Protein AF-0000000068148630 (afdb_homodimer)

Solvent-accessible surface area (backbone atoms only — not comparable to full-atom values): 31439 Å² total; per-residue (Å²): 129,77,76,74,58,24,64,53,36,30,40,38,42,54,53,49,59,51,48,81,79,42,61,56,57,71,55,66,71,56,43,15,63,74,58,70,46,52,64,69,49,41,50,52,41,49,50,50,35,38,75,69,55,32,30,51,73,54,102,84,47,38,37,52,68,52,75,79,51,79,84,71,44,61,55,63,86,51,29,36,48,70,66,52,47,49,48,51,52,50,51,49,48,38,52,74,65,62,39,42,60,63,44,71,46,51,52,64,61,51,11,61,73,70,70,50,54,49,65,60,41,45,54,48,52,51,54,52,29,74,72,60,42,34,44,75,43,89,99,51,56,35,27,27,60,31,74,42,72,67,52,50,52,42,50,52,51,52,49,48,56,46,44,48,53,4,46,49,40,45,36,65,51,60,89,80,42,65,64,58,58,51,49,51,53,52,50,52,52,48,52,53,35,62,76,40,34,92,81,36,37,84,56,44,50,64,54,50,50,53,53,52,48,56,37,34,55,47,44,78,28,68,69,56,42,59,50,43,55,62,51,47,55,52,53,44,48,46,61,67,64,50,60,76,62,34,52,63,51,39,49,52,50,47,52,38,46,51,50,26,50,52,22,40,72,65,43,37,55,67,51,26,46,52,33,43,51,53,42,51,52,52,51,47,52,53,52,56,60,64,66,104,128,78,76,74,59,24,64,53,35,32,42,37,41,54,53,48,59,50,49,80,77,41,61,54,57,72,57,65,71,54,43,15,63,74,58,69,45,52,66,69,49,42,50,52,40,51,51,50,35,39,74,70,56,31,29,50,76,54,100,84,47,37,37,52,67,54,76,79,51,79,84,72,44,63,54,63,86,51,29,36,47,69,65,52,48,48,48,52,52,50,50,50,48,38,53,74,66,64,39,43,60,64,44,70,47,54,52,63,61,50,12,60,74,71,71,50,55,50,66,59,43,46,53,47,52,51,54,52,29,76,72,61,42,34,45,73,43,86,99,51,56,33,27,28,59,31,74,41,72,67,51,50,53,41,50,50,52,52,50,49,56,46,43,48,53,5,45,48,40,44,38,65,52,58,90,81,42,66,65,58,60,51,48,51,54,52,50,53,52,49,52,54,36,61,76,39,34,92,81,36,38,84,56,44,49,63,52,52,50,53,53,53,48,56,36,35,56,47,45,77,27,68,69,56,43,58,52,43,55,60,51,47,53,54,52,42,48,47,60,68,64,52,60,76,62,35,52,62,52,39,49,52,51,48,53,39,46,51,51,27,49,53,22,41,73,65,45,37,55,66,50,27,45,51,33,44,51,53,41,50,52,52,50,47,51,54,51,56,62,66,65,104

Organism: Rhizobium meliloti (strain 1021) (NCBI:txid266834)

Foldseek 3Di:
DPPLPLLLQQLLQVQLVCVVPDQWDDDLVVSCVVSVHDSVSSVVSLVLCVVVVQWDDDPGTTGGDDHDDPVSHDPCCSNDDPLRLLLVLVLVVCVVVVVDWFDFDDLVVSCVVSVHDSVSNVVSVVVVCVLVQWDDDVVDTITGRGDDLVSLVVLLVVLLVLLLLLLLLLLVDDPPDCLLVLLVVLLVVLVVCLVVLVVRLLVLLVSVLSLSLSSNVSNVDPVSNVSVVVVSSLLSVLLVNCPVCSSVLSSVLSVLSNQLSVQSVVSDSVSNSVSSVVSSVSSSVSSSVSSD/DPPLPLLLQQLLQVQLVCVVPDQWDDDLVVSCVVSVHDSVSSVVSLVLCVVVVQWDDDPGTTGGDDHDDPVSHDPCCSNDDPLRLLLVLVLVVCVVVVVDWFDFDDLVVSCVVSVHDSVSSVVSVVVVCVLVQWDDDVVDTITGRGDDLVSLVVLLVVLLVLLLLLLLLLLVDDPPDCLLVLLVVLLVVLVVCLVVLVVRLLVLLVSVLSLSLSSNVSNVDPVSNVSVVVVNSLLSVLLVNCPVCSSVLSSVLSVLVNQLSVQSVVSDSVSNSVSSVVSSVSSSVSSSVSSD

Sequence (584 aa):
MAKQNTVFKDAFNRCLELFAETTTLPSEPELGQALGVSRTTVRAILARCEELSLIAWDKRSKTVLRRPEPSDYFPTAETDSLAERIERSFMRRILAGGAEPGMQINELELAREIGAGTTSVREFLIRFSRFGLIEKRPNSHWVLKGFTREFALELTEVREMFELRSAARFVSLPDQDPAWEELKKIEAVHREILADIDNRYSEFSELDERLHLLVHKSSSNRFIIDFYDVIAIVFHYHYQWNKANARERNARALEEHLDYIVALQSRDPMLAEQACRRHLKSARETLLQSISMAKQNTVFKDAFNRCLELFAETTTLPSEPELGQALGVSRTTVRAILARCEELSLIAWDKRSKTVLRRPEPSDYFPTAETDSLAERIERSFMRRILAGGAEPGMQINELELAREIGAGTTSVREFLIRFSRFGLIEKRPNSHWVLKGFTREFALELTEVREMFELRSAARFVSLPDQDPAWEELKKIEAVHREILADIDNRYSEFSELDERLHLLVHKSSSNRFIIDFYDVIAIVFHYHYQWNKANARERNARALEEHLDYIVALQSRDPMLAEQACRRHLKSARETLLQSIS

Nearest PDB structures (foldseek):
  3fms-assembly1_A-2  TM=8.693E-01  e=1.903E-07  Thermotoga maritima MSB8
  6za7-assembly1_A  TM=7.008E-01  e=9.374E-07  Agrobacterium fabrum str. C58
  3ihu-assembly2_B  TM=7.465E-01  e=3.847E-06  Cupriavidus pinatubonensis JMP134
  7u5q-assembly2_B  TM=6.699E-01  e=2.440E-06  Brucella melitensis ATCC 23457
  6ep3-assembly1_A  TM=5.749E-01  e=4.616E-06  Listeria monocytogenes EGD-e

InterPro domains:
  IPR000524 Transcription regulator HTH, GntR [PF00392] (82-140)
  IPR000524 Transcription regulator HTH, GntR [PR00035] (25-39)
  IPR000524 Transcription regulator HTH, GntR [PR00035] (39-55)
  IPR008920 Transcription regulator FadR/GntR, C-terminal [G3DSA:1.20.120.530] (148-291)
  IPR008920 Transcription regulator FadR/GntR, C-terminal [SSF48008] (152-289)
  IPR011711 GntR, C-terminal [PF07729] (154-281)
  IPR011711 GntR, C-terminal [SM00895] (154-282)
  IPR036388 Winged helix-like DNA-binding domain superfamily [G3DSA:1.10.10.10] (15-71)
  IPR036388 Winged helix-like DNA-binding domain superfamily [G3DSA:1.10.10.10] (73-144)
  IPR036390 Winged helix DNA-binding domain superfamily [SSF46785] (20-69)
  IPR036390 Winged helix DNA-binding domain superfamily [SSF46785] (78-148)

pLDDT: mean 86.74, std 11.15, range [28.69, 98.88]

Structure (mmCIF, N/CA/C/O backbone):
data_AF-0000000068148630-model_v1
#
loop_
_entity.id
_entity.type
_entity.pdbx_description
1 polymer 'HTH-type transcriptional regulator'
#
loop_
_atom_site.group_PDB
_atom_site.id
_atom_site.type_symbol
_atom_site.label_atom_id
_atom_site.label_alt_id
_atom_site.label_comp_id
_atom_site.label_asym_id
_atom_site.label_entity_id
_atom_site.label_seq_id
_atom_site.pdbx_PDB_ins_code
_atom_site.Cartn_x
_atom_site.Cartn_y
_atom_site.Cartn_z
_atom_site.occupancy
_atom_site.B_iso_or_equiv
_atom_site.auth_seq_id
_atom_site.auth_comp_id
_atom_site.auth_asym_id
_atom_site.auth_atom_id
_atom_site.pdbx_PDB_model_num
ATOM 1 N N . MET A 1 1 ? -8.469 -5.523 -35.375 1 28.7 1 MET A N 1
ATOM 2 C CA . MET A 1 1 ? -7.941 -6.68 -34.656 1 28.7 1 MET A CA 1
ATOM 3 C C . MET A 1 1 ? -8.969 -7.223 -33.656 1 28.7 1 MET A C 1
ATOM 5 O O . MET A 1 1 ? -9.617 -6.457 -32.938 1 28.7 1 MET A O 1
ATOM 9 N N . ALA A 1 2 ? -9.445 -8.312 -33.844 1 36.75 2 ALA A N 1
ATOM 10 C CA . ALA A 1 2 ? -10.586 -8.922 -33.188 1 36.75 2 ALA A CA 1
ATOM 11 C C . ALA A 1 2 ? -10.43 -8.844 -31.656 1 36.75 2 ALA A C 1
ATOM 13 O O . ALA A 1 2 ? -9.344 -9.094 -31.125 1 36.75 2 ALA A O 1
ATOM 14 N N . LYS A 1 3 ? -11.141 -8.148 -31.078 1 46.72 3 LYS A N 1
ATOM 15 C CA . LYS A 1 3 ? -11.266 -8.023 -29.625 1 46.72 3 LYS A CA 1
ATOM 16 C C . LYS A 1 3 ? -11.016 -9.367 -28.938 1 46.72 3 LYS A C 1
ATOM 18 O O . LYS A 1 3 ? -11.75 -10.328 -29.156 1 46.72 3 LYS A O 1
ATOM 23 N N . GLN A 1 4 ? -9.797 -9.703 -28.703 1 52.16 4 GLN A N 1
ATOM 24 C CA . GLN A 1 4 ? -9.445 -10.977 -28.094 1 52.16 4 GLN A CA 1
ATOM 25 C C . GLN A 1 4 ? -10.344 -11.281 -26.906 1 52.16 4 GLN A C 1
ATOM 27 O O . GLN A 1 4 ? -10.469 -10.461 -25.984 1 52.16 4 GLN A O 1
ATOM 32 N N . ASN A 1 5 ? -11.32 -12.07 -26.984 1 65 5 ASN A N 1
ATOM 33 C CA . ASN A 1 5 ? -12.312 -12.398 -25.969 1 65 5 ASN A CA 1
ATOM 34 C C . ASN A 1 5 ? -11.664 -13.047 -24.734 1 65 5 ASN A C 1
ATOM 36 O O . ASN A 1 5 ? -11.844 -14.234 -24.484 1 65 5 ASN A O 1
ATOM 40 N N . THR A 1 6 ? -10.773 -12.297 -24.125 1 71.44 6 THR A N 1
ATOM 41 C CA . THR A 1 6 ? -9.984 -12.758 -23 1 71.44 6 THR A CA 1
ATOM 42 C C . THR A 1 6 ? -10.898 -13.25 -21.875 1 71.44 6 THR A C 1
ATOM 44 O O . THR A 1 6 ? -10.555 -14.188 -21.141 1 71.44 6 THR A O 1
ATOM 47 N N . VAL A 1 7 ? -11.984 -12.641 -21.891 1 74.06 7 VAL A N 1
ATOM 48 C CA . VAL A 1 7 ? -12.922 -13.062 -20.859 1 74.06 7 VAL A CA 1
ATOM 49 C C . VAL A 1 7 ? -13.359 -14.508 -21.094 1 74.06 7 VAL A C 1
ATOM 51 O O . VAL A 1 7 ? -13.312 -15.336 -20.188 1 74.06 7 VAL A O 1
ATOM 54 N N . PHE A 1 8 ? -13.68 -14.742 -22.266 1 82.81 8 PHE A N 1
ATOM 55 C CA . PHE A 1 8 ? -14.07 -16.094 -22.656 1 82.81 8 PHE A CA 1
ATOM 56 C C . PHE A 1 8 ? -12.93 -17.078 -22.422 1 82.81 8 PHE A C 1
ATOM 58 O O . PHE A 1 8 ? -13.117 -18.125 -21.812 1 82.81 8 PHE A O 1
ATOM 65 N N . LYS A 1 9 ? -11.812 -16.656 -22.797 1 84.12 9 LYS A N 1
ATOM 66 C CA . LYS A 1 9 ? -10.688 -17.594 -22.766 1 84.12 9 LYS A CA 1
ATOM 67 C C . LYS A 1 9 ? -10.242 -17.875 -21.344 1 84.12 9 LYS A C 1
ATOM 69 O O . LYS A 1 9 ? -9.93 -19.016 -21 1 84.12 9 LYS A O 1
ATOM 74 N N . ASP A 1 10 ? -10.258 -16.844 -20.641 1 78.94 10 ASP A N 1
ATOM 75 C CA . ASP A 1 10 ? -9.938 -17.031 -19.234 1 78.94 10 ASP A CA 1
ATOM 76 C C . ASP A 1 10 ? -10.984 -17.875 -18.531 1 78.94 10 ASP A C 1
ATOM 78 O O . ASP A 1 10 ? -10.648 -18.812 -17.797 1 78.94 10 ASP A O 1
ATOM 82 N N . ALA A 1 11 ? -12.18 -17.484 -18.703 1 81.75 11 ALA A N 1
ATOM 83 C CA . ALA A 1 11 ? -13.273 -18.25 -18.094 1 81.75 11 ALA A CA 1
ATOM 84 C C . ALA A 1 11 ? -13.281 -19.688 -18.578 1 81.75 11 ALA A C 1
ATOM 86 O O . ALA A 1 11 ? -13.586 -20.609 -17.812 1 81.75 11 ALA A O 1
ATOM 87 N N . PHE A 1 12 ? -12.945 -19.875 -19.797 1 89.31 12 PHE A N 1
ATOM 88 C CA . PHE A 1 12 ? -12.836 -21.219 -20.344 1 89.31 12 PHE A CA 1
ATOM 89 C C . PHE A 1 12 ? -11.789 -22.031 -19.609 1 89.31 12 PHE A C 1
ATOM 91 O O . PHE A 1 12 ? -12.055 -23.156 -19.172 1 89.31 12 PHE A O 1
ATOM 98 N N . ASN A 1 13 ? -10.617 -21.438 -19.438 1 84.38 13 ASN A N 1
ATOM 99 C CA . ASN A 1 13 ? -9.547 -22.141 -18.719 1 84.38 13 ASN A CA 1
ATOM 100 C C . ASN A 1 13 ? -9.953 -22.469 -17.281 1 84.38 13 ASN A C 1
ATOM 102 O O . ASN A 1 13 ? -9.672 -23.562 -16.797 1 84.38 13 ASN A O 1
ATOM 106 N N . ARG A 1 14 ? -10.625 -21.547 -16.719 1 81.81 14 ARG A N 1
ATOM 107 C CA . ARG A 1 14 ? -11.094 -21.766 -15.352 1 81.81 14 ARG A CA 1
ATOM 108 C C . ARG A 1 14 ? -12.148 -22.875 -15.312 1 81.81 14 ARG A C 1
ATOM 110 O O . ARG A 1 14 ? -12.195 -23.656 -14.367 1 81.81 14 ARG A O 1
ATOM 117 N N . CYS A 1 15 ? -13 -22.859 -16.219 1 87.12 15 CYS A N 1
ATOM 118 C CA . CYS A 1 15 ? -14.008 -23.906 -16.328 1 87.12 15 CYS A CA 1
ATOM 119 C C . CYS A 1 15 ? -13.367 -25.281 -16.422 1 87.12 15 CYS A C 1
ATOM 121 O O . CYS A 1 15 ? -13.828 -26.234 -15.789 1 87.12 15 CYS A O 1
ATOM 123 N N . LEU A 1 16 ? -12.273 -25.375 -17.125 1 88.38 16 LEU A N 1
ATOM 124 C CA . LEU A 1 16 ? -11.586 -26.656 -17.297 1 88.38 16 LEU A CA 1
ATOM 125 C C . LEU A 1 16 ? -11.031 -27.156 -15.969 1 88.38 16 LEU A C 1
ATOM 127 O O . LEU A 1 16 ? -10.938 -28.375 -15.758 1 88.38 16 LEU A O 1
ATOM 131 N N . GLU A 1 17 ? -10.703 -26.219 -15.148 1 81.56 17 GLU A N 1
ATOM 132 C CA . GLU A 1 17 ? -10.18 -26.609 -13.844 1 81.56 17 GLU A CA 1
ATOM 133 C C . GLU A 1 17 ? -11.25 -27.312 -13 1 81.56 17 GLU A C 1
ATOM 135 O O . GLU A 1 17 ? -10.938 -28.094 -12.109 1 81.56 17 GLU A O 1
ATOM 140 N N . LEU A 1 18 ? -12.453 -26.969 -13.305 1 79.94 18 LEU A N 1
ATOM 141 C CA . LEU A 1 18 ? -13.555 -27.562 -12.555 1 79.94 18 LEU A CA 1
ATOM 142 C C . LEU A 1 18 ? -13.719 -29.031 -12.914 1 79.94 18 LEU A C 1
ATOM 144 O O . LEU A 1 18 ? -14.32 -29.797 -12.156 1 79.94 18 LEU A O 1
ATOM 148 N N . PHE A 1 19 ? -13.172 -29.438 -14.008 1 80.69 19 PHE A N 1
ATOM 149 C CA . PHE A 1 19 ? -13.344 -30.797 -14.516 1 80.69 19 PHE A CA 1
ATOM 150 C C . PHE A 1 19 ? -12.641 -31.812 -13.617 1 80.69 19 PHE A C 1
ATOM 152 O O . PHE A 1 19 ? -13.023 -32.969 -13.578 1 80.69 19 PHE A O 1
ATOM 159 N N . ALA A 1 20 ? -11.602 -31.234 -12.977 1 73.38 20 ALA A N 1
ATOM 160 C CA . ALA A 1 20 ? -10.836 -32.125 -12.102 1 73.38 20 ALA A CA 1
ATOM 161 C C . ALA A 1 20 ? -11.672 -32.562 -10.906 1 73.38 20 ALA A C 1
ATOM 163 O O . ALA A 1 20 ? -11.414 -33.625 -10.312 1 73.38 20 ALA A O 1
ATOM 164 N N . GLU A 1 21 ? -12.734 -31.875 -10.617 1 71.88 21 GLU A N 1
ATOM 165 C CA . GLU A 1 21 ? -13.438 -32.094 -9.352 1 71.88 21 GLU A CA 1
ATOM 166 C C . GLU A 1 21 ? -14.844 -32.656 -9.594 1 71.88 21 GLU A C 1
ATOM 168 O O . GLU A 1 21 ? -15.609 -32.844 -8.641 1 71.88 21 GLU A O 1
ATOM 173 N N . THR A 1 22 ? -15.188 -32.875 -10.852 1 78.38 22 THR A N 1
ATOM 174 C CA . THR A 1 22 ? -16.578 -33.25 -11.062 1 78.38 22 THR A CA 1
ATOM 175 C C . THR A 1 22 ? -16.719 -34.094 -12.328 1 78.38 22 THR A C 1
ATOM 177 O O . THR A 1 22 ? -15.898 -34 -13.242 1 78.38 22 THR A O 1
ATOM 180 N N . THR A 1 23 ? -17.766 -34.969 -12.305 1 86.88 23 THR A N 1
ATOM 181 C CA . THR A 1 23 ? -18.125 -35.75 -13.484 1 86.88 23 THR A CA 1
ATOM 182 C C . THR A 1 23 ? -19.266 -35.062 -14.242 1 86.88 23 THR A C 1
ATOM 184 O O . THR A 1 23 ? -19.531 -35.406 -15.398 1 86.88 23 THR A O 1
ATOM 187 N N . THR A 1 24 ? -19.938 -34.219 -13.594 1 89.19 24 THR A N 1
ATOM 188 C CA . THR A 1 24 ? -21.016 -33.438 -14.195 1 89.19 24 THR A CA 1
ATOM 189 C C . THR A 1 24 ? -20.875 -31.969 -13.844 1 89.19 24 THR A C 1
ATOM 191 O O . THR A 1 24 ? -20.641 -31.609 -12.688 1 89.19 24 THR A O 1
ATOM 194 N N . LEU A 1 25 ? -20.938 -31.141 -14.852 1 90.56 25 LEU A N 1
ATOM 195 C CA . LEU A 1 25 ? -20.828 -29.703 -14.609 1 90.56 25 LEU A CA 1
ATOM 196 C C . LEU A 1 25 ? -22.156 -29.141 -14.078 1 90.56 25 LEU A C 1
ATOM 198 O O . LEU A 1 25 ? -23.219 -29.641 -14.422 1 90.56 25 LEU A O 1
ATOM 202 N N . PRO A 1 26 ? -22.062 -28.094 -13.312 1 88.25 26 PRO A N 1
ATOM 203 C CA . PRO A 1 26 ? -23.266 -27.484 -12.758 1 88.25 26 PRO A CA 1
ATOM 204 C C . PRO A 1 26 ? -24.125 -26.797 -13.82 1 88.25 26 PRO A C 1
ATOM 206 O O . PRO A 1 26 ? -23.75 -26.766 -14.992 1 88.25 26 PRO A O 1
ATOM 209 N N . SER A 1 27 ? -25.344 -26.312 -13.32 1 88.88 27 SER A N 1
ATOM 210 C CA . SER A 1 27 ? -26.266 -25.594 -14.211 1 88.88 27 SER A CA 1
ATOM 211 C C . SER A 1 27 ? -25.609 -24.344 -14.773 1 88.88 27 SER A C 1
ATOM 213 O O . SER A 1 27 ? -24.594 -23.875 -14.25 1 88.88 27 SER A O 1
ATOM 215 N N . GLU A 1 28 ? -26.172 -23.828 -15.891 1 90.12 28 GLU A N 1
ATOM 216 C CA . GLU A 1 28 ? -25.625 -22.641 -16.547 1 90.12 28 GLU A CA 1
ATOM 217 C C . GLU A 1 28 ? -25.578 -21.453 -15.602 1 90.12 28 GLU A C 1
ATOM 219 O O . GLU A 1 28 ? -24.547 -20.766 -15.508 1 90.12 28 GLU A O 1
ATOM 224 N N . PRO A 1 29 ? -26.641 -21.281 -14.781 1 86.81 29 PRO A N 1
ATOM 225 C CA . PRO A 1 29 ? -26.562 -20.156 -13.836 1 86.81 29 PRO A CA 1
ATOM 226 C C . PRO A 1 29 ? -25.5 -20.375 -12.758 1 86.81 29 PRO A C 1
ATOM 228 O O . PRO A 1 29 ? -24.812 -19.422 -12.375 1 86.81 29 PRO A O 1
ATOM 231 N N . GLU A 1 30 ? -25.297 -21.578 -12.344 1 86.62 30 GLU A N 1
ATOM 232 C CA . GLU A 1 30 ? -24.297 -21.891 -11.328 1 86.62 30 GLU A CA 1
ATOM 233 C C . GLU A 1 30 ? -22.875 -21.703 -11.875 1 86.62 30 GLU A C 1
ATOM 235 O O . GLU A 1 30 ? -22 -21.219 -11.172 1 86.62 30 GLU A O 1
ATOM 240 N N . LEU A 1 31 ? -22.688 -22.109 -13.078 1 88.56 31 LEU A N 1
ATOM 241 C CA . LEU A 1 31 ? -21.391 -21.922 -13.719 1 88.56 31 LEU A CA 1
ATOM 242 C C . LEU A 1 31 ? -21.062 -20.453 -13.891 1 88.56 31 LEU A C 1
ATOM 244 O O . LEU A 1 31 ? -19.922 -20.031 -13.695 1 88.56 31 LEU A O 1
ATOM 248 N N . GLY A 1 32 ? -22.062 -19.734 -14.312 1 86.88 32 GLY A N 1
ATOM 249 C CA . GLY A 1 32 ? -21.875 -18.297 -14.438 1 86.88 32 GLY A CA 1
ATOM 250 C C . GLY A 1 32 ? -21.406 -17.656 -13.148 1 86.88 32 GLY A C 1
ATOM 251 O O . GLY A 1 32 ? -20.484 -16.828 -13.164 1 86.88 32 GLY A O 1
ATOM 252 N N . GLN A 1 33 ? -21.984 -18.078 -12.062 1 78.56 33 GLN A N 1
ATOM 253 C CA . GLN A 1 33 ? -21.625 -17.578 -10.75 1 78.56 33 GLN A CA 1
ATOM 254 C C . GLN A 1 33 ? -20.203 -18.016 -10.375 1 78.56 33 GLN A C 1
ATOM 256 O O . GLN A 1 33 ? -19.406 -17.203 -9.891 1 78.56 33 GLN A O 1
ATOM 261 N N . ALA A 1 34 ? -19.953 -19.234 -10.664 1 78 34 ALA A N 1
ATOM 262 C CA . ALA A 1 34 ? -18.656 -19.797 -10.281 1 78 34 ALA A CA 1
ATOM 263 C C . ALA A 1 34 ? -17.531 -19.172 -11.086 1 78 34 ALA A C 1
ATOM 265 O O . ALA A 1 34 ? -16.438 -18.922 -10.562 1 78 34 ALA A O 1
ATOM 266 N N . LEU A 1 35 ? -17.844 -18.891 -12.336 1 80.56 35 LEU A N 1
ATOM 267 C CA . LEU A 1 35 ? -16.812 -18.406 -13.242 1 80.56 35 LEU A CA 1
ATOM 268 C C . LEU A 1 35 ? -16.844 -16.891 -13.344 1 80.56 35 LEU A C 1
ATOM 270 O O . LEU A 1 35 ? -15.922 -16.281 -13.891 1 80.56 35 LEU A O 1
ATOM 274 N N . GLY A 1 36 ? -17.891 -16.328 -12.867 1 74.38 36 GLY A N 1
ATOM 275 C CA . GLY A 1 36 ? -18.016 -14.875 -12.883 1 74.38 36 GLY A CA 1
ATOM 276 C C . GLY A 1 36 ? -18.234 -14.312 -14.281 1 74.38 36 GLY A C 1
ATOM 277 O O . GLY A 1 36 ? -17.656 -13.289 -14.641 1 74.38 36 GLY A O 1
ATOM 278 N N . VAL A 1 37 ? -18.938 -15.031 -15.102 1 79.12 37 VAL A N 1
ATOM 279 C CA . VAL A 1 37 ? -19.156 -14.594 -16.469 1 79.12 37 VAL A CA 1
ATOM 280 C C . VAL A 1 37 ? -20.641 -14.672 -16.797 1 79.12 37 VAL A C 1
ATOM 282 O O . VAL A 1 37 ? -21.422 -15.25 -16.047 1 79.12 37 VAL A O 1
ATOM 285 N N . SER A 1 38 ? -21.047 -14.016 -17.828 1 81.12 38 SER A N 1
ATOM 286 C CA . SER A 1 38 ? -22.453 -13.961 -18.266 1 81.12 38 SER A CA 1
ATOM 287 C C . SER A 1 38 ? -22.922 -15.312 -18.781 1 81.12 38 SER A C 1
ATOM 289 O O . SER A 1 38 ? -22.109 -16.188 -19.094 1 81.12 38 SER A O 1
ATOM 291 N N . ARG A 1 39 ? -24.281 -15.453 -18.859 1 85.5 39 ARG A N 1
ATOM 292 C CA . ARG A 1 39 ? -24.891 -16.672 -19.391 1 85.5 39 ARG A CA 1
ATOM 293 C C . ARG A 1 39 ? -24.453 -16.906 -20.828 1 85.5 39 ARG A C 1
ATOM 295 O O . ARG A 1 39 ? -24.234 -18.047 -21.234 1 85.5 39 ARG A O 1
ATOM 302 N N . THR A 1 40 ? -24.312 -15.883 -21.531 1 88.06 40 THR A N 1
ATOM 303 C CA . THR A 1 40 ? -23.891 -15.992 -22.922 1 88.06 40 THR A CA 1
ATOM 304 C C . THR A 1 40 ? -22.469 -16.531 -23.016 1 88.06 40 THR A C 1
ATOM 306 O O . THR A 1 40 ? -22.188 -17.406 -23.844 1 88.06 40 THR A O 1
ATOM 309 N N . THR A 1 41 ? -21.625 -16.078 -22.109 1 87.62 41 THR A N 1
ATOM 310 C CA . THR A 1 41 ? -20.25 -16.562 -22.078 1 87.62 41 THR A CA 1
ATOM 311 C C . THR A 1 41 ? -20.188 -18.016 -21.641 1 87.62 41 THR A C 1
ATOM 313 O O . THR A 1 41 ? -19.406 -18.812 -22.172 1 87.62 41 THR A O 1
ATOM 316 N N . VAL A 1 42 ? -21.047 -18.328 -20.672 1 90.88 42 VAL A N 1
ATOM 317 C CA . VAL A 1 42 ? -21.094 -19.719 -20.203 1 90.88 42 VAL A CA 1
ATOM 318 C C . VAL A 1 42 ? -21.484 -20.641 -21.375 1 90.88 42 VAL A C 1
ATOM 320 O O . VAL A 1 42 ? -20.859 -21.672 -21.578 1 90.88 42 VAL A O 1
ATOM 323 N N . ARG A 1 43 ? -22.438 -20.219 -22.078 1 89.62 43 ARG A N 1
ATOM 324 C CA . ARG A 1 43 ? -22.906 -21.016 -23.203 1 89.62 43 ARG A CA 1
ATOM 325 C C . ARG A 1 43 ? -21.812 -21.188 -24.266 1 89.62 43 ARG A C 1
ATOM 327 O O . ARG A 1 43 ? -21.656 -22.266 -24.828 1 89.62 43 ARG A O 1
ATOM 334 N N . ALA A 1 44 ? -21.109 -20.141 -24.469 1 91.12 44 ALA A N 1
ATOM 335 C CA . ALA A 1 44 ? -20 -20.219 -25.406 1 91.12 44 ALA A CA 1
ATOM 336 C C . ALA A 1 44 ? -18.922 -21.172 -24.906 1 91.12 44 ALA A C 1
ATOM 338 O O . ALA A 1 44 ? -18.328 -21.922 -25.703 1 91.12 44 ALA A O 1
ATOM 339 N N . ILE A 1 45 ? -18.688 -21.125 -23.609 1 92.56 45 ILE A N 1
ATOM 340 C CA . ILE A 1 45 ? -17.703 -22 -22.984 1 92.56 45 ILE A CA 1
ATOM 341 C C . ILE A 1 45 ? -18.141 -23.453 -23.156 1 92.56 45 ILE A C 1
ATOM 343 O O . ILE A 1 45 ? -17.344 -24.297 -23.562 1 92.56 45 ILE A O 1
ATOM 347 N N . LEU A 1 46 ? -19.406 -23.672 -22.906 1 91.94 46 LEU A N 1
ATOM 348 C CA . LEU A 1 46 ? -19.938 -25.031 -23 1 91.94 46 LEU A CA 1
ATOM 349 C C . LEU A 1 46 ? -19.906 -25.531 -24.438 1 91.94 46 LEU A C 1
ATOM 351 O O . LEU A 1 46 ? -19.594 -26.688 -24.703 1 91.94 46 LEU A O 1
ATOM 355 N N . ALA A 1 47 ? -20.203 -24.688 -25.297 1 91.88 47 ALA A N 1
ATOM 356 C CA . ALA A 1 47 ? -20.156 -25.031 -26.719 1 91.88 47 ALA A CA 1
ATOM 357 C C . ALA A 1 47 ? -18.734 -25.438 -27.125 1 91.88 47 ALA A C 1
ATOM 359 O O . ALA A 1 47 ? -18.547 -26.422 -27.859 1 91.88 47 ALA A O 1
ATOM 360 N N . ARG A 1 48 ? -17.797 -24.703 -26.625 1 92.56 48 ARG A N 1
ATOM 361 C CA . ARG A 1 48 ? -16.422 -25.047 -26.938 1 92.56 48 ARG A CA 1
ATOM 362 C C . ARG A 1 48 ? -16.016 -26.375 -26.297 1 92.56 48 ARG A C 1
ATOM 364 O O . ARG A 1 48 ? -15.312 -27.172 -26.906 1 92.56 48 ARG A O 1
ATOM 371 N N . CYS A 1 49 ? -16.406 -26.578 -25.109 1 93.31 49 CYS A N 1
ATOM 372 C CA . CYS A 1 49 ? -16.141 -27.844 -24.422 1 93.31 49 CYS A CA 1
ATOM 373 C C . CYS A 1 49 ? -16.703 -29.016 -25.219 1 93.31 49 CYS A C 1
ATOM 375 O O . CYS A 1 49 ? -16.047 -30.062 -25.328 1 93.31 49 CYS A O 1
ATOM 377 N N . GLU A 1 50 ? -17.891 -28.812 -25.734 1 92.69 50 GLU A N 1
ATOM 378 C CA . GLU A 1 50 ? -18.516 -29.859 -26.547 1 92.69 50 GLU A CA 1
ATOM 379 C C . GLU A 1 50 ? -17.75 -30.078 -27.844 1 92.69 50 GLU A C 1
ATOM 381 O O . GLU A 1 50 ? -17.531 -31.219 -28.266 1 92.69 50 GLU A O 1
ATOM 386 N N . GLU A 1 51 ? -17.359 -29 -28.406 1 92.25 51 GLU A N 1
ATOM 387 C CA . GLU A 1 51 ? -16.594 -29.062 -29.656 1 92.25 51 GLU A CA 1
ATOM 388 C C . GLU A 1 51 ? -15.305 -29.844 -29.469 1 92.25 51 GLU A C 1
ATOM 390 O O . GLU A 1 51 ? -14.875 -30.578 -30.359 1 92.25 51 GLU A O 1
ATOM 395 N N . LEU A 1 52 ? -14.711 -29.703 -28.266 1 91.81 52 LEU A N 1
ATOM 396 C CA . LEU A 1 52 ? -13.445 -30.344 -27.969 1 91.81 52 LEU A CA 1
ATOM 397 C C . LEU A 1 52 ? -13.664 -31.734 -27.375 1 91.81 52 LEU A C 1
ATOM 399 O O . LEU A 1 52 ? -12.719 -32.375 -26.938 1 91.81 52 LEU A O 1
ATOM 403 N N . SER A 1 53 ? -14.922 -32.125 -27.328 1 92.56 53 SER A N 1
ATOM 404 C CA . SER A 1 53 ? -15.328 -33.438 -26.812 1 92.56 53 SER A CA 1
ATOM 405 C C . SER A 1 53 ? -14.914 -33.594 -25.344 1 92.56 53 SER A C 1
ATOM 407 O O . SER A 1 53 ? -14.492 -34.688 -24.922 1 92.56 53 SER A O 1
ATOM 409 N N . LEU A 1 54 ? -14.961 -32.469 -24.641 1 94.06 54 LEU A N 1
ATOM 410 C CA . LEU A 1 54 ? -14.68 -32.5 -23.219 1 94.06 54 LEU A CA 1
ATOM 411 C C . LEU A 1 54 ? -15.93 -32.875 -22.422 1 94.06 54 LEU A C 1
ATOM 413 O O . LEU A 1 54 ? -15.844 -33.469 -21.359 1 94.06 54 LEU A O 1
ATOM 417 N N . ILE A 1 55 ? -17.047 -32.469 -23.016 1 94.06 55 ILE A N 1
ATOM 418 C CA . ILE A 1 55 ? -18.312 -32.781 -22.359 1 94.06 55 ILE A CA 1
ATOM 419 C C . ILE A 1 55 ? -19.312 -33.312 -23.391 1 94.06 55 ILE A C 1
ATOM 421 O O . ILE A 1 55 ? -19.172 -33.062 -24.594 1 94.06 55 ILE A O 1
ATOM 425 N N . ALA A 1 56 ? -20.266 -34.125 -22.922 1 92.69 56 ALA A N 1
ATOM 426 C CA . ALA A 1 56 ? -21.516 -34.406 -23.625 1 92.69 56 ALA A CA 1
ATOM 427 C C . ALA A 1 56 ? -22.656 -33.531 -23.094 1 92.69 56 ALA A C 1
ATOM 429 O O . ALA A 1 56 ? -23 -33.625 -21.906 1 92.69 56 ALA A O 1
ATOM 430 N N . TRP A 1 57 ? -23.047 -32.656 -23.875 1 86.69 57 TRP A N 1
ATOM 431 C CA . TRP A 1 57 ? -24.047 -31.656 -23.469 1 86.69 57 TRP A CA 1
ATOM 432 C C . TRP A 1 57 ? -25.406 -31.969 -24.094 1 86.69 57 TRP A C 1
ATOM 434 O O . TRP A 1 57 ? -25.578 -31.906 -25.312 1 86.69 57 TRP A O 1
ATOM 444 N N . ASP A 1 58 ? -26.203 -32.531 -23.219 1 82.12 58 ASP A N 1
ATOM 445 C CA . ASP A 1 58 ? -27.578 -32.781 -23.594 1 82.12 58 ASP A CA 1
ATOM 446 C C . ASP A 1 58 ? -28.531 -31.797 -22.922 1 82.12 58 ASP A C 1
ATOM 448 O O . ASP A 1 58 ? -29.078 -32.094 -21.844 1 82.12 58 ASP A O 1
ATOM 452 N N . LYS A 1 59 ? -28.906 -30.703 -23.375 1 71.19 59 LYS A N 1
ATOM 453 C CA . LYS A 1 59 ? -29.781 -29.594 -22.969 1 71.19 59 LYS A CA 1
ATOM 454 C C . LYS A 1 59 ? -29.75 -29.406 -21.453 1 71.19 59 LYS A C 1
ATOM 456 O O . LYS A 1 59 ? -29.562 -28.297 -20.969 1 71.19 59 LYS A O 1
ATOM 461 N N . ARG A 1 60 ? -29.891 -30.531 -20.578 1 75.06 60 ARG A N 1
ATOM 462 C CA . ARG A 1 60 ? -30.016 -30.391 -19.141 1 75.06 60 ARG A CA 1
ATOM 463 C C . ARG A 1 60 ? -28.75 -30.875 -18.422 1 75.06 60 ARG A C 1
ATOM 465 O O . ARG A 1 60 ? -28.391 -30.344 -17.375 1 75.06 60 ARG A O 1
ATOM 472 N N . SER A 1 61 ? -28.125 -31.844 -19.047 1 85.31 61 SER A N 1
ATOM 473 C CA . SER A 1 61 ? -27 -32.438 -18.344 1 85.31 61 SER A CA 1
ATOM 474 C C . SER A 1 61 ? -25.688 -32.219 -19.109 1 85.31 61 SER A C 1
ATOM 476 O O . SER A 1 61 ? -25.672 -32.219 -20.344 1 85.31 61 SER A O 1
ATOM 478 N N . LYS A 1 62 ? -24.609 -31.812 -18.406 1 91.31 62 LYS A N 1
ATOM 479 C CA . LYS A 1 62 ? -23.266 -31.641 -18.922 1 91.31 62 LYS A CA 1
ATOM 480 C C . LYS A 1 62 ? -22.297 -32.656 -18.297 1 91.31 62 LYS A C 1
ATOM 482 O O . LYS A 1 62 ? -21.734 -32.406 -17.234 1 91.31 62 LYS A O 1
ATOM 487 N N . THR A 1 63 ? -22.203 -33.844 -19 1 91.56 63 THR A N 1
ATOM 488 C CA . THR A 1 63 ? -21.359 -34.938 -18.484 1 91.56 63 THR A CA 1
ATOM 489 C C . THR A 1 63 ? -19.922 -34.781 -18.984 1 91.56 63 THR A C 1
ATOM 491 O O . THR A 1 63 ? -19.688 -34.625 -20.188 1 91.56 63 THR A O 1
ATOM 494 N N . VAL A 1 64 ? -18.953 -34.812 -18.078 1 92.5 64 VAL A N 1
ATOM 495 C CA . VAL A 1 64 ? -17.531 -34.719 -18.438 1 92.5 64 VAL A CA 1
ATOM 496 C C . VAL A 1 64 ? -17.078 -36 -19.125 1 92.5 64 VAL A C 1
ATOM 498 O O . VAL A 1 64 ? -17.266 -37.094 -18.578 1 92.5 64 VAL A O 1
ATOM 501 N N . LEU A 1 65 ? -16.516 -35.969 -20.266 1 91.88 65 LEU A N 1
ATOM 502 C CA . LEU A 1 65 ? -16.109 -37.125 -21.062 1 91.88 65 LEU A CA 1
ATOM 503 C C . LEU A 1 65 ? -14.648 -37.469 -20.812 1 91.88 65 LEU A C 1
ATOM 505 O O . LEU A 1 65 ? -14.273 -38.656 -20.844 1 91.88 65 LEU A O 1
ATOM 509 N N . ARG A 1 66 ? -13.828 -36.469 -20.688 1 90.5 66 ARG A N 1
ATOM 510 C CA . ARG A 1 66 ? -12.414 -36.656 -20.406 1 90.5 66 ARG A CA 1
ATOM 511 C C . ARG A 1 66 ? -11.828 -35.469 -19.656 1 90.5 66 ARG A C 1
ATOM 513 O O . ARG A 1 66 ? -12.391 -34.375 -19.688 1 90.5 66 ARG A O 1
ATOM 520 N N . ARG A 1 67 ? -10.672 -35.656 -19.047 1 88.75 67 ARG A N 1
ATOM 521 C CA . ARG A 1 67 ? -9.945 -34.562 -18.375 1 88.75 67 ARG A CA 1
ATOM 522 C C . ARG A 1 67 ? -9.227 -33.688 -19.375 1 88.75 67 ARG A C 1
ATOM 524 O O . ARG A 1 67 ? -8.711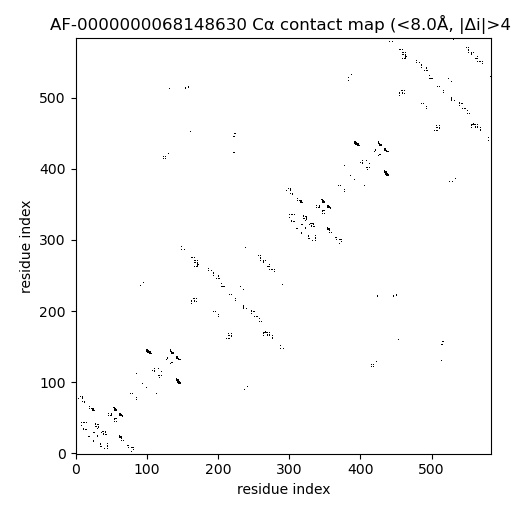 -34.156 -20.391 1 88.75 67 ARG A O 1
ATOM 531 N N . PRO A 1 68 ? -9.266 -32.406 -19 1 87.75 68 PRO A N 1
ATOM 532 C CA . PRO A 1 68 ? -8.562 -31.5 -19.922 1 87.75 68 PRO A CA 1
ATOM 533 C C . PRO A 1 68 ? -7.066 -31.766 -19.984 1 87.75 68 PRO A C 1
ATOM 535 O O . PRO A 1 68 ? -6.465 -32.188 -18.984 1 87.75 68 PRO A O 1
ATOM 538 N N . GLU A 1 69 ? -6.445 -31.719 -21.141 1 86.06 69 GLU A N 1
ATOM 539 C CA . GLU A 1 69 ? -5.004 -31.766 -21.375 1 86.06 69 GLU A CA 1
ATOM 540 C C . GLU A 1 69 ? -4.441 -30.359 -21.625 1 86.06 69 GLU A C 1
ATOM 542 O O . GLU A 1 69 ? -5.188 -29.438 -21.922 1 86.06 69 GLU A O 1
ATOM 547 N N . PRO A 1 70 ? -3.207 -30.125 -21.453 1 79.94 70 PRO A N 1
ATOM 548 C CA . PRO A 1 70 ? -2.602 -28.797 -21.594 1 79.94 70 PRO A CA 1
ATOM 549 C C . PRO A 1 70 ? -2.949 -28.141 -22.922 1 79.94 70 PRO A C 1
ATOM 551 O O . PRO A 1 70 ? -3.119 -26.922 -22.984 1 79.94 70 PRO A O 1
ATOM 554 N N . SER A 1 71 ? -3.139 -28.984 -23.891 1 82.44 71 SER A N 1
ATOM 555 C CA . SER A 1 71 ? -3.418 -28.438 -25.219 1 82.44 71 SER A CA 1
ATOM 556 C C . SER A 1 71 ? -4.84 -27.891 -25.312 1 82.44 71 SER A C 1
ATOM 558 O O . SER A 1 71 ? -5.168 -27.156 -26.234 1 82.44 71 SER A O 1
ATOM 560 N N . ASP A 1 72 ? -5.695 -28.234 -24.297 1 87.25 72 ASP A N 1
ATOM 561 C CA . ASP A 1 72 ? -7.078 -27.781 -24.297 1 87.25 72 ASP A CA 1
ATOM 562 C C . ASP A 1 72 ? -7.18 -26.344 -23.797 1 87.25 72 ASP A C 1
ATOM 564 O O . ASP A 1 72 ? -8.172 -25.656 -24.047 1 87.25 72 ASP A O 1
ATOM 568 N N . TYR A 1 73 ? -6.188 -25.938 -23.031 1 83.81 73 TYR A N 1
ATOM 569 C CA . TYR A 1 73 ? -6.207 -24.625 -22.406 1 83.81 73 TYR A CA 1
ATOM 570 C C . TYR A 1 73 ? -5.738 -23.547 -23.391 1 83.81 73 TYR A C 1
ATOM 572 O O . TYR A 1 73 ? -4.883 -23.812 -24.234 1 83.81 73 TYR A O 1
ATOM 580 N N . PHE A 1 74 ? -6.453 -22.453 -23.328 1 80.25 74 PHE A N 1
ATOM 581 C CA . PHE A 1 74 ? -5.867 -21.281 -23.984 1 80.25 74 PHE A CA 1
ATOM 582 C C . PHE A 1 74 ? -4.555 -20.891 -23.328 1 80.25 74 PHE A C 1
ATOM 584 O O . PHE A 1 74 ? -4.434 -20.953 -22.094 1 80.25 74 PHE A O 1
ATOM 591 N N . PRO A 1 75 ? -3.564 -20.562 -24.141 1 67.06 75 PRO A N 1
ATOM 592 C CA . PRO A 1 75 ? -2.314 -20.094 -23.547 1 67.06 75 PRO A CA 1
ATOM 593 C C . PRO A 1 75 ? -2.521 -18.875 -22.641 1 67.06 75 PRO A C 1
ATOM 595 O O . PRO A 1 75 ? -3.426 -18.062 -22.875 1 67.06 75 PRO A O 1
ATOM 598 N N . THR A 1 76 ? -1.762 -18.797 -21.609 1 61.44 76 THR A N 1
ATOM 599 C CA . THR A 1 76 ? -1.871 -17.734 -20.625 1 61.44 76 THR A CA 1
ATOM 600 C C . THR A 1 76 ? -1.877 -16.375 -21.328 1 61.44 76 THR A C 1
ATOM 602 O O . THR A 1 76 ? -2.598 -15.461 -20.906 1 61.44 76 THR A O 1
ATOM 605 N N . ALA A 1 77 ? -1.199 -16.297 -22.344 1 59.19 77 ALA A N 1
ATOM 606 C CA . ALA A 1 77 ? -1.115 -15.055 -23.109 1 59.19 77 ALA A CA 1
ATOM 607 C C . ALA A 1 77 ? -2.486 -14.641 -23.641 1 59.19 77 ALA A C 1
ATOM 609 O O . ALA A 1 77 ? -2.738 -13.461 -23.875 1 59.19 77 ALA A O 1
ATOM 610 N N . GLU A 1 78 ? -3.238 -15.672 -23.719 1 60.38 78 GLU A N 1
ATOM 611 C CA . GLU A 1 78 ? -4.551 -15.383 -24.297 1 60.38 78 GLU A CA 1
ATOM 612 C C . GLU A 1 78 ? -5.602 -15.203 -23.203 1 60.38 78 GLU A C 1
ATOM 614 O O . GLU A 1 78 ? -6.738 -14.82 -23.484 1 60.38 78 GLU A O 1
ATOM 619 N N . THR A 1 79 ? -5.199 -15.578 -21.969 1 58.66 79 THR A N 1
ATOM 620 C CA . THR A 1 79 ? -6.184 -15.539 -20.906 1 58.66 79 THR A CA 1
ATOM 621 C C . THR A 1 79 ? -5.902 -14.375 -19.953 1 58.66 79 THR A C 1
ATOM 623 O O . THR A 1 79 ? -6.75 -14.016 -19.125 1 58.66 79 THR A O 1
ATOM 626 N N . ASP A 1 80 ? -4.758 -13.914 -20.188 1 61.22 80 ASP A N 1
ATOM 627 C CA . ASP A 1 80 ? -4.41 -12.805 -19.312 1 61.22 80 ASP A CA 1
ATOM 628 C C . ASP A 1 80 ? -5.406 -11.656 -19.469 1 61.22 80 ASP A C 1
ATOM 630 O O . ASP A 1 80 ? -5.824 -11.328 -20.578 1 61.22 80 ASP A O 1
ATOM 634 N N . SER A 1 81 ? -5.844 -11.383 -18.328 1 67.69 81 SER A N 1
ATOM 635 C CA . SER A 1 81 ? -6.59 -10.125 -18.391 1 67.69 81 SER A CA 1
ATOM 636 C C . SER A 1 81 ? -5.77 -9.031 -19.062 1 67.69 81 SER A C 1
ATOM 638 O O . SER A 1 81 ? -4.551 -9.148 -19.188 1 67.69 81 SER A O 1
ATOM 640 N N . LEU A 1 82 ? -6.41 -8.211 -19.672 1 69.06 82 LEU A N 1
ATOM 641 C CA . LEU A 1 82 ? -5.734 -7.074 -20.281 1 69.06 82 LEU A CA 1
ATOM 642 C C . LEU A 1 82 ? -4.723 -6.461 -19.328 1 69.06 82 LEU A C 1
ATOM 644 O O . LEU A 1 82 ? -3.605 -6.121 -19.719 1 69.06 82 LEU A O 1
ATOM 648 N N . ALA A 1 83 ? -5.102 -6.477 -18.062 1 73.12 83 ALA A N 1
ATOM 649 C CA . ALA A 1 83 ? -4.219 -5.91 -17.047 1 73.12 83 ALA A CA 1
ATOM 650 C C . ALA A 1 83 ? -2.947 -6.738 -16.891 1 73.12 83 ALA A C 1
ATOM 652 O O . ALA A 1 83 ? -1.848 -6.191 -16.797 1 73.12 83 ALA A O 1
ATOM 653 N N . GLU A 1 84 ? -3.115 -7.992 -16.953 1 75.06 84 GLU A N 1
ATOM 654 C CA . GLU A 1 84 ? -1.971 -8.891 -16.828 1 75.06 84 GLU A CA 1
ATOM 655 C C . GLU A 1 84 ? -1.06 -8.805 -18.047 1 75.06 84 GLU A C 1
ATOM 657 O O . GLU A 1 84 ? 0.165 -8.859 -17.922 1 75.06 84 GLU A O 1
ATOM 662 N N . ARG A 1 85 ? -1.636 -8.648 -19.141 1 75.62 85 ARG A N 1
ATOM 663 C CA . ARG A 1 85 ? -0.85 -8.508 -20.359 1 75.62 85 ARG A CA 1
ATOM 664 C C . ARG A 1 85 ? -0.056 -7.203 -20.359 1 75.62 85 ARG A C 1
ATOM 666 O O . ARG A 1 85 ? 1.117 -7.184 -20.734 1 75.62 85 ARG A O 1
ATOM 673 N N . ILE A 1 86 ? -0.72 -6.203 -19.953 1 81.69 86 ILE A N 1
ATOM 674 C CA . ILE A 1 86 ? -0.053 -4.906 -19.875 1 81.69 86 ILE A CA 1
ATOM 675 C C . ILE A 1 86 ? 1.107 -4.98 -18.891 1 81.69 86 ILE A C 1
ATOM 677 O O . ILE A 1 86 ? 2.217 -4.531 -19.188 1 81.69 86 ILE A O 1
ATOM 681 N N . GLU A 1 87 ? 0.799 -5.625 -17.812 1 81.25 87 GLU A N 1
ATOM 682 C CA . GLU A 1 87 ? 1.824 -5.75 -16.781 1 81.25 87 GLU A CA 1
ATOM 683 C C . GLU A 1 87 ? 3.041 -6.508 -17.297 1 81.25 87 GLU A C 1
ATOM 685 O O . GLU A 1 87 ? 4.18 -6.074 -17.109 1 81.25 87 GLU A O 1
ATOM 690 N N . ARG A 1 88 ? 2.777 -7.559 -17.875 1 75.56 88 ARG A N 1
ATOM 691 C CA . ARG A 1 88 ? 3.854 -8.391 -18.406 1 75.56 88 ARG A CA 1
ATOM 692 C C . ARG A 1 88 ? 4.676 -7.629 -19.438 1 75.56 88 ARG A C 1
ATOM 694 O O . ARG A 1 88 ? 5.91 -7.668 -19.406 1 75.56 88 ARG A O 1
ATOM 701 N N . SER A 1 89 ? 4.02 -7.039 -20.328 1 76.06 89 SER A N 1
ATOM 702 C CA . SER A 1 89 ? 4.711 -6.281 -21.375 1 76.06 89 SER A CA 1
ATOM 703 C C . SER A 1 89 ? 5.492 -5.113 -20.781 1 76.06 89 SER A C 1
ATOM 705 O O . SER A 1 89 ? 6.625 -4.852 -21.188 1 76.06 89 SER A O 1
ATOM 707 N N . PHE A 1 90 ? 4.848 -4.469 -19.859 1 84.44 90 PHE A N 1
ATOM 708 C CA . PHE A 1 90 ? 5.477 -3.34 -19.188 1 84.44 90 PHE A CA 1
ATOM 709 C C . PHE A 1 90 ? 6.742 -3.777 -18.469 1 84.44 90 PHE A C 1
ATOM 711 O O . PHE A 1 90 ? 7.801 -3.164 -18.625 1 84.44 90 PHE A O 1
ATOM 718 N N . MET A 1 91 ? 6.645 -4.824 -17.781 1 80.12 91 MET A N 1
ATOM 719 C CA . MET A 1 91 ? 7.781 -5.305 -17 1 80.12 91 MET A CA 1
ATOM 720 C C . MET A 1 91 ? 8.898 -5.793 -17.922 1 80.12 91 MET A C 1
ATOM 722 O O . MET A 1 91 ? 10.078 -5.562 -17.641 1 80.12 91 MET A O 1
ATOM 726 N N . ARG A 1 92 ? 8.516 -6.441 -18.938 1 74.75 92 ARG A N 1
ATOM 727 C CA . ARG A 1 92 ? 9.508 -6.891 -19.906 1 74.75 92 ARG A CA 1
ATOM 728 C C . ARG A 1 92 ? 10.266 -5.711 -20.5 1 74.75 92 ARG A C 1
ATOM 730 O O . ARG A 1 92 ? 11.484 -5.77 -20.672 1 74.75 92 ARG A O 1
ATOM 737 N N . ARG A 1 93 ? 9.562 -4.715 -20.766 1 76.44 93 ARG A N 1
ATOM 738 C CA . ARG A 1 93 ? 10.172 -3.521 -21.344 1 76.44 93 ARG A CA 1
ATOM 739 C C . ARG A 1 93 ? 11.125 -2.863 -20.359 1 76.44 93 ARG A C 1
ATOM 741 O O . ARG A 1 93 ? 12.234 -2.473 -20.719 1 76.44 93 ARG A O 1
ATOM 748 N N . ILE A 1 94 ? 10.695 -2.711 -19.188 1 78.31 94 ILE A N 1
ATOM 749 C CA . ILE A 1 94 ? 11.508 -2.07 -18.156 1 78.31 94 ILE A CA 1
ATOM 750 C C . ILE A 1 94 ? 12.781 -2.873 -17.922 1 78.31 94 ILE A C 1
ATOM 752 O O . ILE A 1 94 ? 13.875 -2.305 -17.828 1 78.31 94 ILE A O 1
ATOM 756 N N . LEU A 1 95 ? 12.602 -4.082 -17.953 1 72.38 95 LEU A N 1
ATOM 757 C CA . LEU A 1 95 ? 13.742 -4.949 -17.672 1 72.38 95 LEU A CA 1
ATOM 758 C C . LEU A 1 95 ? 14.695 -4.996 -18.859 1 72.38 95 LEU A C 1
ATOM 760 O O . LEU A 1 95 ? 15.914 -5.004 -18.688 1 72.38 95 LEU A O 1
ATOM 764 N N . ALA A 1 96 ? 14.109 -5.094 -20 1 70.75 96 ALA A N 1
ATOM 765 C CA . ALA A 1 96 ? 14.93 -5.121 -21.203 1 70.75 96 ALA A CA 1
ATOM 766 C C . ALA A 1 96 ? 15.75 -3.838 -21.328 1 70.75 96 ALA A C 1
ATOM 768 O O . ALA A 1 96 ? 16.859 -3.854 -21.859 1 70.75 96 ALA A O 1
ATOM 769 N N . GLY A 1 97 ? 15.172 -2.768 -20.844 1 71.38 97 GLY A N 1
ATOM 770 C CA . GLY A 1 97 ? 15.867 -1.491 -20.891 1 71.38 97 GLY A CA 1
ATOM 771 C C . GLY A 1 97 ? 16.781 -1.266 -19.703 1 71.38 97 GLY A C 1
ATOM 772 O O . GLY A 1 97 ? 17.328 -0.172 -19.531 1 71.38 97 GLY A O 1
ATOM 773 N N . GLY A 1 98 ? 16.938 -2.324 -18.922 1 67.44 98 GLY A N 1
ATOM 774 C CA . GLY A 1 98 ? 17.859 -2.26 -17.797 1 67.44 98 GLY A CA 1
ATOM 775 C C . GLY A 1 98 ? 17.234 -1.634 -16.562 1 67.44 98 GLY A C 1
ATOM 776 O O . GLY A 1 98 ? 17.938 -1.378 -15.57 1 67.44 98 GLY A O 1
ATOM 777 N N . ALA A 1 99 ? 15.93 -1.308 -16.672 1 71.62 99 ALA A N 1
ATOM 778 C CA . ALA A 1 99 ? 15.188 -0.756 -15.539 1 71.62 99 ALA A CA 1
ATOM 779 C C . ALA A 1 99 ? 15.938 0.416 -14.914 1 71.62 99 ALA A C 1
ATOM 781 O O . ALA A 1 99 ? 16.016 0.525 -13.688 1 71.62 99 ALA A O 1
ATOM 782 N N . GLU A 1 100 ? 16.578 1.28 -15.672 1 77.56 100 GLU A N 1
ATOM 783 C CA . GLU A 1 100 ? 17.391 2.391 -15.188 1 77.56 100 GLU A CA 1
ATOM 784 C C . GLU A 1 100 ? 16.516 3.568 -14.766 1 77.56 100 GLU A C 1
ATOM 786 O O . GLU A 1 100 ? 15.531 3.883 -15.43 1 77.56 100 GLU A O 1
ATOM 791 N N . PRO A 1 101 ? 16.938 4.113 -13.625 1 83.25 101 PRO A N 1
ATOM 792 C CA . PRO A 1 101 ? 16.219 5.328 -13.234 1 83.25 101 PRO A CA 1
ATOM 793 C C . PRO A 1 101 ? 16.219 6.395 -14.32 1 83.25 101 PRO A C 1
ATOM 795 O O . PRO A 1 101 ? 17.234 6.586 -15.008 1 83.25 101 PRO A O 1
ATOM 798 N N . GLY A 1 102 ? 15.016 6.973 -14.539 1 83.94 102 GLY A N 1
ATOM 799 C CA . GLY A 1 102 ? 14.914 8.055 -15.5 1 83.94 102 GLY A CA 1
ATOM 800 C C . GLY A 1 102 ? 14.328 7.625 -16.828 1 83.94 102 GLY A C 1
ATOM 801 O O . GLY A 1 102 ? 13.93 8.461 -17.641 1 83.94 102 GLY A O 1
ATOM 802 N N . MET A 1 103 ? 14.32 6.375 -17.078 1 84.19 103 MET A N 1
ATOM 803 C CA . MET A 1 103 ? 13.719 5.863 -18.312 1 84.19 103 MET A CA 1
ATOM 804 C C . MET A 1 103 ? 12.289 6.375 -18.469 1 84.19 103 MET A C 1
ATOM 806 O O . MET A 1 103 ? 11.5 6.344 -17.516 1 84.19 103 MET A O 1
ATOM 810 N N . GLN A 1 104 ? 12.023 6.855 -19.625 1 86.5 104 GLN A N 1
ATOM 811 C CA . GLN A 1 104 ? 10.695 7.383 -19.891 1 86.5 104 GLN A CA 1
ATOM 812 C C . GLN A 1 104 ? 9.781 6.305 -20.469 1 86.5 104 GLN A C 1
ATOM 814 O O . GLN A 1 104 ? 10.219 5.477 -21.266 1 86.5 104 GLN A O 1
ATOM 819 N N . ILE A 1 105 ? 8.578 6.328 -20.031 1 87.38 105 ILE A N 1
ATOM 820 C CA . ILE A 1 105 ? 7.559 5.41 -20.531 1 87.38 105 ILE A CA 1
ATOM 821 C C . ILE A 1 105 ? 6.469 6.199 -21.25 1 87.38 105 ILE A C 1
ATOM 823 O O . ILE A 1 105 ? 5.773 7.012 -20.641 1 87.38 105 ILE A O 1
ATOM 827 N N . ASN A 1 106 ? 6.391 5.977 -22.5 1 85.88 106 ASN A N 1
ATOM 828 C CA . ASN A 1 106 ? 5.371 6.609 -23.328 1 85.88 106 ASN A CA 1
ATOM 829 C C . ASN A 1 106 ? 4.113 5.75 -23.438 1 85.88 106 ASN A C 1
ATOM 831 O O . ASN A 1 106 ? 4.156 4.633 -23.953 1 85.88 106 ASN A O 1
ATOM 835 N N . GLU A 1 107 ? 2.992 6.34 -23 1 88.44 107 GLU A N 1
ATOM 836 C CA . GLU A 1 107 ? 1.735 5.602 -22.953 1 88.44 107 GLU A CA 1
ATOM 837 C C . GLU A 1 107 ? 1.318 5.117 -24.328 1 88.44 107 GLU A C 1
ATOM 839 O O . GLU A 1 107 ? 0.9 3.971 -24.5 1 88.44 107 GLU A O 1
ATOM 844 N N . LEU A 1 108 ? 1.485 5.988 -25.312 1 85.69 108 LEU A N 1
ATOM 845 C CA . LEU A 1 108 ? 1.072 5.66 -26.672 1 85.69 108 LEU A CA 1
ATOM 846 C C . LEU A 1 108 ? 1.935 4.543 -27.25 1 85.69 108 LEU A C 1
ATOM 848 O O . LEU A 1 108 ? 1.417 3.613 -27.875 1 85.69 108 LEU A O 1
ATOM 852 N N . GLU A 1 109 ? 3.174 4.637 -27.062 1 85.69 109 GLU A N 1
ATOM 853 C CA . GLU A 1 109 ? 4.105 3.625 -27.562 1 85.69 109 GLU A CA 1
ATOM 854 C C . GLU A 1 109 ? 3.852 2.275 -26.891 1 85.69 109 GLU A C 1
ATOM 856 O O . GLU A 1 109 ? 3.834 1.24 -27.562 1 85.69 109 GLU A O 1
ATOM 861 N N . LEU A 1 110 ? 3.656 2.307 -25.625 1 86.31 110 LEU A N 1
ATOM 862 C CA . LEU A 1 110 ? 3.389 1.075 -24.891 1 86.31 110 LEU A CA 1
ATOM 863 C C . LEU A 1 110 ? 2.076 0.445 -25.344 1 86.31 110 LEU A C 1
ATOM 865 O O . LEU A 1 110 ? 1.986 -0.776 -25.484 1 86.31 110 LEU A O 1
ATOM 869 N N . ALA A 1 111 ? 1.102 1.267 -25.516 1 85.06 111 ALA A N 1
ATOM 870 C CA . ALA A 1 111 ? -0.196 0.792 -25.984 1 85.06 111 ALA A CA 1
ATOM 871 C C . ALA A 1 111 ? -0.064 0.088 -27.328 1 85.06 111 ALA A C 1
ATOM 873 O O . ALA A 1 111 ? -0.629 -0.99 -27.531 1 85.06 111 ALA A O 1
ATOM 874 N N . ARG A 1 112 ? 0.689 0.63 -28.188 1 82.25 112 ARG A N 1
ATOM 875 C CA . ARG A 1 112 ? 0.912 0.07 -29.516 1 82.25 112 ARG A CA 1
ATOM 876 C C . ARG A 1 112 ? 1.642 -1.267 -29.438 1 82.25 112 ARG A C 1
ATOM 878 O O . ARG A 1 112 ? 1.279 -2.221 -30.125 1 82.25 112 ARG A O 1
ATOM 885 N N . GLU A 1 113 ? 2.525 -1.279 -28.641 1 79.44 113 GLU A N 1
ATOM 886 C CA . GLU A 1 113 ? 3.332 -2.484 -28.469 1 79.44 113 GLU A CA 1
ATOM 887 C C . GLU A 1 113 ? 2.492 -3.641 -27.938 1 79.44 113 GLU A C 1
ATOM 889 O O . GLU A 1 113 ? 2.668 -4.789 -28.359 1 79.44 113 GLU A O 1
ATOM 894 N N . ILE A 1 114 ? 1.61 -3.305 -27.062 1 76 114 ILE A N 1
ATOM 895 C CA . ILE A 1 114 ? 0.824 -4.328 -26.391 1 76 114 ILE A CA 1
ATOM 896 C C . ILE A 1 114 ? -0.442 -4.625 -27.188 1 76 114 ILE A C 1
ATOM 898 O O . ILE A 1 114 ? -1.026 -5.703 -27.062 1 76 114 ILE A O 1
ATOM 902 N N . GLY A 1 115 ? -0.747 -3.732 -28.062 1 77.81 115 GLY A N 1
ATOM 903 C CA . GLY A 1 115 ? -2.014 -3.861 -28.766 1 77.81 115 GLY A CA 1
ATOM 904 C C . GLY A 1 115 ? -3.217 -3.584 -27.875 1 77.81 115 GLY A C 1
ATOM 905 O O . GLY A 1 115 ? -4.184 -4.352 -27.891 1 77.81 115 GLY A O 1
ATOM 906 N N . ALA A 1 116 ? -3.094 -2.646 -26.984 1 78.31 116 ALA A N 1
ATOM 907 C CA . ALA A 1 116 ? -4.164 -2.219 -26.078 1 78.31 116 ALA A CA 1
ATOM 908 C C . ALA A 1 116 ? -4.477 -0.737 -26.266 1 78.31 116 ALA A C 1
ATOM 910 O O . ALA A 1 116 ? -3.748 -0.026 -26.969 1 78.31 116 ALA A O 1
ATOM 911 N N . GLY A 1 117 ? -5.594 -0.363 -25.766 1 80 117 GLY A N 1
ATOM 912 C CA . GLY A 1 117 ? -5.938 1.049 -25.797 1 80 117 GLY A CA 1
ATOM 913 C C . GLY A 1 117 ? -5.098 1.887 -24.844 1 80 117 GLY A C 1
ATOM 914 O O . GLY A 1 117 ? -4.656 1.398 -23.812 1 80 117 GLY A O 1
ATOM 915 N N . THR A 1 118 ? -4.898 3.121 -25.219 1 82.25 118 THR A N 1
ATOM 916 C CA . THR A 1 118 ? -4.109 4.039 -24.406 1 82.25 118 THR A CA 1
ATOM 917 C C . THR A 1 118 ? -4.754 4.242 -23.031 1 82.25 118 THR A C 1
ATOM 919 O O . THR A 1 118 ? -4.059 4.41 -22.031 1 82.25 118 THR A O 1
ATOM 922 N N . THR A 1 119 ? -6.008 4.137 -23.047 1 80.62 119 THR A N 1
ATOM 923 C CA . THR A 1 119 ? -6.727 4.32 -21.797 1 80.62 119 THR A CA 1
ATOM 924 C C . THR A 1 119 ? -6.402 3.197 -20.812 1 80.62 119 THR A C 1
ATOM 926 O O . THR A 1 119 ? -6.129 3.451 -19.641 1 80.62 119 THR A O 1
ATOM 929 N N . SER A 1 120 ? -6.379 2.012 -21.297 1 82.88 120 SER A N 1
ATOM 930 C CA . SER A 1 120 ? -6.07 0.859 -20.453 1 82.88 120 SER A CA 1
ATOM 931 C C . SER A 1 120 ? -4.637 0.918 -19.938 1 82.88 120 SER A C 1
ATOM 933 O O . SER A 1 120 ? -4.379 0.609 -18.766 1 82.88 120 SER A O 1
ATOM 935 N N . VAL A 1 121 ? -3.816 1.363 -20.797 1 86.62 121 VAL A N 1
ATOM 936 C CA . VAL A 1 121 ? -2.41 1.476 -20.422 1 86.62 121 VAL A CA 1
ATOM 937 C C . VAL A 1 121 ? -2.24 2.568 -19.375 1 86.62 121 VAL A C 1
ATOM 939 O O . VAL A 1 121 ? -1.536 2.375 -18.375 1 86.62 121 VAL A O 1
ATOM 942 N N . ARG A 1 122 ? -2.893 3.584 -19.594 1 84.81 122 ARG A N 1
ATOM 943 C CA . ARG A 1 122 ? -2.842 4.688 -18.641 1 84.81 122 ARG A CA 1
ATOM 944 C C . ARG A 1 122 ? -3.363 4.258 -17.266 1 84.81 122 ARG A C 1
ATOM 946 O O . ARG A 1 122 ? -2.754 4.562 -16.25 1 84.81 122 ARG A O 1
ATOM 953 N N . GLU A 1 123 ? -4.457 3.635 -17.297 1 83.88 123 GLU A N 1
ATOM 954 C CA . GLU A 1 123 ? -5.027 3.156 -16.047 1 83.88 123 GLU A CA 1
ATOM 955 C C . GLU A 1 123 ? -4.074 2.205 -15.328 1 83.88 123 GLU A C 1
ATOM 957 O O . GLU A 1 123 ? -3.914 2.279 -14.109 1 83.88 123 GLU A O 1
ATOM 962 N N . PHE A 1 124 ? -3.496 1.398 -16.078 1 85.19 124 PHE A N 1
ATOM 963 C CA . PHE A 1 124 ? -2.516 0.475 -15.516 1 85.19 124 PHE A CA 1
ATOM 964 C C . PHE A 1 124 ? -1.354 1.235 -14.883 1 85.19 124 PHE A C 1
ATOM 966 O O . PHE A 1 124 ? -0.954 0.941 -13.758 1 85.19 124 PHE A O 1
ATOM 973 N N . LEU A 1 125 ? -0.829 2.168 -15.594 1 88.88 125 LEU A N 1
ATOM 974 C CA . LEU A 1 125 ? 0.336 2.912 -15.125 1 88.88 125 LEU A CA 1
ATOM 975 C C . LEU A 1 125 ? 0.004 3.717 -13.875 1 88.88 125 LEU A C 1
ATOM 977 O O . LEU A 1 125 ? 0.831 3.832 -12.969 1 88.88 125 LEU A O 1
ATOM 981 N N . ILE A 1 126 ? -1.17 4.188 -13.82 1 86.62 126 ILE A N 1
ATOM 982 C CA . ILE A 1 126 ? -1.611 4.918 -12.641 1 86.62 126 ILE A CA 1
ATOM 983 C C . ILE A 1 126 ? -1.687 3.967 -11.445 1 86.62 126 ILE A C 1
ATOM 985 O O . ILE A 1 126 ? -1.155 4.266 -10.375 1 86.62 126 ILE A O 1
ATOM 989 N N . ARG A 1 127 ? -2.242 2.85 -11.633 1 84.12 127 ARG A N 1
ATOM 990 C CA . ARG A 1 127 ? -2.33 1.861 -10.562 1 84.12 127 ARG A CA 1
ATOM 991 C C . ARG A 1 127 ? -0.943 1.39 -10.141 1 84.12 127 ARG A C 1
ATOM 993 O O . ARG A 1 127 ? -0.673 1.236 -8.945 1 84.12 127 ARG A O 1
ATOM 1000 N N . PHE A 1 128 ? -0.134 1.24 -11.125 1 84.62 128 PHE A N 1
ATOM 1001 C CA . PHE A 1 128 ? 1.211 0.728 -10.898 1 84.62 128 PHE A CA 1
ATOM 1002 C C . PHE A 1 128 ? 2.064 1.761 -10.164 1 84.62 128 PHE A C 1
ATOM 1004 O O . PHE A 1 128 ? 2.994 1.404 -9.438 1 84.62 128 PHE A O 1
ATOM 1011 N N . SER A 1 129 ? 1.778 2.994 -10.312 1 86.81 129 SER A N 1
ATOM 1012 C CA . SER A 1 129 ? 2.596 4.066 -9.758 1 86.81 129 SER A CA 1
ATOM 1013 C C . SER A 1 129 ? 2.566 4.051 -8.234 1 86.81 129 SER A C 1
ATOM 1015 O O . SER A 1 129 ? 3.455 4.609 -7.586 1 86.81 129 SER A O 1
ATOM 1017 N N . ARG A 1 130 ? 1.599 3.375 -7.73 1 78.56 130 ARG A N 1
ATOM 1018 C CA . ARG A 1 130 ? 1.452 3.309 -6.281 1 78.56 130 ARG A CA 1
ATOM 1019 C C . ARG A 1 130 ? 2.635 2.584 -5.645 1 78.56 130 ARG A C 1
ATOM 1021 O O . ARG A 1 130 ? 2.902 2.75 -4.453 1 78.56 130 ARG A O 1
ATOM 1028 N N . PHE A 1 131 ? 3.307 1.866 -6.457 1 79.12 131 PHE A N 1
ATOM 1029 C CA . PHE A 1 131 ? 4.406 1.07 -5.926 1 79.12 131 PHE A CA 1
ATOM 1030 C C . PHE A 1 131 ? 5.688 1.893 -5.859 1 79.12 131 PHE A C 1
ATOM 1032 O O . PHE A 1 131 ? 6.699 1.437 -5.32 1 79.12 131 PHE A O 1
ATOM 1039 N N . GLY A 1 132 ? 5.684 3.049 -6.449 1 80.88 132 GLY A N 1
ATOM 1040 C CA . GLY A 1 132 ? 6.824 3.943 -6.344 1 80.88 132 GLY A CA 1
ATOM 1041 C C . GLY A 1 132 ? 7.922 3.633 -7.344 1 80.88 132 GLY A C 1
ATOM 1042 O O . GLY A 1 132 ? 9.031 4.156 -7.238 1 80.88 132 GLY A O 1
ATOM 1043 N N . LEU A 1 133 ? 7.617 2.746 -8.242 1 83.19 133 LEU A N 1
ATOM 1044 C CA . LEU A 1 133 ? 8.594 2.377 -9.266 1 83.19 133 LEU A CA 1
ATOM 1045 C C . LEU A 1 133 ? 8.555 3.354 -10.438 1 83.19 133 LEU A C 1
ATOM 1047 O O . LEU A 1 133 ? 9.547 3.516 -11.148 1 83.19 133 LEU A O 1
ATOM 1051 N N . ILE A 1 134 ? 7.367 3.941 -10.656 1 86.81 134 ILE A N 1
ATOM 1052 C CA . ILE A 1 134 ? 7.207 4.93 -11.719 1 86.81 134 ILE A CA 1
ATOM 1053 C C . ILE A 1 134 ? 6.5 6.168 -11.164 1 86.81 134 ILE A C 1
ATOM 1055 O O . ILE A 1 134 ? 5.852 6.102 -10.117 1 86.81 134 ILE A O 1
ATOM 1059 N N . GLU A 1 135 ? 6.707 7.234 -11.758 1 85.75 135 GLU A N 1
ATOM 1060 C CA . GLU A 1 135 ? 6.035 8.477 -11.406 1 85.75 135 GLU A CA 1
ATOM 1061 C C . GLU A 1 135 ? 5.684 9.297 -12.648 1 85.75 135 GLU A C 1
ATOM 1063 O O . GLU A 1 135 ? 6.352 9.18 -13.68 1 85.75 135 GLU A O 1
ATOM 1068 N N . LYS A 1 136 ? 4.551 9.906 -12.508 1 81.06 136 LYS A N 1
ATOM 1069 C CA . LYS A 1 136 ? 4.137 10.789 -13.594 1 81.06 136 LYS A CA 1
ATOM 1070 C C . LYS A 1 136 ? 4.566 12.227 -13.336 1 81.06 136 LYS A C 1
ATOM 1072 O O . LYS A 1 136 ? 4.25 12.797 -12.281 1 81.06 136 LYS A O 1
ATOM 1077 N N . ARG A 1 137 ? 5.352 12.766 -14.188 1 69.19 137 ARG A N 1
ATOM 1078 C CA . ARG A 1 137 ? 5.699 14.18 -14.125 1 69.19 137 ARG A CA 1
ATOM 1079 C C . ARG A 1 137 ? 4.613 15.039 -14.773 1 69.19 137 ARG A C 1
ATOM 1081 O O . ARG A 1 137 ? 3.982 14.625 -15.75 1 69.19 137 ARG A O 1
ATOM 1088 N N . PRO A 1 138 ? 4.324 16.219 -14.109 1 62.56 138 PRO A N 1
ATOM 1089 C CA . PRO A 1 138 ? 3.305 17.094 -14.703 1 62.56 138 PRO A CA 1
ATOM 1090 C C . PRO A 1 138 ? 3.549 17.344 -16.188 1 62.56 138 PRO A C 1
ATOM 1092 O O . PRO A 1 138 ? 4.652 17.75 -16.578 1 62.56 138 PRO A O 1
ATOM 1095 N N . ASN A 1 139 ? 2.473 17.062 -16.891 1 54.66 139 ASN A N 1
ATOM 1096 C CA . ASN A 1 139 ? 2.451 17.312 -18.328 1 54.66 139 ASN A CA 1
ATOM 1097 C C . ASN A 1 139 ? 3.562 16.547 -19.047 1 54.66 139 ASN A C 1
ATOM 1099 O O . ASN A 1 139 ? 4.066 17 -20.078 1 54.66 139 ASN A O 1
ATOM 1103 N N . SER A 1 140 ? 4.062 15.625 -18.297 1 69 140 SER A N 1
ATOM 1104 C CA . SER A 1 140 ? 5.164 14.891 -18.922 1 69 140 SER A CA 1
ATOM 1105 C C . SER A 1 140 ? 4.898 13.391 -18.922 1 69 140 SER A C 1
ATOM 1107 O O . SER A 1 140 ? 3.781 12.953 -18.641 1 69 140 SER A O 1
ATOM 1109 N N . HIS A 1 141 ? 5.934 12.633 -19.359 1 80.19 141 HIS A N 1
ATOM 1110 C CA . HIS A 1 141 ? 5.949 11.18 -19.469 1 80.19 141 HIS A CA 1
ATOM 1111 C C . HIS A 1 141 ? 6.133 10.523 -18.094 1 80.19 141 HIS A C 1
ATOM 1113 O O . HIS A 1 141 ? 6.508 11.195 -17.141 1 80.19 141 HIS A O 1
ATOM 1119 N N . TRP A 1 142 ? 5.613 9.266 -18.047 1 88.69 142 TRP A N 1
ATOM 1120 C CA . TRP A 1 142 ? 5.973 8.438 -16.906 1 88.69 142 TRP A CA 1
ATOM 1121 C C . TRP A 1 142 ? 7.477 8.188 -16.859 1 88.69 142 TRP A C 1
ATOM 1123 O O . TRP A 1 142 ? 8.109 7.992 -17.906 1 88.69 142 TRP A O 1
ATOM 1133 N N . VAL A 1 143 ? 8.016 8.281 -15.711 1 88.44 143 VAL A N 1
ATOM 1134 C CA . VAL A 1 143 ? 9.445 8.039 -15.539 1 88.44 143 VAL A CA 1
ATOM 1135 C C . VAL A 1 143 ? 9.664 6.898 -14.555 1 88.44 143 VAL A C 1
ATOM 1137 O O . VAL A 1 143 ? 8.977 6.816 -13.531 1 88.44 143 VAL A O 1
ATOM 1140 N N . LEU A 1 144 ? 10.555 6.078 -14.984 1 87.81 144 LEU A N 1
ATOM 1141 C CA . LEU A 1 144 ? 10.953 5.016 -14.07 1 87.81 144 LEU A CA 1
ATOM 1142 C C . LEU A 1 144 ? 11.883 5.551 -12.984 1 87.81 144 LEU A C 1
ATOM 1144 O O . LEU A 1 144 ? 12.883 6.211 -13.281 1 87.81 144 LEU A O 1
ATOM 1148 N N . LYS A 1 145 ? 11.484 5.348 -11.75 1 85.12 145 LYS A N 1
ATOM 1149 C CA . LYS A 1 145 ? 12.336 5.75 -10.633 1 85.12 145 LYS A CA 1
ATOM 1150 C C . LYS A 1 145 ? 13.492 4.766 -10.438 1 85.12 145 LYS A C 1
ATOM 1152 O O . LYS A 1 145 ? 14.555 5.137 -9.945 1 85.12 145 LYS A O 1
ATOM 1157 N N . GLY A 1 146 ? 13.289 3.465 -10.969 1 77.06 146 GLY A N 1
ATOM 1158 C CA . GLY A 1 146 ? 14.336 2.457 -10.961 1 77.06 146 GLY A CA 1
ATOM 1159 C C . GLY A 1 146 ? 14.203 1.465 -9.82 1 77.06 146 GLY A C 1
ATOM 1160 O O . GLY A 1 146 ? 13.5 1.728 -8.844 1 77.06 146 GLY A O 1
ATOM 1161 N N . PHE A 1 147 ? 14.734 0.321 -10.047 1 80.44 147 PHE A N 1
ATOM 1162 C CA . PHE A 1 147 ? 14.867 -0.706 -9.016 1 80.44 147 PHE A CA 1
ATOM 1163 C C . PHE A 1 147 ? 16.219 -0.596 -8.312 1 80.44 147 PHE A C 1
ATOM 1165 O O . PHE A 1 147 ? 17.141 -1.347 -8.617 1 80.44 147 PHE A O 1
ATOM 1172 N N . THR A 1 148 ? 16.297 0.332 -7.355 1 83.94 148 THR A N 1
ATOM 1173 C CA . THR A 1 148 ? 17.531 0.627 -6.648 1 83.94 148 THR A CA 1
ATOM 1174 C C . THR A 1 148 ? 17.719 -0.308 -5.457 1 83.94 148 THR A C 1
ATOM 1176 O O . THR A 1 148 ? 16.797 -1.03 -5.082 1 83.94 148 THR A O 1
ATOM 1179 N N . ARG A 1 149 ? 18.922 -0.286 -4.98 1 89.44 149 ARG A N 1
ATOM 1180 C CA . ARG A 1 149 ? 19.203 -1.038 -3.76 1 89.44 149 ARG A CA 1
ATOM 1181 C C . ARG A 1 149 ? 18.281 -0.59 -2.619 1 89.44 149 ARG A C 1
ATOM 1183 O O . ARG A 1 149 ? 17.797 -1.417 -1.847 1 89.44 149 ARG A O 1
ATOM 1190 N N . GLU A 1 150 ? 18.062 0.708 -2.537 1 91 150 GLU A N 1
ATOM 1191 C CA . GLU A 1 150 ? 17.188 1.248 -1.505 1 91 150 GLU A CA 1
ATOM 1192 C C . GLU A 1 150 ? 15.758 0.735 -1.674 1 91 150 GLU A C 1
ATOM 1194 O O . GLU A 1 150 ? 15.102 0.372 -0.695 1 91 150 GLU A O 1
ATOM 1199 N N . PHE A 1 151 ? 15.305 0.682 -2.863 1 89.56 151 PHE A N 1
ATOM 1200 C CA . PHE A 1 151 ? 13.977 0.16 -3.154 1 89.56 151 PHE A CA 1
ATOM 1201 C C . PHE A 1 151 ? 13.859 -1.294 -2.717 1 89.56 151 PHE A C 1
ATOM 1203 O O . PHE A 1 151 ? 12.891 -1.673 -2.061 1 89.56 151 PHE A O 1
ATOM 1210 N N . ALA A 1 152 ? 14.852 -2.043 -3.074 1 91.06 152 ALA A N 1
ATOM 1211 C CA . ALA A 1 152 ? 14.852 -3.467 -2.748 1 91.06 152 ALA A CA 1
ATOM 1212 C C . ALA A 1 152 ? 14.828 -3.684 -1.238 1 91.06 152 ALA A C 1
ATOM 1214 O O . ALA A 1 152 ? 14.086 -4.531 -0.735 1 91.06 152 ALA A O 1
ATOM 1215 N N . LEU A 1 153 ? 15.625 -2.924 -0.574 1 94.94 153 LEU A N 1
ATOM 1216 C CA . LEU A 1 153 ? 15.711 -3.062 0.876 1 94.94 153 LEU A CA 1
ATOM 1217 C C . LEU A 1 153 ? 14.391 -2.676 1.534 1 94.94 153 LEU A C 1
ATOM 1219 O O . LEU A 1 153 ? 13.922 -3.365 2.443 1 94.94 153 LEU A O 1
ATOM 1223 N N . GLU A 1 154 ? 13.805 -1.617 1.07 1 95.31 154 GLU A N 1
ATOM 1224 C CA . GLU A 1 154 ? 12.516 -1.176 1.597 1 95.31 154 GLU A CA 1
ATOM 1225 C C . GLU A 1 154 ? 11.43 -2.207 1.326 1 95.31 154 GLU A C 1
ATOM 1227 O O . GLU A 1 154 ? 10.633 -2.525 2.213 1 95.31 154 GLU A O 1
ATOM 1232 N N . LEU A 1 155 ? 11.43 -2.723 0.152 1 94.38 155 LEU A N 1
ATOM 1233 C CA . LEU A 1 155 ? 10.438 -3.711 -0.241 1 94.38 155 LEU A CA 1
ATOM 1234 C C . LEU A 1 155 ? 10.586 -4.992 0.574 1 94.38 155 LEU A C 1
ATOM 1236 O O . LEU A 1 155 ? 9.594 -5.547 1.06 1 94.38 155 LEU A O 1
ATOM 1240 N N . THR A 1 156 ? 11.789 -5.484 0.723 1 96.31 156 THR A N 1
ATOM 1241 C CA . THR A 1 156 ? 12.023 -6.746 1.418 1 96.31 156 THR A CA 1
ATOM 1242 C C . THR A 1 156 ? 11.672 -6.621 2.898 1 96.31 156 THR A C 1
ATOM 1244 O O . THR A 1 156 ? 11.219 -7.582 3.521 1 96.31 156 THR A O 1
ATOM 1247 N N . GLU A 1 157 ? 11.852 -5.445 3.416 1 97 157 GLU A N 1
ATOM 1248 C CA . GLU A 1 157 ? 11.469 -5.219 4.805 1 97 157 GLU A CA 1
ATOM 1249 C C . GLU A 1 157 ? 9.961 -5.379 4.996 1 97 157 GLU A C 1
ATOM 1251 O O . GLU A 1 157 ? 9.516 -6.07 5.91 1 97 157 GLU A O 1
ATOM 1256 N N . VAL A 1 158 ? 9.18 -4.754 4.164 1 96.75 158 VAL A N 1
ATOM 1257 C CA . VAL A 1 158 ? 7.73 -4.836 4.266 1 96.75 158 VAL A CA 1
ATOM 1258 C C . VAL A 1 158 ? 7.27 -6.258 3.951 1 96.75 158 VAL A C 1
ATOM 1260 O O . VAL A 1 158 ? 6.371 -6.785 4.613 1 96.75 158 VAL A O 1
ATOM 1263 N N . ARG A 1 159 ? 7.855 -6.898 2.939 1 96.94 159 ARG A N 1
ATOM 1264 C CA . ARG A 1 159 ? 7.547 -8.297 2.654 1 96.94 159 ARG A CA 1
ATOM 1265 C C . ARG A 1 159 ? 7.699 -9.156 3.902 1 96.94 159 ARG A C 1
ATOM 1267 O O . ARG A 1 159 ? 6.84 -9.992 4.195 1 96.94 159 ARG A O 1
ATOM 1274 N N . GLU A 1 160 ? 8.828 -8.953 4.562 1 97.69 160 GLU A N 1
ATOM 1275 C CA . GLU A 1 160 ? 9.086 -9.75 5.754 1 97.69 160 GLU A CA 1
ATOM 1276 C C . GLU A 1 160 ? 8.008 -9.531 6.812 1 97.69 160 GLU A C 1
ATOM 1278 O O . GLU A 1 160 ? 7.496 -10.484 7.395 1 97.69 160 GLU A O 1
ATOM 1283 N N . MET A 1 161 ? 7.641 -8.297 7.059 1 97.12 161 MET A N 1
ATOM 1284 C CA . MET A 1 161 ? 6.602 -7.996 8.039 1 97.12 161 MET A CA 1
ATOM 1285 C C . MET A 1 161 ? 5.301 -8.711 7.688 1 97.12 161 MET A C 1
ATOM 1287 O O . MET A 1 161 ? 4.703 -9.375 8.539 1 97.12 161 MET A O 1
ATOM 1291 N N . PHE A 1 162 ? 4.922 -8.602 6.477 1 97.94 162 PHE A N 1
ATOM 1292 C CA . PHE A 1 162 ? 3.633 -9.133 6.039 1 97.94 162 PHE A CA 1
ATOM 1293 C C . PHE A 1 162 ? 3.66 -10.648 5.977 1 97.94 162 PHE A C 1
ATOM 1295 O O . PHE A 1 162 ? 2.678 -11.312 6.32 1 97.94 162 PHE A O 1
ATOM 1302 N N . GLU A 1 163 ? 4.742 -11.203 5.5 1 97.94 163 GLU A N 1
ATOM 1303 C CA . GLU A 1 163 ? 4.809 -12.656 5.375 1 97.94 163 GLU A CA 1
ATOM 1304 C C . GLU A 1 163 ? 4.852 -13.32 6.746 1 97.94 163 GLU A C 1
ATOM 1306 O O . GLU A 1 163 ? 4.238 -14.375 6.949 1 97.94 163 GLU A O 1
ATOM 1311 N N . LEU A 1 164 ? 5.602 -12.734 7.68 1 98 164 LEU A N 1
ATOM 1312 C CA . LEU A 1 164 ? 5.637 -13.281 9.031 1 98 164 LEU A CA 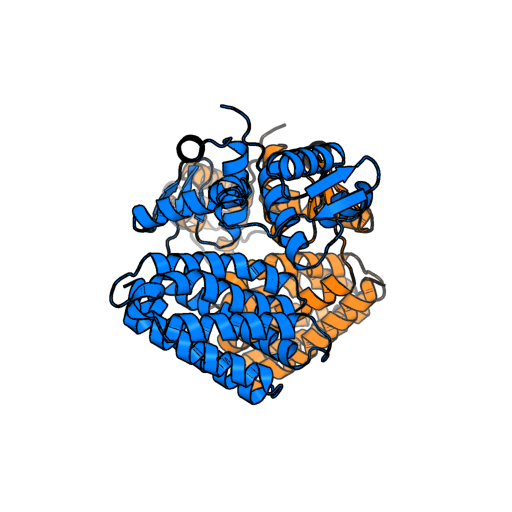1
ATOM 1313 C C . LEU A 1 164 ? 4.25 -13.266 9.664 1 98 164 LEU A C 1
ATOM 1315 O O . LEU A 1 164 ? 3.836 -14.242 10.289 1 98 164 LEU A O 1
ATOM 1319 N N . ARG A 1 165 ? 3.584 -12.141 9.477 1 97.75 165 ARG A N 1
ATOM 1320 C CA . ARG A 1 165 ? 2.217 -12.062 9.977 1 97.75 165 ARG A CA 1
ATOM 1321 C C . ARG A 1 165 ? 1.323 -13.094 9.297 1 97.75 165 ARG A C 1
ATOM 1323 O O . ARG A 1 165 ? 0.472 -13.711 9.945 1 97.75 165 ARG A O 1
ATOM 1330 N N . SER A 1 166 ? 1.417 -13.273 8.07 1 98.19 166 SER A N 1
ATOM 1331 C CA . SER A 1 166 ? 0.617 -14.227 7.305 1 98.19 166 SER A CA 1
ATOM 1332 C C . SER A 1 166 ? 0.916 -15.664 7.719 1 98.19 166 SER A C 1
ATOM 1334 O O . SER A 1 166 ? 0.001 -16.484 7.852 1 98.19 166 SER A O 1
ATOM 1336 N N . ALA A 1 167 ? 2.182 -15.953 7.918 1 98.38 167 ALA A N 1
ATOM 1337 C CA . ALA A 1 167 ? 2.588 -17.281 8.352 1 98.38 167 ALA A CA 1
ATOM 1338 C C . ALA A 1 167 ? 1.995 -17.625 9.711 1 98.38 167 ALA A C 1
ATOM 1340 O O . ALA A 1 167 ? 1.545 -18.75 9.938 1 98.38 167 ALA A O 1
ATOM 1341 N N . ALA A 1 168 ? 2.039 -16.641 10.602 1 97.69 168 ALA A N 1
ATOM 1342 C CA . ALA A 1 168 ? 1.451 -16.844 11.922 1 97.69 168 ALA A CA 1
ATOM 1343 C C . ALA A 1 168 ? -0.032 -17.188 11.82 1 97.69 168 ALA A C 1
ATOM 1345 O O . ALA A 1 168 ? -0.521 -18.078 12.531 1 97.69 168 ALA A O 1
ATOM 1346 N N . ARG A 1 169 ? -0.697 -16.516 10.969 1 97.62 169 ARG A N 1
ATOM 1347 C CA . ARG A 1 169 ? -2.107 -16.828 10.758 1 97.62 169 ARG A CA 1
ATOM 1348 C C . ARG A 1 169 ? -2.277 -18.188 10.109 1 97.62 169 ARG A C 1
ATOM 1350 O O . ARG A 1 169 ? -3.213 -18.922 10.438 1 97.62 169 ARG A O 1
ATOM 1357 N N . PHE A 1 170 ? -1.475 -18.484 9.188 1 98.44 170 PHE A N 1
ATOM 1358 C CA . PHE A 1 170 ? -1.576 -19.734 8.445 1 98.44 170 PHE A CA 1
ATOM 1359 C C . PHE A 1 170 ? -1.553 -20.938 9.398 1 98.44 170 PHE A C 1
ATOM 1361 O O . PHE A 1 170 ? -2.395 -21.828 9.297 1 98.44 170 PHE A O 1
ATOM 1368 N N . VAL A 1 171 ? -0.639 -20.969 10.32 1 98.25 171 VAL A N 1
ATOM 1369 C CA . VAL A 1 171 ? -0.454 -22.125 11.203 1 98.25 171 VAL A CA 1
ATOM 1370 C C . VAL A 1 171 ? -1.655 -22.25 12.141 1 98.25 171 VAL A C 1
ATOM 1372 O O . VAL A 1 171 ? -1.844 -23.281 12.773 1 98.25 171 VAL A O 1
ATOM 1375 N N . SER A 1 172 ? -2.42 -21.188 12.227 1 97.56 172 SER A N 1
ATOM 1376 C CA . SER A 1 172 ? -3.574 -21.188 13.117 1 97.56 172 SER A CA 1
ATOM 1377 C C . SER A 1 172 ? -4.855 -21.516 12.359 1 97.56 172 SER A C 1
ATOM 1379 O O . SER A 1 172 ? -5.941 -21.547 12.945 1 97.56 172 SER A O 1
ATOM 1381 N N . LEU A 1 173 ? -4.789 -21.75 11.109 1 97.62 173 LEU A N 1
ATOM 1382 C CA . LEU A 1 173 ? -5.969 -22.078 10.312 1 97.62 173 LEU A CA 1
ATOM 1383 C C . LEU A 1 173 ? -6.617 -23.375 10.797 1 97.62 173 LEU A C 1
ATOM 1385 O O . LEU A 1 173 ? -5.93 -24.266 11.273 1 97.62 173 LEU A O 1
ATOM 1389 N N . PRO A 1 174 ? -7.898 -23.438 10.617 1 97.06 174 PRO A N 1
ATOM 1390 C CA . PRO A 1 174 ? -8.562 -24.688 10.977 1 97.06 174 PRO A CA 1
ATOM 1391 C C . PRO A 1 174 ? -8.102 -25.875 10.125 1 97.06 174 PRO A C 1
ATOM 1393 O O . PRO A 1 174 ? -7.664 -25.688 8.984 1 97.06 174 PRO A O 1
ATOM 1396 N N . ASP A 1 175 ? -8.281 -27.031 10.641 1 95.81 175 ASP A N 1
ATOM 1397 C CA . ASP A 1 175 ? -7.809 -28.25 9.992 1 95.81 175 ASP A CA 1
ATOM 1398 C C . ASP A 1 175 ? -8.461 -28.438 8.625 1 95.81 175 ASP A C 1
ATOM 1400 O O . ASP A 1 175 ? -7.84 -28.984 7.707 1 95.81 175 ASP A O 1
ATOM 1404 N N . GLN A 1 176 ? -9.625 -27.922 8.547 1 96.12 176 GLN A N 1
ATOM 1405 C CA . GLN A 1 176 ? -10.391 -28.203 7.332 1 96.12 176 GLN A CA 1
ATOM 1406 C C . GLN A 1 176 ? -10.188 -27.125 6.285 1 96.12 176 GLN A C 1
ATOM 1408 O O . GLN A 1 176 ? -10.766 -27.172 5.203 1 96.12 176 GLN A O 1
ATOM 1413 N N . ASP A 1 177 ? -9.359 -26.203 6.633 1 96.44 177 ASP A N 1
ATOM 1414 C CA . ASP A 1 177 ? -9.125 -25.125 5.664 1 96.44 177 ASP A CA 1
ATOM 1415 C C . ASP A 1 177 ? -8.484 -25.672 4.391 1 96.44 177 ASP A C 1
ATOM 1417 O O . ASP A 1 177 ? -7.512 -26.438 4.453 1 96.44 177 ASP A O 1
ATOM 1421 N N . PRO A 1 178 ? -8.922 -25.266 3.221 1 95.31 178 PRO A N 1
ATOM 1422 C CA . PRO A 1 178 ? -8.398 -25.766 1.949 1 95.31 178 PRO A CA 1
ATOM 1423 C C . PRO A 1 178 ? -6.93 -25.406 1.729 1 95.31 178 PRO A C 1
ATOM 1425 O O . PRO A 1 178 ? -6.254 -26.016 0.902 1 95.31 178 PRO A O 1
ATOM 1428 N N . ALA A 1 179 ? -6.441 -24.438 2.449 1 96.56 179 ALA A N 1
ATOM 1429 C CA . ALA A 1 179 ? -5.051 -24.016 2.311 1 96.56 179 ALA A CA 1
ATOM 1430 C C . ALA A 1 179 ? -4.09 -25.156 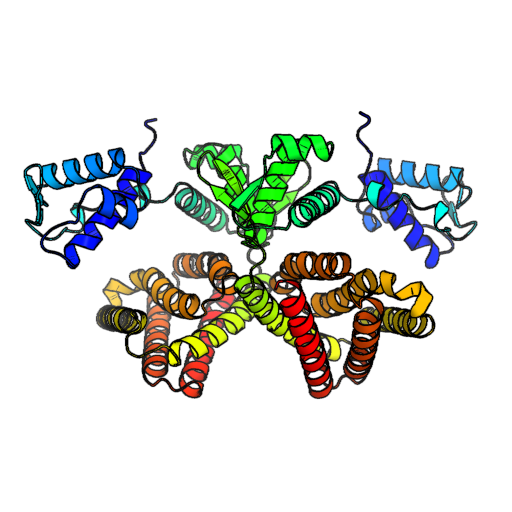2.619 1 96.56 179 ALA A C 1
ATOM 1432 O O . ALA A 1 179 ? -3.008 -25.25 2.033 1 96.56 179 ALA A O 1
ATOM 1433 N N . TRP A 1 180 ? -4.504 -26.047 3.467 1 98.12 180 TRP A N 1
ATOM 1434 C CA . TRP A 1 180 ? -3.637 -27.156 3.846 1 98.12 180 TRP A CA 1
ATOM 1435 C C . TRP A 1 180 ? -3.457 -28.125 2.684 1 98.12 180 TRP A C 1
ATOM 1437 O O . TRP A 1 180 ? -2.346 -28.594 2.424 1 98.12 180 TRP A O 1
ATOM 1447 N N . GLU A 1 181 ? -4.543 -28.375 2.008 1 97.25 181 GLU A N 1
ATOM 1448 C CA . GLU A 1 181 ? -4.457 -29.25 0.841 1 97.25 181 GLU A CA 1
ATOM 1449 C C . GLU A 1 181 ? -3.629 -28.594 -0.269 1 97.25 181 GLU A C 1
ATOM 1451 O O . GLU A 1 181 ? -2.852 -29.281 -0.942 1 97.25 181 GLU A O 1
ATOM 1456 N N . GLU A 1 182 ? -3.834 -27.359 -0.427 1 96.62 182 GLU A N 1
ATOM 1457 C CA . GLU A 1 182 ? -3.047 -26.656 -1.428 1 96.62 182 GLU A CA 1
ATOM 1458 C C . GLU A 1 182 ? -1.562 -26.672 -1.076 1 96.62 182 GLU A C 1
ATOM 1460 O O . GLU A 1 182 ? -0.712 -26.812 -1.957 1 96.62 182 GLU A O 1
ATOM 1465 N N . LEU A 1 183 ? -1.252 -26.547 0.174 1 98.5 183 LEU A N 1
ATOM 1466 C CA . LEU A 1 183 ? 0.135 -26.578 0.625 1 98.5 183 LEU A CA 1
ATOM 1467 C C . LEU A 1 183 ? 0.769 -27.938 0.313 1 98.5 183 LEU A C 1
ATOM 1469 O O . LEU A 1 183 ? 1.928 -28 -0.105 1 98.5 183 LEU A O 1
ATOM 1473 N N . LYS A 1 184 ? 0.004 -28.953 0.428 1 98.19 184 LYS A N 1
ATOM 1474 C CA . LYS A 1 184 ? 0.486 -30.297 0.126 1 98.19 184 LYS A CA 1
ATOM 1475 C C . LYS A 1 184 ? 0.816 -30.438 -1.357 1 98.19 184 LYS A C 1
ATOM 1477 O O . LYS A 1 184 ? 1.83 -31.047 -1.717 1 98.19 184 LYS A O 1
ATOM 1482 N N . LYS A 1 185 ? -0.058 -29.922 -2.119 1 97.38 185 LYS A N 1
ATOM 1483 C CA . LYS A 1 185 ? 0.172 -29.969 -3.561 1 97.38 185 LYS A CA 1
ATOM 1484 C C . LYS A 1 185 ? 1.428 -29.188 -3.941 1 97.38 185 LYS A C 1
ATOM 1486 O O . LYS A 1 185 ? 2.223 -29.641 -4.766 1 97.38 185 LYS A O 1
ATOM 1491 N N . ILE A 1 186 ? 1.605 -28.062 -3.352 1 98.06 186 ILE A N 1
ATOM 1492 C CA . ILE A 1 186 ? 2.764 -27.219 -3.607 1 98.06 186 ILE A CA 1
ATOM 1493 C C . ILE A 1 186 ? 4.035 -27.938 -3.168 1 98.06 186 ILE A C 1
ATOM 1495 O O . ILE A 1 186 ? 5.043 -27.922 -3.881 1 98.06 186 ILE A O 1
ATOM 1499 N N . GLU A 1 187 ? 3.994 -28.562 -2.031 1 98.62 187 GLU A N 1
ATOM 1500 C CA . GLU A 1 187 ? 5.125 -29.328 -1.531 1 98.62 187 GLU A CA 1
ATOM 1501 C C . GLU A 1 187 ? 5.527 -30.422 -2.52 1 98.62 187 GLU A C 1
ATOM 1503 O O . GLU A 1 187 ? 6.711 -30.609 -2.811 1 98.62 187 GLU A O 1
ATOM 1508 N N . ALA A 1 188 ? 4.523 -31.125 -3.01 1 98.56 188 ALA A N 1
ATOM 1509 C CA . ALA A 1 188 ? 4.773 -32.25 -3.928 1 98.56 188 ALA A CA 1
ATOM 1510 C C . ALA A 1 188 ? 5.488 -31.75 -5.188 1 98.56 188 ALA A C 1
ATOM 1512 O O . ALA A 1 188 ? 6.457 -32.375 -5.637 1 98.56 188 ALA A O 1
ATOM 1513 N N . VAL A 1 189 ? 5.062 -30.672 -5.695 1 97.88 189 VAL A N 1
ATOM 1514 C CA . VAL A 1 189 ? 5.672 -30.141 -6.91 1 97.88 189 VAL A CA 1
ATOM 1515 C C . VAL A 1 189 ? 7.09 -29.656 -6.609 1 97.88 189 VAL A C 1
ATOM 1517 O O . VAL A 1 189 ? 7.996 -29.828 -7.426 1 97.88 189 VAL A O 1
ATOM 1520 N N . HIS A 1 190 ? 7.32 -29.047 -5.395 1 98.5 190 HIS A N 1
ATOM 1521 C CA . HIS A 1 190 ? 8.664 -28.641 -4.988 1 98.5 190 HIS A CA 1
ATOM 1522 C C . HIS A 1 190 ? 9.617 -29.828 -4.984 1 98.5 190 HIS A C 1
ATOM 1524 O O . HIS A 1 190 ? 10.734 -29.734 -5.492 1 98.5 190 HIS A O 1
ATOM 1530 N N . ARG A 1 191 ? 9.156 -30.891 -4.469 1 98.56 191 ARG A N 1
ATOM 1531 C CA . ARG A 1 191 ? 9.984 -32.094 -4.383 1 98.56 191 ARG A CA 1
ATOM 1532 C C . ARG A 1 191 ? 10.25 -32.688 -5.77 1 98.56 191 ARG A C 1
ATOM 1534 O O . ARG A 1 191 ? 11.359 -33.156 -6.047 1 98.56 191 ARG A O 1
ATOM 1541 N N . GLU A 1 192 ? 9.242 -32.625 -6.613 1 98.19 192 GLU A N 1
ATOM 1542 C CA . GLU A 1 192 ? 9.391 -33.125 -7.98 1 98.19 192 GLU A CA 1
ATOM 1543 C C . GLU A 1 192 ? 10.43 -32.312 -8.742 1 98.19 192 GLU A C 1
ATOM 1545 O O . GLU A 1 192 ? 11.289 -32.875 -9.43 1 98.19 192 GLU A O 1
ATOM 1550 N N . ILE A 1 193 ? 10.352 -31.031 -8.625 1 97.62 193 ILE A N 1
ATOM 1551 C CA . ILE A 1 193 ? 11.273 -30.141 -9.344 1 97.62 193 ILE A CA 1
ATOM 1552 C C . ILE A 1 193 ? 12.68 -30.328 -8.781 1 97.62 193 ILE A C 1
ATOM 1554 O O . ILE A 1 193 ? 13.648 -30.406 -9.547 1 97.62 193 ILE A O 1
ATOM 1558 N N . LEU A 1 194 ? 12.805 -30.391 -7.469 1 97.69 194 LEU A N 1
ATOM 1559 C CA . LEU A 1 194 ? 14.117 -30.578 -6.848 1 97.69 194 LEU A CA 1
ATOM 1560 C C . LEU A 1 194 ? 14.758 -31.875 -7.305 1 97.69 194 LEU A C 1
ATOM 1562 O O . LEU A 1 194 ? 15.969 -31.922 -7.535 1 97.69 194 LEU A O 1
ATOM 1566 N N . ALA A 1 195 ? 13.961 -32.906 -7.543 1 97.94 195 ALA A N 1
ATOM 1567 C CA . ALA A 1 195 ? 14.453 -34.219 -7.977 1 97.94 195 ALA A CA 1
ATOM 1568 C C . ALA A 1 195 ? 14.961 -34.156 -9.414 1 97.94 195 ALA A C 1
ATOM 1570 O O . ALA A 1 195 ? 15.805 -34.969 -9.812 1 97.94 195 ALA A O 1
ATOM 1571 N N . ASP A 1 196 ? 14.453 -33.219 -10.18 1 97.94 196 ASP A N 1
ATOM 1572 C CA . ASP A 1 196 ? 14.867 -33.031 -11.57 1 97.94 196 ASP A CA 1
ATOM 1573 C C . ASP A 1 196 ? 15.336 -31.609 -11.828 1 97.94 196 ASP A C 1
ATOM 1575 O O . ASP A 1 196 ? 14.953 -31 -12.828 1 97.94 196 ASP A O 1
ATOM 1579 N N . ILE A 1 197 ? 16.109 -31.094 -10.898 1 96.56 197 ILE A N 1
ATOM 1580 C CA . ILE A 1 197 ? 16.469 -29.672 -10.859 1 96.56 197 ILE A CA 1
ATOM 1581 C C . ILE A 1 197 ? 17.266 -29.312 -12.109 1 96.56 197 ILE A C 1
ATOM 1583 O O . ILE A 1 197 ? 17.156 -28.203 -12.625 1 96.56 197 ILE A O 1
ATOM 1587 N N . ASP A 1 198 ? 17.984 -30.234 -12.68 1 95.69 198 ASP A N 1
ATOM 1588 C CA . ASP A 1 198 ? 18.812 -29.969 -13.852 1 95.69 198 ASP A CA 1
ATOM 1589 C C . ASP A 1 198 ? 17.969 -29.609 -15.062 1 95.69 198 ASP A C 1
ATOM 1591 O O . ASP A 1 198 ? 18.375 -28.797 -15.891 1 95.69 198 ASP A O 1
ATOM 1595 N N . ASN A 1 199 ? 16.766 -30.156 -15.055 1 95.31 199 ASN A N 1
ATOM 1596 C CA . ASN A 1 199 ? 15.938 -29.953 -16.234 1 95.31 199 ASN A CA 1
ATOM 1597 C C . ASN A 1 199 ? 14.773 -29.016 -15.945 1 95.31 199 ASN A C 1
ATOM 1599 O O . ASN A 1 199 ? 14.125 -28.516 -16.875 1 95.31 199 ASN A O 1
ATOM 1603 N N . ARG A 1 200 ? 14.57 -28.672 -14.648 1 94.88 200 ARG A N 1
ATOM 1604 C CA . ARG A 1 200 ? 13.305 -28.016 -14.344 1 94.88 200 ARG A CA 1
ATOM 1605 C C . ARG A 1 200 ? 13.523 -26.781 -13.484 1 94.88 200 ARG A C 1
ATOM 1607 O O . ARG A 1 200 ? 12.57 -26.203 -12.945 1 94.88 200 ARG A O 1
ATOM 1614 N N . TYR A 1 201 ? 14.805 -26.312 -13.32 1 92.44 201 TYR A N 1
ATOM 1615 C CA . TYR A 1 201 ? 15.094 -25.188 -12.422 1 92.44 201 TYR A CA 1
ATOM 1616 C C . TYR A 1 201 ? 14.367 -23.922 -12.875 1 92.44 201 TYR A C 1
ATOM 1618 O O . TYR A 1 201 ? 14.102 -23.031 -12.07 1 92.44 201 TYR A O 1
ATOM 1626 N N . SER A 1 202 ? 13.922 -23.812 -14.125 1 88.06 202 SER A N 1
ATOM 1627 C CA . SER A 1 202 ? 13.258 -22.625 -14.656 1 88.06 202 SER A CA 1
ATOM 1628 C C . SER A 1 202 ? 11.805 -22.547 -14.203 1 88.06 202 SER A C 1
ATOM 1630 O O . SER A 1 202 ? 11.156 -21.516 -14.336 1 88.06 202 SER A O 1
ATOM 1632 N N . GLU A 1 203 ? 11.234 -23.625 -13.641 1 89.19 203 GLU A N 1
ATOM 1633 C CA . GLU A 1 203 ? 9.844 -23.672 -13.18 1 89.19 203 GLU A CA 1
ATOM 1634 C C . GLU A 1 203 ? 9.703 -23.094 -11.781 1 89.19 203 GLU A C 1
ATOM 1636 O O . GLU A 1 203 ? 8.594 -22.938 -11.273 1 89.19 203 GLU A O 1
ATOM 1641 N N . PHE A 1 204 ? 10.828 -22.688 -11.164 1 92.69 204 PHE A N 1
ATOM 1642 C CA . PHE A 1 204 ? 10.867 -22.25 -9.773 1 92.69 204 PHE A CA 1
ATOM 1643 C C . PHE A 1 204 ? 10.023 -21 -9.578 1 92.69 204 PHE A C 1
ATOM 1645 O O . PHE A 1 204 ? 9.312 -20.875 -8.586 1 92.69 204 PHE A O 1
ATOM 1652 N N . SER A 1 205 ? 10.102 -20.062 -10.516 1 87.31 205 SER A N 1
ATOM 1653 C CA . SER A 1 205 ? 9.469 -18.75 -10.336 1 87.31 205 SER A CA 1
ATOM 1654 C C . SER A 1 205 ? 7.965 -18.891 -10.094 1 87.31 205 SER A C 1
ATOM 1656 O O . SER A 1 205 ? 7.41 -18.25 -9.203 1 87.31 205 SER A O 1
ATOM 1658 N N . GLU A 1 206 ? 7.305 -19.703 -10.844 1 85.44 206 GLU A N 1
ATOM 1659 C CA . GLU A 1 206 ? 5.871 -19.938 -10.688 1 85.44 206 GLU A CA 1
ATOM 1660 C C . GLU A 1 206 ? 5.559 -20.609 -9.359 1 85.44 206 GLU A C 1
ATOM 1662 O O . GLU A 1 206 ? 4.574 -20.266 -8.695 1 85.44 206 GLU A O 1
ATOM 1667 N N . LEU A 1 207 ? 6.383 -21.547 -9.016 1 92.44 207 LEU A N 1
ATOM 1668 C CA . LEU A 1 207 ? 6.184 -22.281 -7.766 1 92.44 207 LEU A CA 1
ATOM 1669 C C . LEU A 1 207 ? 6.414 -21.375 -6.566 1 92.44 207 LEU A C 1
ATOM 1671 O O . LEU A 1 207 ? 5.711 -21.469 -5.559 1 92.44 207 LEU A O 1
ATOM 1675 N N . ASP A 1 208 ? 7.402 -20.531 -6.711 1 94.62 208 ASP A N 1
ATOM 1676 C CA . ASP A 1 208 ? 7.68 -19.531 -5.688 1 94.62 208 ASP A CA 1
ATOM 1677 C C . ASP A 1 208 ? 6.461 -18.641 -5.441 1 94.62 208 ASP A C 1
ATOM 1679 O O . ASP A 1 208 ? 6.059 -18.438 -4.297 1 94.62 208 ASP A O 1
ATOM 1683 N N . GLU A 1 209 ? 5.891 -18.188 -6.438 1 90.62 209 GLU A N 1
ATOM 1684 C CA . GLU A 1 209 ? 4.715 -17.328 -6.348 1 90.62 209 GLU A CA 1
ATOM 1685 C C . GLU A 1 209 ? 3.541 -18.062 -5.707 1 90.62 209 GLU A C 1
ATOM 1687 O O . GLU A 1 209 ? 2.832 -17.5 -4.871 1 90.62 209 GLU A O 1
ATOM 1692 N N . ARG A 1 210 ? 3.322 -19.297 -6.059 1 92.5 210 ARG A N 1
ATOM 1693 C CA . ARG A 1 210 ? 2.199 -20.062 -5.539 1 92.5 210 ARG A CA 1
ATOM 1694 C C . ARG A 1 210 ? 2.311 -20.25 -4.027 1 92.5 210 ARG A C 1
ATOM 1696 O O . ARG A 1 210 ? 1.321 -20.109 -3.307 1 92.5 210 ARG A O 1
ATOM 1703 N N . LEU A 1 211 ? 3.502 -20.562 -3.609 1 97.5 211 LEU A N 1
ATOM 1704 C CA . LEU A 1 211 ? 3.707 -20.781 -2.182 1 97.5 211 LEU A CA 1
ATOM 1705 C C . LEU A 1 211 ? 3.471 -19.484 -1.399 1 97.5 211 LEU A C 1
ATOM 1707 O O . LEU A 1 211 ? 2.68 -19.469 -0.455 1 97.5 211 LEU A O 1
ATOM 1711 N N . HIS A 1 212 ? 4.129 -18.438 -1.809 1 96.69 212 HIS A N 1
ATOM 1712 C CA . HIS A 1 212 ? 4.074 -17.203 -1.046 1 96.69 212 HIS A CA 1
ATOM 1713 C C . HIS A 1 212 ? 2.691 -16.562 -1.129 1 96.69 212 HIS A C 1
ATOM 1715 O O . HIS A 1 212 ? 2.23 -15.945 -0.166 1 96.69 212 HIS A O 1
ATOM 1721 N N . LEU A 1 213 ? 2.059 -16.719 -2.236 1 93.25 213 LEU A N 1
ATOM 1722 C CA . LEU A 1 213 ? 0.693 -16.219 -2.363 1 93.25 213 LEU A CA 1
ATOM 1723 C C . LEU A 1 213 ? -0.246 -16.969 -1.423 1 93.25 213 LEU A C 1
ATOM 1725 O O . LEU A 1 213 ? -1.113 -16.359 -0.792 1 93.25 213 LEU A O 1
ATOM 1729 N N . LEU A 1 214 ? -0.113 -18.281 -1.358 1 96 214 LEU A N 1
ATOM 1730 C CA . LEU A 1 214 ? -0.927 -19.078 -0.45 1 96 214 LEU A CA 1
ATOM 1731 C C . LEU A 1 214 ? -0.784 -18.578 0.986 1 96 214 LEU A C 1
ATOM 1733 O O . LEU A 1 214 ? -1.782 -18.391 1.685 1 96 214 LEU A O 1
ATOM 1737 N N . VAL A 1 215 ? 0.458 -18.344 1.381 1 97.88 215 VAL A N 1
ATOM 1738 C CA . VAL A 1 215 ? 0.728 -17.891 2.74 1 97.88 215 VAL A CA 1
ATOM 1739 C C . VAL A 1 215 ? 0.157 -16.484 2.939 1 97.88 215 VAL A C 1
ATOM 1741 O O . VAL A 1 215 ? -0.528 -16.219 3.932 1 97.88 215 VAL A O 1
ATOM 1744 N N . HIS A 1 216 ? 0.388 -15.617 2.002 1 96.06 216 HIS A N 1
ATOM 1745 C CA . HIS A 1 216 ? -0.065 -14.234 2.107 1 96.06 216 HIS A CA 1
ATOM 1746 C C . HIS A 1 216 ? -1.586 -14.156 2.199 1 96.06 216 HIS A C 1
ATOM 1748 O O . HIS A 1 216 ? -2.127 -13.367 2.975 1 96.06 216 HIS A O 1
ATOM 1754 N N . LYS A 1 217 ? -2.283 -14.969 1.466 1 94.12 217 LYS A N 1
ATOM 1755 C CA . LYS A 1 217 ? -3.744 -14.961 1.438 1 94.12 217 LYS A CA 1
ATOM 1756 C C . LYS A 1 217 ? -4.32 -15.414 2.777 1 94.12 217 LYS A C 1
ATOM 1758 O O . LYS A 1 217 ? -5.438 -15.031 3.135 1 94.12 217 LYS A O 1
ATOM 1763 N N . SER A 1 218 ? -3.605 -16.141 3.486 1 94.94 218 SER A N 1
ATOM 1764 C CA . SER A 1 218 ? -4.066 -16.625 4.781 1 94.94 218 SER A CA 1
ATOM 1765 C C . SER A 1 218 ? -4.164 -15.492 5.797 1 94.94 218 SER A C 1
ATOM 1767 O O . SER A 1 218 ? -4.801 -15.641 6.844 1 94.94 218 SER A O 1
ATOM 1769 N N . SER A 1 219 ? -3.486 -14.367 5.5 1 94.62 219 SER A N 1
ATOM 1770 C CA . SER A 1 219 ? -3.527 -13.234 6.414 1 94.62 219 SER A CA 1
ATOM 1771 C C . SER A 1 219 ? -4.953 -12.734 6.605 1 94.62 219 SER A C 1
ATOM 1773 O O . SER A 1 219 ? -5.277 -12.156 7.648 1 94.62 219 SER A O 1
ATOM 1775 N N . SER A 1 220 ? -5.773 -12.867 5.613 1 93.31 220 SER A N 1
ATOM 1776 C CA . SER A 1 220 ? -7.129 -12.328 5.582 1 93.31 220 SER A CA 1
ATOM 1777 C C . SER A 1 220 ? -7.129 -10.812 5.797 1 93.31 220 SER A C 1
ATOM 1779 O O . SER A 1 220 ? -8.023 -10.273 6.453 1 93.31 220 SER A O 1
ATOM 1781 N N . ASN A 1 221 ? -6.125 -10.195 5.488 1 95 221 ASN A N 1
ATOM 1782 C CA . ASN A 1 221 ? -5.969 -8.75 5.512 1 95 221 ASN A CA 1
ATOM 1783 C C . ASN A 1 221 ? -5.785 -8.18 4.109 1 95 221 ASN A C 1
ATOM 1785 O O . ASN A 1 221 ? -4.781 -8.453 3.449 1 95 221 ASN A O 1
ATOM 1789 N N . ARG A 1 222 ? -6.684 -7.406 3.699 1 90.94 222 ARG A N 1
ATOM 1790 C CA . ARG A 1 222 ? -6.738 -6.953 2.312 1 90.94 222 ARG A CA 1
ATOM 1791 C C . ARG A 1 222 ? -5.496 -6.148 1.95 1 90.94 222 ARG A C 1
ATOM 1793 O O . ARG A 1 222 ? -5.012 -6.223 0.818 1 90.94 222 ARG A O 1
ATOM 1800 N N . PHE A 1 223 ? -4.945 -5.375 2.879 1 92.25 223 PHE A N 1
ATOM 1801 C CA . PHE A 1 223 ? -3.775 -4.547 2.611 1 92.25 223 PHE A CA 1
ATOM 1802 C C . PHE A 1 223 ? -2.533 -5.41 2.42 1 92.25 223 PHE A C 1
ATOM 1804 O O . PHE A 1 223 ? -1.709 -5.137 1.546 1 92.25 223 PHE A O 1
ATOM 1811 N N . ILE A 1 224 ? -2.441 -6.465 3.15 1 94.88 224 ILE A N 1
ATOM 1812 C CA . ILE A 1 224 ? -1.328 -7.402 3.021 1 94.88 224 ILE A CA 1
ATOM 1813 C C . ILE A 1 224 ? -1.432 -8.148 1.691 1 94.88 224 ILE A C 1
ATOM 1815 O O . ILE A 1 224 ? -0.448 -8.25 0.955 1 94.88 224 ILE A O 1
ATOM 1819 N N . ILE A 1 225 ? -2.611 -8.578 1.393 1 91.31 225 ILE A N 1
ATOM 1820 C CA . ILE A 1 225 ? -2.844 -9.352 0.176 1 91.31 225 ILE A CA 1
ATOM 1821 C C . ILE A 1 225 ? -2.572 -8.477 -1.048 1 91.31 225 ILE A C 1
ATOM 1823 O O . ILE A 1 225 ? -1.884 -8.898 -1.979 1 91.31 225 ILE A O 1
ATOM 1827 N N . ASP A 1 226 ? -2.996 -7.266 -0.971 1 85.56 226 ASP A N 1
ATOM 1828 C CA . ASP A 1 226 ? -2.83 -6.352 -2.1 1 85.56 226 ASP A CA 1
ATOM 1829 C C . ASP A 1 226 ? -1.362 -5.98 -2.293 1 85.56 226 ASP A C 1
ATOM 1831 O O . ASP A 1 226 ? -0.913 -5.77 -3.422 1 85.56 226 ASP A O 1
ATOM 1835 N N . PHE A 1 227 ? -0.674 -5.883 -1.229 1 90.31 227 PHE A N 1
ATOM 1836 C CA . PHE A 1 227 ? 0.735 -5.516 -1.311 1 90.31 227 PHE A CA 1
ATOM 1837 C C . PHE A 1 227 ? 1.535 -6.598 -2.025 1 90.31 227 PHE A C 1
ATOM 1839 O O . PHE A 1 227 ? 2.625 -6.336 -2.539 1 90.31 227 PHE A O 1
ATOM 1846 N N . TYR A 1 228 ? 1.038 -7.781 -2.088 1 89.44 228 TYR A N 1
ATOM 1847 C CA . TYR A 1 228 ? 1.762 -8.883 -2.715 1 89.44 228 TYR A CA 1
ATOM 1848 C C . TYR A 1 228 ? 1.99 -8.609 -4.195 1 89.44 228 TYR A C 1
ATOM 1850 O O . TYR A 1 228 ? 2.926 -9.148 -4.793 1 89.44 228 TYR A O 1
ATOM 1858 N N . ASP A 1 229 ? 1.217 -7.77 -4.734 1 82.81 229 ASP A N 1
ATOM 1859 C CA . ASP A 1 229 ? 1.355 -7.473 -6.156 1 82.81 229 ASP A CA 1
ATOM 1860 C C . ASP A 1 229 ? 2.742 -6.91 -6.469 1 82.81 229 ASP A C 1
ATOM 1862 O O . ASP A 1 229 ? 3.375 -7.312 -7.445 1 82.81 229 ASP A O 1
ATOM 1866 N N . VAL A 1 230 ? 3.195 -6.027 -5.668 1 84.75 230 VAL A N 1
ATOM 1867 C CA . VAL A 1 230 ? 4.504 -5.434 -5.922 1 84.75 230 VAL A CA 1
ATOM 1868 C C . VAL A 1 230 ? 5.602 -6.461 -5.637 1 84.75 230 VAL A C 1
ATOM 1870 O O . VAL A 1 230 ? 6.605 -6.52 -6.348 1 84.75 230 VAL A O 1
ATOM 1873 N N . ILE A 1 231 ? 5.371 -7.262 -4.637 1 88.62 231 ILE A N 1
ATOM 1874 C CA . ILE A 1 231 ? 6.324 -8.312 -4.305 1 88.62 231 ILE A CA 1
ATOM 1875 C C . ILE A 1 231 ? 6.441 -9.289 -5.473 1 88.62 231 ILE A C 1
ATOM 1877 O O . ILE A 1 231 ? 7.547 -9.609 -5.918 1 88.62 231 ILE A O 1
ATOM 1881 N N . ALA A 1 232 ? 5.293 -9.695 -5.938 1 83.69 232 ALA A N 1
ATOM 1882 C CA . ALA A 1 232 ? 5.25 -10.664 -7.027 1 83.69 232 ALA A CA 1
ATOM 1883 C C . ALA A 1 232 ? 5.938 -10.125 -8.273 1 83.69 232 ALA A C 1
ATOM 1885 O O . ALA A 1 232 ? 6.703 -10.836 -8.93 1 83.69 232 ALA A O 1
ATOM 1886 N N . ILE A 1 233 ? 5.723 -8.938 -8.547 1 77.75 233 ILE A N 1
ATOM 1887 C CA . ILE A 1 233 ? 6.285 -8.328 -9.742 1 77.75 233 ILE A CA 1
ATOM 1888 C C . ILE A 1 233 ? 7.809 -8.297 -9.648 1 77.75 233 ILE A C 1
ATOM 1890 O O . ILE A 1 233 ? 8.508 -8.734 -10.562 1 77.75 233 ILE A O 1
ATOM 1894 N N . VAL A 1 234 ? 8.336 -7.863 -8.562 1 80.75 234 VAL A N 1
ATOM 1895 C CA . VAL A 1 234 ? 9.773 -7.68 -8.414 1 80.75 234 VAL A CA 1
ATOM 1896 C C . VAL A 1 234 ? 10.461 -9.039 -8.305 1 80.75 234 VAL A C 1
ATOM 1898 O O . VAL A 1 234 ? 11.445 -9.297 -9 1 80.75 234 VAL A O 1
ATOM 1901 N N . PHE A 1 235 ? 9.898 -9.883 -7.562 1 81.94 235 PHE A N 1
ATOM 1902 C CA . PHE A 1 235 ? 10.57 -11.148 -7.301 1 81.94 235 PHE A CA 1
ATOM 1903 C C . PHE A 1 235 ? 10.312 -12.141 -8.43 1 81.94 235 PHE A C 1
ATOM 1905 O O . PHE A 1 235 ? 11.188 -12.93 -8.781 1 81.94 235 PHE A O 1
ATOM 1912 N N . HIS A 1 236 ? 9.125 -12.148 -8.969 1 76.31 236 HIS A N 1
ATOM 1913 C CA . HIS A 1 236 ? 8.867 -13.008 -10.117 1 76.31 236 HIS A CA 1
ATOM 1914 C C . HIS A 1 236 ? 9.766 -12.633 -11.297 1 76.31 236 HIS A C 1
ATOM 1916 O O . HIS A 1 236 ? 10.359 -13.508 -11.93 1 76.31 236 HIS A O 1
ATOM 1922 N N . TYR A 1 237 ? 9.953 -11.422 -11.492 1 73.75 237 TYR A N 1
ATOM 1923 C CA . TYR A 1 237 ? 10.727 -11 -12.656 1 73.75 237 TYR A CA 1
ATOM 1924 C C . TYR A 1 237 ? 12.219 -10.992 -12.352 1 73.75 237 TYR A C 1
ATOM 1926 O O . TYR A 1 237 ? 13.047 -11.172 -13.25 1 73.75 237 TY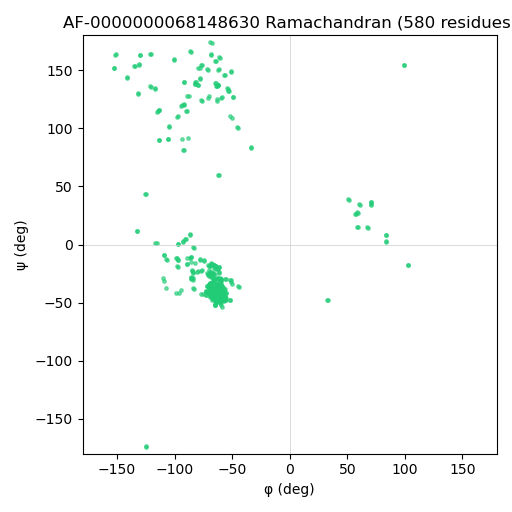R A O 1
ATOM 1934 N N . HIS A 1 238 ? 12.602 -10.781 -11.078 1 74.31 238 HIS A N 1
ATOM 1935 C CA . HIS A 1 238 ? 14 -10.922 -10.672 1 74.31 238 HIS A CA 1
ATOM 1936 C C . HIS A 1 238 ? 14.531 -12.305 -11.016 1 74.31 238 HIS A C 1
ATOM 1938 O O . HIS A 1 238 ? 15.633 -12.43 -11.562 1 74.31 238 HIS A O 1
ATOM 1944 N N . TYR A 1 239 ? 13.781 -13.312 -10.758 1 72.06 239 TYR A N 1
ATOM 1945 C CA . TYR A 1 239 ? 14.195 -14.688 -11.023 1 72.06 239 TYR A CA 1
ATOM 1946 C C . TYR A 1 239 ? 14.281 -14.953 -12.516 1 72.06 239 TYR A C 1
ATOM 1948 O O . TYR A 1 239 ? 15.031 -15.828 -12.953 1 72.06 239 TYR A O 1
ATOM 1956 N N . GLN A 1 240 ? 13.562 -14.164 -13.164 1 67.62 240 GLN A N 1
ATOM 1957 C CA . GLN A 1 240 ? 13.578 -14.352 -14.609 1 67.62 240 GLN A CA 1
ATOM 1958 C C . GLN A 1 240 ? 14.742 -13.609 -15.25 1 67.62 240 GLN A C 1
ATOM 1960 O O . GLN A 1 240 ? 15.234 -14.008 -16.312 1 67.62 240 GLN A O 1
ATOM 1965 N N . TRP A 1 241 ? 15.328 -12.68 -14.453 1 65.12 241 TRP A N 1
ATOM 1966 C CA . TRP A 1 241 ? 16.297 -11.75 -15.031 1 65.12 241 TRP A CA 1
ATOM 1967 C C . TRP A 1 241 ? 17.719 -12.219 -14.75 1 65.12 241 TRP A C 1
ATOM 1969 O O . TRP A 1 241 ? 18.625 -12.039 -15.586 1 65.12 241 TRP A O 1
ATOM 1979 N N . ASN A 1 242 ? 17.875 -12.648 -13.594 1 68.38 242 ASN A N 1
ATOM 1980 C CA . ASN A 1 242 ? 19.219 -13.07 -13.211 1 68.38 242 ASN A CA 1
ATOM 1981 C C . ASN A 1 242 ? 19.422 -14.57 -13.422 1 68.38 242 ASN A C 1
ATOM 1983 O O . ASN A 1 242 ? 19.188 -15.367 -12.508 1 68.38 242 ASN A O 1
ATOM 1987 N N . LYS A 1 243 ? 19.875 -14.906 -14.562 1 73.62 243 LYS A N 1
ATOM 1988 C CA . LYS A 1 243 ? 19.984 -16.312 -14.953 1 73.62 243 LYS A CA 1
ATOM 1989 C C . LYS A 1 243 ? 21.312 -16.906 -14.492 1 73.62 243 LYS A C 1
ATOM 1991 O O . LYS A 1 243 ? 21.484 -18.125 -14.492 1 73.62 243 LYS A O 1
ATOM 1996 N N . ALA A 1 244 ? 22.125 -15.961 -14.086 1 78.75 244 ALA A N 1
ATOM 1997 C CA . ALA A 1 244 ? 23.406 -16.484 -13.625 1 78.75 244 ALA A CA 1
ATOM 1998 C C . ALA A 1 244 ? 23.219 -17.391 -12.406 1 78.75 244 ALA A C 1
ATOM 2000 O O . ALA A 1 244 ? 22.531 -17.016 -11.453 1 78.75 244 ALA A O 1
ATOM 2001 N N . ASN A 1 245 ? 23.688 -18.594 -12.461 1 86.44 245 ASN A N 1
ATOM 2002 C CA . ASN A 1 245 ? 23.641 -19.578 -11.375 1 86.44 245 ASN A CA 1
ATOM 2003 C C . ASN A 1 245 ? 22.219 -19.859 -10.93 1 86.44 245 ASN A C 1
ATOM 2005 O O . ASN A 1 245 ? 21.969 -20.094 -9.742 1 86.44 245 ASN A O 1
ATOM 2009 N N . ALA A 1 246 ? 21.344 -19.688 -11.883 1 89.06 246 ALA A N 1
ATOM 2010 C CA . ALA A 1 246 ? 19.922 -19.844 -11.586 1 89.06 246 ALA A CA 1
ATOM 2011 C C . ALA A 1 246 ? 19.641 -21.25 -11.047 1 89.06 246 ALA A C 1
ATOM 2013 O O . ALA A 1 246 ? 18.844 -21.406 -10.109 1 89.06 246 ALA A O 1
ATOM 2014 N N . ARG A 1 247 ? 20.281 -22.203 -11.617 1 93.12 247 ARG A N 1
ATOM 2015 C CA . ARG A 1 247 ? 20.047 -23.578 -11.188 1 93.12 247 ARG A CA 1
ATOM 2016 C C . ARG A 1 247 ? 20.359 -23.75 -9.703 1 93.12 247 ARG A C 1
ATOM 2018 O O . ARG A 1 247 ? 19.547 -24.266 -8.938 1 93.12 247 ARG A O 1
ATOM 2025 N N . GLU A 1 248 ? 21.547 -23.359 -9.328 1 94.12 248 GLU A N 1
ATOM 2026 C CA . GLU A 1 248 ? 21.984 -23.5 -7.941 1 94.12 248 GLU A CA 1
ATOM 2027 C C . GLU A 1 248 ? 21.141 -22.656 -7 1 94.12 248 GLU A C 1
ATOM 2029 O O . GLU A 1 248 ? 20.75 -23.109 -5.922 1 94.12 248 GLU A O 1
ATOM 2034 N N . ARG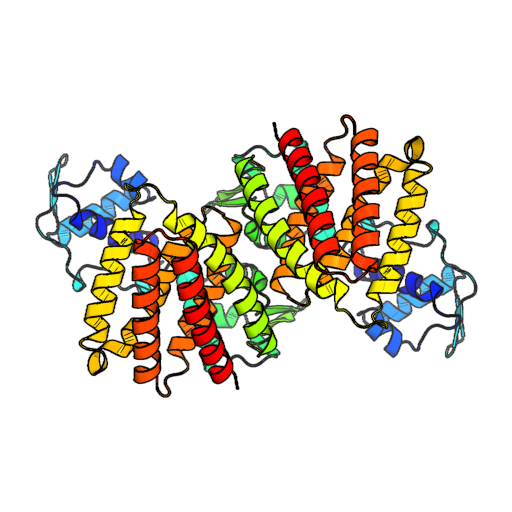 A 1 249 ? 20.891 -21.5 -7.395 1 92.25 249 ARG A N 1
ATOM 2035 C CA . ARG A 1 249 ? 20.094 -20.578 -6.586 1 92.25 249 ARG A CA 1
ATOM 2036 C C . ARG A 1 249 ? 18.688 -21.125 -6.363 1 92.25 249 ARG A C 1
ATOM 2038 O O . ARG A 1 249 ? 18.188 -21.109 -5.242 1 92.25 249 ARG A O 1
ATOM 2045 N N . ASN A 1 250 ? 18.109 -21.594 -7.41 1 94.06 250 ASN A N 1
ATOM 2046 C CA . ASN A 1 250 ? 16.75 -22.109 -7.312 1 94.06 250 ASN A CA 1
ATOM 2047 C C . ASN A 1 250 ? 16.688 -23.391 -6.504 1 94.06 250 ASN A C 1
ATOM 2049 O O . ASN A 1 250 ? 15.719 -23.641 -5.781 1 94.06 250 ASN A O 1
ATOM 2053 N N . ALA A 1 251 ? 17.703 -24.188 -6.645 1 96.81 251 ALA A N 1
ATOM 2054 C CA . ALA A 1 251 ? 17.766 -25.406 -5.836 1 96.81 251 ALA A CA 1
ATOM 2055 C C . ALA A 1 251 ? 17.797 -25.078 -4.348 1 96.81 251 ALA A C 1
ATOM 2057 O O . ALA A 1 251 ? 17.062 -25.672 -3.553 1 96.81 251 ALA A O 1
ATOM 2058 N N . ARG A 1 252 ? 18.609 -24.156 -4.027 1 96.25 252 ARG A N 1
ATOM 2059 C CA . ARG A 1 252 ? 18.719 -23.719 -2.637 1 96.25 252 ARG A CA 1
ATOM 2060 C C . ARG A 1 252 ? 17.391 -23.156 -2.143 1 96.25 252 ARG A C 1
ATOM 2062 O O . ARG A 1 252 ? 16.953 -23.469 -1.035 1 96.25 252 ARG A O 1
ATOM 2069 N N . ALA A 1 253 ? 16.781 -22.344 -2.912 1 96.5 253 ALA A N 1
ATOM 2070 C CA . ALA A 1 253 ? 15.492 -21.75 -2.551 1 96.5 253 ALA A CA 1
ATOM 2071 C C . ALA A 1 253 ? 14.422 -22.828 -2.375 1 96.5 253 ALA A C 1
ATOM 2073 O O . ALA A 1 253 ? 13.594 -22.734 -1.467 1 96.5 253 ALA A O 1
ATOM 2074 N N . LEU A 1 254 ? 14.469 -23.812 -3.227 1 98.06 254 LEU A N 1
ATOM 2075 C CA . LEU A 1 254 ? 13.523 -24.922 -3.119 1 98.06 254 LEU A CA 1
ATOM 2076 C C . LEU A 1 254 ? 13.695 -25.641 -1.792 1 98.06 254 LEU A C 1
ATOM 2078 O O . LEU A 1 254 ? 12.703 -25.984 -1.136 1 98.06 254 LEU A O 1
ATOM 2082 N N . GLU A 1 255 ? 14.898 -25.875 -1.443 1 98.56 255 GLU A N 1
ATOM 2083 C CA . GLU A 1 255 ? 15.172 -26.531 -0.17 1 98.56 255 GLU A CA 1
ATOM 2084 C C . GLU A 1 255 ? 14.664 -25.703 1.003 1 98.56 255 GLU A C 1
ATOM 2086 O O . GLU A 1 255 ? 14.055 -26.234 1.935 1 98.56 255 GLU A O 1
ATOM 2091 N N . GLU A 1 256 ? 14.906 -24.469 0.89 1 98.56 256 GLU A N 1
ATOM 2092 C CA . GLU A 1 256 ? 14.438 -23.578 1.94 1 98.56 256 GLU A CA 1
ATOM 2093 C C . GLU A 1 256 ? 12.914 -23.516 1.978 1 98.56 256 GLU A C 1
ATOM 2095 O O . GLU A 1 256 ? 12.32 -23.422 3.051 1 98.56 256 GLU A O 1
ATOM 2100 N N . HIS A 1 257 ? 12.258 -23.531 0.823 1 98.75 257 HIS A N 1
ATOM 2101 C CA . HIS A 1 257 ? 10.805 -23.609 0.763 1 98.75 257 HIS A CA 1
ATOM 2102 C C . HIS A 1 257 ? 10.289 -24.859 1.468 1 98.75 257 HIS A C 1
ATOM 2104 O O . HIS A 1 257 ? 9.32 -24.797 2.232 1 98.75 257 HIS A O 1
ATOM 2110 N N . LEU A 1 258 ? 10.945 -25.938 1.167 1 98.81 258 LEU A N 1
ATOM 2111 C CA . LEU A 1 258 ? 10.508 -27.188 1.769 1 98.81 258 LEU A CA 1
ATOM 2112 C C . LEU A 1 258 ? 10.641 -27.141 3.287 1 98.81 258 LEU A C 1
ATOM 2114 O O . LEU A 1 258 ? 9.758 -27.609 4.008 1 98.81 258 LEU A O 1
ATOM 2118 N N . ASP A 1 259 ? 11.727 -26.562 3.762 1 98.81 259 ASP A N 1
ATOM 2119 C CA . ASP A 1 259 ? 11.875 -26.344 5.199 1 98.81 259 ASP A CA 1
ATOM 2120 C C . ASP A 1 259 ? 10.742 -25.469 5.738 1 98.81 259 ASP A C 1
ATOM 2122 O O . ASP A 1 259 ? 10.203 -25.75 6.812 1 98.81 259 ASP A O 1
ATOM 2126 N N . TYR A 1 260 ? 10.367 -24.453 5.02 1 98.81 260 TYR A N 1
ATOM 2127 C CA . TYR A 1 260 ? 9.305 -23.531 5.391 1 98.81 260 TYR A CA 1
ATOM 2128 C C . TYR A 1 260 ? 7.953 -24.25 5.406 1 98.81 260 TYR A C 1
ATOM 2130 O O . TYR A 1 260 ? 7.164 -24.062 6.34 1 98.81 260 TYR A O 1
ATOM 2138 N N . ILE A 1 261 ? 7.758 -25.062 4.398 1 98.88 261 ILE A N 1
ATOM 2139 C CA . ILE A 1 261 ? 6.516 -25.812 4.289 1 98.88 261 ILE A CA 1
ATOM 2140 C C . ILE A 1 261 ? 6.383 -26.766 5.469 1 98.88 261 ILE A C 1
ATOM 2142 O O . ILE A 1 261 ? 5.324 -26.844 6.098 1 98.88 261 ILE A O 1
ATOM 2146 N N . VAL A 1 262 ? 7.453 -27.469 5.816 1 98.75 262 VAL A N 1
ATOM 2147 C CA . VAL A 1 262 ? 7.457 -28.391 6.953 1 98.75 262 VAL A CA 1
ATOM 2148 C C . VAL A 1 262 ? 7.16 -27.609 8.234 1 98.75 262 VAL A C 1
ATOM 2150 O O . VAL A 1 262 ? 6.383 -28.078 9.078 1 98.75 262 VAL A O 1
ATOM 2153 N N . ALA A 1 263 ? 7.77 -26.484 8.352 1 98.81 263 ALA A N 1
ATOM 2154 C CA . ALA A 1 263 ? 7.535 -25.641 9.523 1 98.81 263 ALA A CA 1
ATOM 2155 C C . ALA A 1 263 ? 6.074 -25.203 9.609 1 98.81 263 ALA A C 1
ATOM 2157 O O . ALA A 1 263 ? 5.477 -25.234 10.688 1 98.81 263 ALA A O 1
ATOM 2158 N N . LEU A 1 264 ? 5.465 -24.812 8.516 1 98.81 264 LEU A N 1
ATOM 2159 C CA . LEU A 1 264 ? 4.051 -24.453 8.484 1 98.81 264 LEU A CA 1
ATOM 2160 C C . LEU A 1 264 ? 3.184 -25.641 8.898 1 98.81 264 LEU A C 1
ATOM 2162 O O . LEU A 1 264 ? 2.25 -25.484 9.695 1 98.81 264 LEU A O 1
ATOM 2166 N N . GLN A 1 265 ? 3.51 -26.781 8.391 1 98.38 265 GLN A N 1
ATOM 2167 C CA . GLN A 1 265 ? 2.732 -27.984 8.633 1 98.38 265 GLN A CA 1
ATOM 2168 C C . GLN A 1 265 ? 2.799 -28.406 10.102 1 98.38 265 GLN A C 1
ATOM 2170 O O . GLN A 1 265 ? 1.897 -29.078 10.609 1 98.38 265 GLN A O 1
ATOM 2175 N N . SER A 1 266 ? 3.842 -28.016 10.797 1 98.19 266 SER A N 1
ATOM 2176 C CA . SER A 1 266 ? 3.984 -28.328 12.211 1 98.19 266 SER A CA 1
ATOM 2177 C C . SER A 1 266 ? 2.977 -27.547 13.055 1 98.19 266 SER A C 1
ATOM 2179 O O . SER A 1 266 ? 2.76 -27.875 14.227 1 98.19 266 SER A O 1
ATOM 2181 N N . ARG A 1 267 ? 2.51 -26.469 12.516 1 97.88 267 ARG A N 1
ATOM 2182 C CA . ARG A 1 267 ? 1.559 -25.562 13.164 1 97.88 267 ARG A CA 1
ATOM 2183 C C . ARG A 1 267 ? 2.189 -24.875 14.359 1 97.88 267 ARG A C 1
ATOM 2185 O O . ARG A 1 267 ? 1.481 -24.375 15.242 1 97.88 267 ARG A O 1
ATOM 2192 N N . ASP A 1 268 ? 3.445 -24.938 14.445 1 97.94 268 ASP A N 1
ATOM 2193 C CA . ASP A 1 268 ? 4.199 -24.219 15.461 1 97.94 268 ASP A CA 1
ATOM 2194 C C . ASP A 1 268 ? 4.594 -22.828 14.969 1 97.94 268 ASP A C 1
ATOM 2196 O O . ASP A 1 268 ? 5.441 -22.688 14.078 1 97.94 268 ASP A O 1
ATOM 2200 N N . PRO A 1 269 ? 4.07 -21.828 15.586 1 97.56 269 PRO A N 1
ATOM 2201 C CA . PRO A 1 269 ? 4.328 -20.469 15.086 1 97.56 269 PRO A CA 1
ATOM 2202 C C . PRO A 1 269 ? 5.809 -20.094 15.148 1 97.56 269 PRO A C 1
ATOM 2204 O O . PRO A 1 269 ? 6.301 -19.359 14.281 1 97.56 269 PRO A O 1
ATOM 2207 N N . MET A 1 270 ? 6.48 -20.531 16.094 1 98.25 270 MET A N 1
ATOM 2208 C CA . MET A 1 270 ? 7.895 -20.203 16.234 1 98.25 270 MET A CA 1
ATOM 2209 C C . MET A 1 270 ? 8.719 -20.844 15.133 1 98.25 270 MET A C 1
ATOM 2211 O O . MET A 1 270 ? 9.594 -20.203 14.547 1 98.25 270 MET A O 1
ATOM 2215 N N . LEU A 1 271 ? 8.438 -22.109 14.836 1 98.56 271 LEU A N 1
ATOM 2216 C CA . LEU A 1 271 ? 9.148 -22.812 13.766 1 98.56 271 LEU A CA 1
ATOM 2217 C C . LEU A 1 271 ? 8.844 -22.156 12.414 1 98.56 271 LEU A C 1
ATOM 2219 O O . LEU A 1 271 ? 9.75 -22 11.586 1 98.56 271 LEU A O 1
ATOM 2223 N N . ALA A 1 272 ? 7.574 -21.828 12.219 1 98.56 272 ALA A N 1
ATOM 2224 C CA . ALA A 1 272 ? 7.184 -21.188 10.969 1 98.56 272 ALA A CA 1
ATOM 2225 C C . ALA A 1 272 ? 7.902 -19.844 10.797 1 98.56 272 ALA A C 1
ATOM 2227 O O . ALA A 1 272 ? 8.406 -19.547 9.711 1 98.56 272 ALA A O 1
ATOM 2228 N N . GLU A 1 273 ? 7.93 -19.094 11.875 1 98.56 273 GLU A N 1
ATOM 2229 C CA . GLU A 1 273 ? 8.594 -17.797 11.828 1 98.56 273 GLU A CA 1
ATOM 2230 C C . GLU A 1 273 ? 10.086 -17.953 11.516 1 98.56 273 GLU A C 1
ATOM 2232 O O . GLU A 1 273 ? 10.633 -17.203 10.695 1 98.56 273 GLU A O 1
ATOM 2237 N N . GLN A 1 274 ? 10.734 -18.859 12.18 1 98.62 274 GLN A N 1
ATOM 2238 C CA . GLN A 1 274 ? 12.164 -19.062 12 1 98.62 274 GLN A CA 1
ATOM 2239 C C . GLN A 1 274 ? 12.484 -19.484 10.57 1 98.62 274 GLN A C 1
ATOM 2241 O O . GLN A 1 274 ? 13.406 -18.938 9.953 1 98.62 274 GLN A O 1
ATOM 2246 N N . ALA A 1 275 ? 11.758 -20.438 10.047 1 98.75 275 ALA A N 1
ATOM 2247 C CA . ALA A 1 275 ? 11.977 -20.906 8.68 1 98.75 275 ALA A CA 1
ATOM 2248 C C . ALA A 1 275 ? 11.688 -19.797 7.676 1 98.75 275 ALA A C 1
ATOM 2250 O O . ALA A 1 275 ? 12.398 -19.641 6.684 1 98.75 275 ALA A O 1
ATOM 2251 N N . CYS A 1 276 ? 10.648 -19.062 7.938 1 98.56 276 CYS A N 1
ATOM 2252 C CA . CYS A 1 276 ? 10.289 -17.938 7.082 1 98.56 276 CYS A CA 1
ATOM 2253 C C . CYS A 1 276 ? 11.406 -16.906 7.039 1 98.56 276 CYS A C 1
ATOM 2255 O O . CYS A 1 276 ? 11.844 -16.5 5.965 1 98.56 276 CYS A O 1
ATOM 2257 N N . ARG A 1 277 ? 11.891 -16.5 8.188 1 98.5 277 ARG A N 1
ATOM 2258 C CA . ARG A 1 277 ? 12.953 -15.508 8.281 1 98.5 277 ARG A CA 1
ATOM 2259 C C . ARG A 1 277 ? 14.211 -15.984 7.559 1 98.5 277 ARG A C 1
ATOM 2261 O O . ARG A 1 277 ? 14.875 -15.195 6.883 1 98.5 277 ARG A O 1
ATOM 2268 N N . ARG A 1 278 ? 14.508 -17.234 7.727 1 98.31 278 ARG A N 1
ATOM 2269 C CA . ARG A 1 278 ? 15.688 -17.797 7.066 1 98.31 278 ARG A CA 1
ATOM 2270 C C . ARG A 1 278 ? 15.555 -17.703 5.551 1 98.31 278 ARG A C 1
ATOM 2272 O O . ARG A 1 278 ? 16.469 -17.25 4.871 1 98.31 278 ARG A O 1
ATOM 2279 N N . HIS A 1 279 ? 14.453 -18.078 5.043 1 98.06 279 HIS A N 1
ATOM 2280 C CA . HIS A 1 279 ? 14.242 -18.047 3.602 1 98.06 279 HIS A CA 1
ATOM 2281 C C . HIS A 1 279 ? 14.25 -16.609 3.08 1 98.06 279 HIS A C 1
ATOM 2283 O O . HIS A 1 279 ? 14.875 -16.328 2.059 1 98.06 279 HIS A O 1
ATOM 2289 N N . LEU A 1 280 ? 13.555 -15.75 3.814 1 97.69 280 LEU A N 1
ATOM 2290 C CA . LEU A 1 280 ? 13.43 -14.375 3.342 1 97.69 280 LEU A CA 1
ATOM 2291 C C . LEU A 1 280 ? 14.773 -13.656 3.406 1 97.69 280 LEU A C 1
ATOM 2293 O O . LEU A 1 280 ? 15.07 -12.797 2.57 1 97.69 280 LEU A O 1
ATOM 2297 N N . LYS A 1 281 ? 15.578 -14.008 4.395 1 97.69 281 LYS A N 1
ATOM 2298 C CA . LYS A 1 281 ? 16.922 -13.453 4.461 1 97.69 281 LYS A CA 1
ATOM 2299 C C . LYS A 1 281 ? 17.734 -13.836 3.225 1 97.69 281 LYS A C 1
ATOM 2301 O O . LYS A 1 281 ? 18.375 -12.984 2.604 1 97.69 281 LYS A O 1
ATOM 2306 N N . SER A 1 282 ? 17.672 -15.125 2.865 1 95.88 282 SER A N 1
ATOM 2307 C CA . SER A 1 282 ? 18.359 -15.625 1.682 1 95.88 282 SER A CA 1
ATOM 2308 C C . SER A 1 282 ? 17.844 -14.969 0.412 1 95.88 282 SER A C 1
ATOM 2310 O O . SER A 1 282 ? 18.609 -14.562 -0.456 1 95.88 282 SER A O 1
ATOM 2312 N N . ALA A 1 283 ? 16.578 -14.875 0.317 1 94 283 ALA A N 1
ATOM 2313 C CA . ALA A 1 283 ? 15.945 -14.273 -0.854 1 94 283 ALA A CA 1
ATOM 2314 C C . ALA A 1 283 ? 16.344 -12.805 -0.999 1 94 283 ALA A C 1
ATOM 2316 O O . ALA A 1 283 ? 16.578 -12.328 -2.111 1 94 283 ALA A O 1
ATOM 2317 N N . ARG A 1 284 ? 16.359 -12.109 0.121 1 94.31 284 ARG A N 1
ATOM 2318 C CA . ARG A 1 284 ? 16.781 -10.719 0.12 1 94.31 284 ARG A CA 1
ATOM 2319 C C . ARG A 1 284 ? 18.219 -10.586 -0.393 1 94.31 284 ARG A C 1
ATOM 2321 O O . ARG A 1 284 ? 18.5 -9.727 -1.228 1 94.31 284 ARG A O 1
ATOM 2328 N N . GLU A 1 285 ? 19.094 -11.414 0.062 1 93.06 285 GLU A N 1
ATOM 2329 C CA . GLU A 1 285 ? 20.5 -11.375 -0.351 1 93.06 285 GLU A CA 1
ATOM 2330 C C . GLU A 1 285 ? 20.641 -11.641 -1.848 1 93.06 285 GLU A C 1
ATOM 2332 O O . GLU A 1 285 ? 21.406 -10.961 -2.531 1 93.06 285 GLU A O 1
ATOM 2337 N N . THR A 1 286 ? 19.906 -12.578 -2.301 1 90.06 286 THR A N 1
ATOM 2338 C CA . THR A 1 286 ? 19.938 -12.898 -3.723 1 90.06 286 THR A CA 1
ATOM 2339 C C . THR A 1 286 ? 19.438 -11.727 -4.559 1 90.06 286 THR A C 1
ATOM 2341 O O . THR A 1 286 ? 20.016 -11.406 -5.602 1 90.06 286 THR A O 1
ATOM 2344 N N . LEU A 1 287 ? 18.391 -11.133 -4.125 1 89.62 287 LEU A N 1
ATOM 2345 C CA . LEU A 1 287 ? 17.828 -9.984 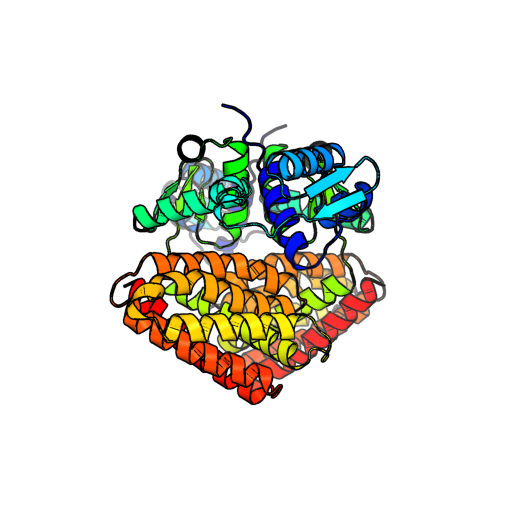-4.824 1 89.62 287 LEU A CA 1
ATOM 2346 C C . LEU A 1 287 ? 18.844 -8.836 -4.875 1 89.62 287 LEU A C 1
ATOM 2348 O O . LEU A 1 287 ? 19.047 -8.234 -5.934 1 89.62 287 LEU A O 1
ATOM 2352 N N . LEU A 1 288 ? 19.469 -8.555 -3.752 1 89.31 288 LEU A N 1
ATOM 2353 C CA . LEU A 1 288 ? 20.406 -7.449 -3.66 1 89.31 288 LEU A CA 1
ATOM 2354 C C . LEU A 1 288 ? 21.641 -7.703 -4.535 1 89.31 288 LEU A C 1
ATOM 2356 O O . LEU A 1 288 ? 22.188 -6.77 -5.117 1 89.31 288 LEU A O 1
ATOM 2360 N N . GLN A 1 289 ? 21.984 -8.914 -4.652 1 85.19 289 GLN A N 1
ATOM 2361 C CA . GLN A 1 289 ? 23.125 -9.289 -5.492 1 85.19 289 GLN A CA 1
ATOM 2362 C C . GLN A 1 289 ? 22.797 -9.102 -6.973 1 85.19 289 GLN A C 1
ATOM 2364 O O . GLN A 1 289 ? 23.688 -8.883 -7.789 1 85.19 289 GLN A O 1
ATOM 2369 N N . SER A 1 290 ? 21.562 -9.164 -7.289 1 79.06 290 SER A N 1
ATOM 2370 C CA . SER A 1 290 ? 21.141 -9.094 -8.688 1 79.06 290 SER A CA 1
ATOM 2371 C C . SER A 1 290 ? 21.016 -7.645 -9.148 1 79.06 290 SER A C 1
ATOM 2373 O O . SER A 1 290 ? 20.938 -7.375 -10.344 1 79.06 290 SER A O 1
ATOM 2375 N N . ILE A 1 291 ? 20.828 -6.688 -8.289 1 75.75 291 ILE A N 1
ATOM 2376 C CA . ILE A 1 291 ? 20.656 -5.277 -8.617 1 75.75 291 ILE A CA 1
ATOM 2377 C C . ILE A 1 291 ? 22.031 -4.621 -8.781 1 75.75 291 ILE A C 1
ATOM 2379 O O . ILE A 1 291 ? 22.172 -3.656 -9.539 1 75.75 291 ILE A O 1
ATOM 2383 N N . SER A 1 292 ? 23.141 -5.086 -8.203 1 60.22 292 SER A N 1
ATOM 2384 C CA . SER A 1 292 ? 24.5 -4.547 -8.359 1 60.22 292 SER A CA 1
ATOM 2385 C C . SER A 1 292 ? 25.062 -4.871 -9.742 1 60.22 292 SER A C 1
ATOM 2387 O O . SER A 1 292 ? 24.75 -5.918 -10.312 1 60.22 292 SER A O 1
ATOM 2389 N N . MET B 1 1 ? -14 29.547 -16.078 1 28.69 1 MET B N 1
ATOM 2390 C CA . MET B 1 1 ? -13.633 29.656 -14.664 1 28.69 1 MET B CA 1
ATOM 2391 C C . MET B 1 1 ? -12.117 29.688 -14.5 1 28.69 1 MET B C 1
ATOM 2393 O O . MET B 1 1 ? -11.398 28.906 -15.141 1 28.69 1 MET B O 1
ATOM 2397 N N . ALA B 1 2 ? -11.586 30.703 -14.102 1 37.41 2 ALA B N 1
ATOM 2398 C CA . ALA B 1 2 ? -10.164 31.031 -14.078 1 37.41 2 ALA B CA 1
ATOM 2399 C C . ALA B 1 2 ? -9.352 29.906 -13.438 1 37.41 2 ALA B C 1
ATOM 2401 O O . ALA B 1 2 ? -9.727 29.391 -12.383 1 37.41 2 ALA B O 1
ATOM 2402 N N . LYS B 1 3 ? -8.68 29.266 -14.117 1 46.66 3 LYS B N 1
ATOM 2403 C CA . LYS B 1 3 ? -7.715 28.234 -13.719 1 46.66 3 LYS B CA 1
ATOM 2404 C C . LYS B 1 3 ? -7.07 28.594 -12.375 1 46.66 3 LYS B C 1
ATOM 2406 O O . LYS B 1 3 ? -6.391 29.609 -12.258 1 46.66 3 LYS B O 1
ATOM 2411 N N . GLN B 1 4 ? -7.723 28.281 -11.305 1 52.41 4 GLN B N 1
ATOM 2412 C CA . GLN B 1 4 ? -7.223 28.625 -9.969 1 52.41 4 GLN B CA 1
ATOM 2413 C C . GLN B 1 4 ? -5.738 28.281 -9.844 1 52.41 4 GLN B C 1
ATOM 2415 O O . GLN B 1 4 ? -5.324 27.156 -10.117 1 52.41 4 GLN B O 1
ATOM 2420 N N . ASN B 1 5 ? -4.828 29.156 -9.938 1 65.38 5 ASN B N 1
ATOM 2421 C CA . ASN B 1 5 ? -3.377 29 -9.93 1 65.38 5 ASN B CA 1
ATOM 2422 C C . ASN B 1 5 ? -2.885 28.406 -8.609 1 65.38 5 ASN B C 1
ATOM 2424 O O . ASN B 1 5 ? -2.248 29.094 -7.812 1 65.38 5 ASN B O 1
ATOM 2428 N N . THR B 1 6 ? -3.373 27.219 -8.32 1 71.75 6 THR B N 1
ATOM 2429 C CA . THR B 1 6 ? -3.09 26.531 -7.07 1 71.75 6 THR B CA 1
ATOM 2430 C C . THR B 1 6 ? -1.585 26.391 -6.859 1 71.75 6 THR B C 1
ATOM 2432 O O . THR B 1 6 ? -1.104 26.422 -5.727 1 71.75 6 THR B O 1
ATOM 2435 N N . VAL B 1 7 ? -0.998 26.328 -7.953 1 74.06 7 VAL B N 1
ATOM 2436 C CA . VAL B 1 7 ? 0.452 26.203 -7.84 1 74.06 7 VAL B CA 1
ATOM 2437 C C . VAL B 1 7 ? 1.032 27.484 -7.23 1 74.06 7 VAL B C 1
ATOM 2439 O O . VAL B 1 7 ? 1.821 27.422 -6.285 1 74.06 7 VAL B O 1
ATOM 2442 N N . PHE B 1 8 ? 0.597 28.516 -7.734 1 82.81 8 PHE B N 1
ATOM 2443 C CA . PHE B 1 8 ? 1.03 29.812 -7.219 1 82.81 8 PHE B CA 1
ATOM 2444 C C . PHE B 1 8 ? 0.641 29.969 -5.754 1 82.81 8 PHE B C 1
ATOM 2446 O O . PHE B 1 8 ? 1.476 30.312 -4.918 1 82.81 8 PHE B O 1
ATOM 2453 N N . LYS B 1 9 ? -0.519 29.594 -5.48 1 84.06 9 LYS B N 1
ATOM 2454 C CA . LYS B 1 9 ? -1.039 29.844 -4.141 1 84.06 9 LYS B CA 1
ATOM 2455 C C . LYS B 1 9 ? -0.371 28.938 -3.111 1 84.06 9 LYS B C 1
ATOM 2457 O O . LYS B 1 9 ? -0.045 29.375 -2.008 1 84.06 9 LYS B O 1
ATOM 2462 N N . ASP B 1 10 ? -0.224 27.797 -3.537 1 79.19 10 ASP B N 1
ATOM 2463 C CA . ASP B 1 10 ? 0.482 26.859 -2.66 1 79.19 10 ASP B CA 1
ATOM 2464 C C . ASP B 1 10 ? 1.933 27.297 -2.455 1 79.19 10 ASP B C 1
ATOM 2466 O O . ASP B 1 10 ? 2.42 27.328 -1.323 1 79.19 10 ASP B O 1
ATOM 2470 N N . ALA B 1 11 ? 2.566 27.516 -3.527 1 81.69 11 ALA B N 1
ATOM 2471 C CA . ALA B 1 11 ? 3.957 27.969 -3.457 1 81.69 11 ALA B CA 1
ATOM 2472 C C . ALA B 1 11 ? 4.082 29.266 -2.674 1 81.69 11 ALA B C 1
ATOM 2474 O O . ALA B 1 11 ? 5.055 29.469 -1.944 1 81.69 11 ALA B O 1
ATOM 2475 N N . PHE B 1 12 ? 3.131 30.109 -2.812 1 89.56 12 PHE B N 1
ATOM 2476 C CA . PHE B 1 12 ? 3.098 31.359 -2.059 1 89.56 12 PHE B CA 1
ATOM 2477 C C . PHE B 1 12 ? 3.045 31.078 -0.561 1 89.56 12 PHE B C 1
ATOM 2479 O O . PHE B 1 12 ? 3.842 31.625 0.204 1 89.56 12 PHE B O 1
ATOM 2486 N N . ASN B 1 13 ? 2.146 30.203 -0.177 1 84.56 13 ASN B N 1
ATOM 2487 C CA . ASN B 1 13 ? 2.027 29.859 1.237 1 84.56 13 ASN B CA 1
ATOM 2488 C C . ASN B 1 13 ? 3.316 29.25 1.778 1 84.56 13 ASN B C 1
ATOM 2490 O O . ASN B 1 13 ? 3.744 29.578 2.889 1 84.56 13 ASN B O 1
ATOM 2494 N N . ARG B 1 14 ? 3.889 28.453 0.962 1 81.94 14 ARG B N 1
ATOM 2495 C CA . ARG B 1 14 ? 5.148 27.844 1.37 1 81.94 14 ARG B CA 1
ATOM 2496 C C . ARG B 1 14 ? 6.258 28.891 1.471 1 81.94 14 ARG B C 1
ATOM 2498 O O . ARG B 1 14 ? 7.113 28.812 2.354 1 81.94 14 ARG B O 1
ATOM 2505 N N . CYS B 1 15 ? 6.289 29.75 0.591 1 87.25 15 CYS B N 1
ATOM 2506 C CA . CYS B 1 15 ? 7.258 30.844 0.627 1 87.25 15 CYS B CA 1
ATOM 2507 C C . CYS B 1 15 ? 7.137 31.641 1.918 1 87.25 15 CYS B C 1
ATOM 2509 O O . CYS B 1 15 ? 8.141 32 2.527 1 87.25 15 CYS B O 1
ATOM 2511 N N . LEU B 1 16 ? 5.934 31.828 2.377 1 88.62 16 LEU B N 1
ATOM 2512 C CA . LEU B 1 16 ? 5.695 32.594 3.598 1 88.62 16 LEU B CA 1
ATOM 2513 C C . LEU B 1 16 ? 6.285 31.875 4.809 1 88.62 16 LEU B C 1
ATOM 2515 O O . LEU B 1 16 ? 6.707 32.531 5.77 1 88.62 16 LEU B O 1
ATOM 2519 N N . GLU B 1 17 ? 6.301 30.594 4.699 1 81.81 17 GLU B N 1
ATOM 2520 C CA . GLU B 1 17 ? 6.859 29.828 5.805 1 81.81 17 GLU B CA 1
ATOM 2521 C C . GLU B 1 17 ? 8.359 30.062 5.934 1 81.81 17 GLU B C 1
ATOM 2523 O O . GLU B 1 17 ? 8.93 29.906 7.02 1 81.81 17 GLU B O 1
ATOM 2528 N N . LEU B 1 18 ? 8.938 30.406 4.844 1 80.25 18 LEU B N 1
ATOM 2529 C CA . LEU B 1 18 ? 10.375 30.656 4.855 1 80.25 18 LEU B CA 1
ATOM 2530 C C . LEU B 1 18 ? 10.703 31.938 5.609 1 80.25 18 LEU B C 1
ATOM 2532 O O . LEU B 1 18 ? 11.836 32.125 6.051 1 80.25 18 LEU B O 1
ATOM 2536 N N . PHE B 1 19 ? 9.727 32.781 5.797 1 80.88 19 PHE B N 1
ATOM 2537 C CA . PHE B 1 19 ? 9.922 34.094 6.406 1 80.88 19 PHE B CA 1
ATOM 2538 C C . PHE B 1 19 ? 10.281 33.938 7.879 1 80.88 19 PHE B C 1
ATOM 2540 O O . PHE B 1 19 ? 10.93 34.812 8.453 1 80.88 19 PHE B O 1
ATOM 2547 N N . ALA B 1 20 ? 9.773 32.812 8.391 1 73.62 20 ALA B N 1
ATOM 2548 C CA . ALA B 1 20 ? 10.031 32.594 9.812 1 73.62 20 ALA B CA 1
ATOM 2549 C C . ALA B 1 20 ? 11.516 32.344 10.07 1 73.62 20 ALA B C 1
ATOM 2551 O O . ALA B 1 20 ? 12.008 32.594 11.172 1 73.62 20 ALA B O 1
ATOM 2552 N N . GLU B 1 21 ? 12.273 32.031 9.047 1 72.44 21 GLU B N 1
ATOM 2553 C CA . GLU B 1 21 ? 13.633 31.547 9.266 1 72.44 21 GLU B CA 1
ATOM 2554 C C . GLU B 1 21 ? 14.656 32.5 8.672 1 72.44 21 GLU B C 1
ATOM 2556 O O . GLU B 1 21 ? 15.859 32.25 8.695 1 72.44 21 GLU B O 1
ATOM 2561 N N . THR B 1 22 ? 14.164 33.594 8.094 1 78.69 22 THR B N 1
ATOM 2562 C CA . THR B 1 22 ? 15.148 34.438 7.414 1 78.69 22 THR B CA 1
ATOM 2563 C C . THR B 1 22 ? 14.695 35.906 7.383 1 78.69 22 THR B C 1
ATOM 2565 O O . THR B 1 22 ? 13.5 36.188 7.453 1 78.69 22 THR B O 1
ATOM 2568 N N . THR B 1 23 ? 15.727 36.781 7.34 1 87.06 23 THR B N 1
ATOM 2569 C CA . THR B 1 23 ? 15.461 38.219 7.176 1 87.06 23 THR B CA 1
ATOM 2570 C C . THR B 1 23 ? 15.617 38.625 5.711 1 87.06 23 THR B C 1
ATOM 2572 O O . THR B 1 23 ? 15.195 39.719 5.316 1 87.06 23 THR B O 1
ATOM 2575 N N . THR B 1 24 ? 16.25 37.844 4.988 1 89.31 24 THR B N 1
ATOM 2576 C CA . THR B 1 24 ? 16.422 38.031 3.557 1 89.31 24 THR B CA 1
ATOM 2577 C C . THR B 1 24 ? 16.109 36.75 2.779 1 89.31 24 THR B C 1
ATOM 2579 O O . THR B 1 24 ? 16.562 35.688 3.15 1 89.31 24 THR B O 1
ATOM 2582 N N . LEU B 1 25 ? 15.297 36.906 1.776 1 90.69 25 LEU B N 1
ATOM 2583 C CA . LEU B 1 25 ? 14.953 35.719 0.971 1 90.69 25 LEU B CA 1
ATOM 2584 C C . LEU B 1 25 ? 16.062 35.406 -0.018 1 90.69 25 LEU B C 1
ATOM 2586 O O . LEU B 1 25 ? 16.766 36.281 -0.483 1 90.69 25 LEU B O 1
ATOM 2590 N N . PRO B 1 26 ? 16.188 34.156 -0.374 1 88.38 26 PRO B N 1
ATOM 2591 C CA . PRO B 1 26 ? 17.219 33.719 -1.319 1 88.38 26 PRO B CA 1
ATOM 2592 C C . PRO B 1 26 ? 16.969 34.25 -2.734 1 88.38 26 PRO B C 1
ATOM 2594 O O . PRO B 1 26 ? 15.953 34.906 -2.99 1 88.38 26 PRO B O 1
ATOM 2597 N N . SER B 1 27 ? 18.031 33.969 -3.619 1 89.06 27 SER B N 1
ATOM 2598 C CA . SER B 1 27 ? 17.906 34.375 -5.02 1 89.06 27 SER B CA 1
ATOM 2599 C C . SER B 1 27 ? 16.719 33.688 -5.691 1 89.06 27 SER B C 1
ATOM 2601 O O . SER B 1 27 ? 16.188 32.719 -5.168 1 89.06 27 SER B O 1
ATOM 2603 N N . GLU B 1 28 ? 16.266 34.25 -6.832 1 90.19 28 GLU B N 1
ATOM 2604 C CA . GLU B 1 28 ? 15.117 33.719 -7.547 1 90.19 28 GLU B CA 1
ATOM 2605 C C . GLU B 1 28 ? 15.328 32.281 -7.938 1 90.19 28 GLU B C 1
ATOM 2607 O O . GLU B 1 28 ? 14.453 31.422 -7.73 1 90.19 28 GLU B O 1
ATOM 2612 N N . PRO B 1 29 ? 16.562 31.922 -8.398 1 86.88 29 PRO B N 1
ATOM 2613 C CA . PRO B 1 29 ? 16.766 30.516 -8.727 1 86.88 29 PRO B CA 1
ATOM 2614 C C . PRO B 1 29 ? 16.734 29.609 -7.5 1 86.88 29 PRO B C 1
ATOM 2616 O O . PRO B 1 29 ? 16.203 28.5 -7.562 1 86.88 29 PRO B O 1
ATOM 2619 N N . GLU B 1 30 ? 17.219 30.094 -6.391 1 86.81 30 GLU B N 1
ATOM 2620 C CA . GLU B 1 30 ? 17.219 29.312 -5.156 1 86.81 30 GLU B CA 1
ATOM 2621 C C . GLU B 1 30 ? 15.797 29.125 -4.621 1 86.81 30 GLU B C 1
ATOM 2623 O O . GLU B 1 30 ? 15.461 28.047 -4.125 1 86.81 30 GLU B O 1
ATOM 2628 N N . LEU B 1 31 ? 15.023 30.141 -4.707 1 88.56 31 LEU B N 1
ATOM 2629 C CA . LEU B 1 31 ? 13.633 30.047 -4.27 1 88.56 31 LEU B CA 1
ATOM 2630 C C . LEU B 1 31 ? 12.852 29.062 -5.137 1 88.56 31 LEU B C 1
ATOM 2632 O O . LEU B 1 31 ? 12.031 28.297 -4.625 1 88.56 31 LEU B O 1
ATOM 2636 N N . GLY B 1 32 ? 13.102 29.172 -6.402 1 86.81 32 GLY B N 1
ATOM 2637 C CA . GLY B 1 32 ? 12.469 28.219 -7.305 1 86.81 32 GLY B CA 1
ATOM 2638 C C . GLY B 1 32 ? 12.75 26.766 -6.941 1 86.81 32 GLY B C 1
ATOM 2639 O O . GLY B 1 32 ? 11.836 25.938 -6.938 1 86.81 32 GLY B O 1
ATOM 2640 N N . GLN B 1 33 ? 13.969 26.516 -6.586 1 78.56 33 GLN B N 1
ATOM 2641 C CA . GLN B 1 33 ? 14.375 25.172 -6.168 1 78.56 33 GLN B CA 1
ATOM 2642 C C . GLN B 1 33 ? 13.727 24.797 -4.848 1 78.56 33 GLN B C 1
ATOM 2644 O O . GLN B 1 33 ? 13.211 23.672 -4.707 1 78.56 33 GLN B O 1
ATOM 2649 N N . ALA B 1 34 ? 13.719 25.75 -3.984 1 78.19 34 ALA B N 1
ATOM 2650 C CA . ALA B 1 34 ? 13.195 25.469 -2.648 1 78.19 34 ALA B CA 1
ATOM 2651 C C . ALA B 1 34 ? 11.688 25.234 -2.691 1 78.19 34 ALA B C 1
ATOM 2653 O O . ALA B 1 34 ? 11.172 24.391 -1.966 1 78.19 34 ALA B O 1
ATOM 2654 N N . LEU B 1 35 ? 11.055 25.969 -3.568 1 80.44 35 LEU B N 1
ATOM 2655 C CA . LEU B 1 35 ? 9.602 25.938 -3.617 1 80.44 35 LEU B CA 1
ATOM 2656 C C . LEU B 1 35 ? 9.117 24.984 -4.699 1 80.44 35 LEU B C 1
ATOM 2658 O O . LEU B 1 35 ? 7.93 24.641 -4.758 1 80.44 35 LEU B O 1
ATOM 2662 N N . GLY B 1 36 ? 10.008 24.594 -5.543 1 74.56 36 GLY B N 1
ATOM 2663 C CA . GLY B 1 36 ? 9.664 23.672 -6.609 1 74.56 36 GLY B CA 1
ATOM 2664 C C . GLY B 1 36 ? 8.789 24.297 -7.68 1 74.56 36 GLY B C 1
ATOM 2665 O O . GLY B 1 36 ? 7.852 23.656 -8.164 1 74.56 36 GLY B O 1
ATOM 2666 N N . VAL B 1 37 ? 8.977 25.531 -7.953 1 79.06 37 VAL B N 1
ATOM 2667 C CA . VAL B 1 37 ? 8.148 26.219 -8.938 1 79.06 37 VAL B CA 1
ATOM 2668 C C . VAL B 1 37 ? 9.039 26.953 -9.938 1 79.06 37 VAL B C 1
ATOM 2670 O O . VAL B 1 37 ? 10.25 27.078 -9.727 1 79.06 37 VAL B O 1
ATOM 2673 N N . SER B 1 38 ? 8.492 27.328 -11.047 1 81.19 38 SER B N 1
ATOM 2674 C CA . SER B 1 38 ? 9.211 28 -12.117 1 81.19 38 SER B CA 1
ATOM 2675 C C . SER B 1 38 ? 9.625 29.406 -11.703 1 81.19 38 SER B C 1
ATOM 2677 O O . SER B 1 38 ? 9.102 29.953 -10.727 1 81.19 38 SER B O 1
ATOM 2679 N N . ARG B 1 39 ? 10.57 29.984 -12.484 1 85.5 39 ARG B N 1
ATOM 2680 C CA . ARG B 1 39 ? 11.039 31.344 -12.258 1 85.5 39 ARG B CA 1
ATOM 2681 C C . ARG B 1 39 ? 9.891 32.344 -12.391 1 85.5 39 ARG B C 1
ATOM 2683 O O . ARG B 1 39 ? 9.812 33.312 -11.633 1 85.5 39 ARG B O 1
ATOM 2690 N N . THR B 1 40 ? 9.055 32.062 -13.266 1 88 40 THR B N 1
ATOM 2691 C CA . THR B 1 40 ? 7.914 32.938 -13.477 1 88 40 THR B CA 1
ATOM 2692 C C . THR B 1 40 ? 6.988 32.938 -12.258 1 88 40 THR B C 1
ATOM 2694 O O . THR B 1 40 ? 6.516 34 -11.828 1 88 40 THR B O 1
ATOM 2697 N N . THR B 1 41 ? 6.82 31.766 -11.688 1 87.69 41 THR B N 1
ATOM 2698 C CA . THR B 1 41 ? 5.992 31.641 -10.5 1 87.69 41 THR B CA 1
ATOM 2699 C C . THR B 1 41 ? 6.656 32.312 -9.297 1 87.69 41 THR B C 1
ATOM 2701 O O . THR B 1 41 ? 5.988 32.969 -8.5 1 87.69 41 THR B O 1
ATOM 2704 N N . VAL B 1 42 ? 7.969 32.156 -9.242 1 90.81 42 VAL B N 1
ATOM 2705 C CA . VAL B 1 42 ? 8.703 32.781 -8.156 1 90.81 42 VAL B CA 1
ATOM 2706 C C . VAL B 1 42 ? 8.516 34.312 -8.227 1 90.81 42 VAL B C 1
ATOM 2708 O O . VAL B 1 42 ? 8.242 34.938 -7.215 1 90.81 42 VAL B O 1
ATOM 2711 N N . ARG B 1 43 ? 8.633 34.781 -9.391 1 89.75 43 ARG B N 1
ATOM 2712 C CA . ARG B 1 43 ? 8.492 36.219 -9.586 1 89.75 43 ARG B CA 1
ATOM 2713 C C . ARG B 1 43 ? 7.094 36.688 -9.211 1 89.75 43 ARG B C 1
ATOM 2715 O O . ARG B 1 43 ? 6.93 37.75 -8.602 1 89.75 43 ARG B O 1
ATOM 2722 N N . ALA B 1 44 ? 6.156 35.906 -9.562 1 91.12 44 ALA B N 1
ATOM 2723 C CA . ALA B 1 44 ? 4.781 36.25 -9.195 1 91.12 44 ALA B CA 1
ATOM 2724 C C . ALA B 1 44 ? 4.598 36.219 -7.68 1 91.12 44 ALA B C 1
ATOM 2726 O O . ALA B 1 44 ? 3.895 37.094 -7.125 1 91.12 44 ALA B O 1
ATOM 2727 N N . ILE B 1 45 ? 5.234 35.281 -7.059 1 92.62 45 ILE B N 1
ATOM 2728 C CA . ILE B 1 45 ? 5.172 35.125 -5.609 1 92.62 45 ILE B CA 1
ATOM 2729 C C . ILE B 1 45 ? 5.809 36.375 -4.953 1 92.62 45 ILE B C 1
ATOM 2731 O O . ILE B 1 45 ? 5.227 36.969 -4.051 1 92.62 45 ILE B O 1
ATOM 2735 N N . LEU B 1 46 ? 6.941 36.75 -5.5 1 92 46 LEU B N 1
ATOM 2736 C CA . LEU B 1 46 ? 7.66 37.906 -4.949 1 92 46 LEU B CA 1
ATOM 2737 C C . LEU B 1 46 ? 6.875 39.188 -5.168 1 92 46 LEU B C 1
ATOM 2739 O O . LEU B 1 46 ? 6.836 40.062 -4.285 1 92 46 LEU B O 1
ATOM 2743 N N . ALA B 1 47 ? 6.309 39.281 -6.254 1 91.81 47 ALA B N 1
ATOM 2744 C CA . ALA B 1 47 ? 5.48 40.438 -6.551 1 91.81 47 ALA B CA 1
ATOM 2745 C C . ALA B 1 47 ? 4.32 40.562 -5.562 1 91.81 47 ALA B C 1
ATOM 2747 O O . ALA B 1 47 ? 4.012 41.656 -5.082 1 91.81 47 ALA B O 1
ATOM 2748 N N . ARG B 1 48 ? 3.758 39.438 -5.277 1 92.62 48 ARG B N 1
ATOM 2749 C CA . ARG B 1 48 ? 2.66 39.438 -4.316 1 92.62 48 ARG B CA 1
ATOM 2750 C C . ARG B 1 48 ? 3.164 39.781 -2.916 1 92.62 48 ARG B C 1
ATOM 2752 O O . ARG B 1 48 ? 2.51 40.5 -2.178 1 92.62 48 ARG B O 1
ATOM 2759 N N . CYS B 1 49 ? 4.254 39.25 -2.541 1 93.38 49 CYS B N 1
ATOM 2760 C CA . CYS B 1 49 ? 4.848 39.562 -1.248 1 93.38 49 CYS B CA 1
ATOM 2761 C C . CYS B 1 49 ? 5.105 41.062 -1.113 1 93.38 49 CYS B C 1
ATOM 2763 O O . CYS B 1 49 ? 4.871 41.656 -0.052 1 93.38 49 CYS B O 1
ATOM 2765 N N . GLU B 1 50 ? 5.586 41.625 -2.201 1 92.75 50 GLU B N 1
ATOM 2766 C CA . GLU B 1 50 ? 5.832 43.094 -2.203 1 92.75 50 GLU B CA 1
ATOM 2767 C C . GLU B 1 50 ? 4.527 43.875 -2.102 1 92.75 50 GLU B C 1
ATOM 2769 O O . GLU B 1 50 ? 4.438 44.844 -1.354 1 92.75 50 GLU B O 1
ATOM 2774 N N . GLU B 1 51 ? 3.574 43.406 -2.797 1 92.25 51 GLU B N 1
ATOM 2775 C CA . GLU B 1 51 ? 2.26 44.031 -2.775 1 92.25 51 GLU B CA 1
ATOM 2776 C C . GLU B 1 51 ? 1.669 44.031 -1.368 1 92.25 51 GLU B C 1
ATOM 2778 O O . GLU B 1 51 ? 1.015 45 -0.963 1 92.25 51 GLU B O 1
ATOM 2783 N N . LEU B 1 52 ? 1.964 42.969 -0.638 1 91.94 52 LEU B N 1
ATOM 2784 C CA . LEU B 1 52 ? 1.425 42.812 0.708 1 91.94 52 LEU B CA 1
ATOM 2785 C C . LEU B 1 52 ? 2.361 43.406 1.744 1 91.94 52 LEU B C 1
ATOM 2787 O O . LEU B 1 52 ? 2.146 43.25 2.949 1 91.94 52 LEU B O 1
ATOM 2791 N N . SER B 1 53 ? 3.404 44.031 1.26 1 92.69 53 SER B N 1
ATOM 2792 C CA . SER B 1 53 ? 4.402 44.688 2.1 1 92.69 53 SER B CA 1
ATOM 2793 C C . SER B 1 53 ? 5.074 43.688 3.039 1 92.69 53 SER B C 1
ATOM 2795 O O . SER B 1 53 ? 5.348 44 4.199 1 92.69 53 SER B O 1
ATOM 2797 N N . LEU B 1 54 ? 5.23 42.469 2.514 1 94.12 54 LEU B N 1
ATOM 2798 C CA . LEU B 1 54 ? 5.941 41.469 3.281 1 94.12 54 LEU B CA 1
ATOM 2799 C C . LEU B 1 54 ? 7.445 41.562 3.062 1 94.12 54 LEU B C 1
ATOM 2801 O O . LEU B 1 54 ? 8.234 41.25 3.953 1 94.12 54 LEU B O 1
ATOM 2805 N N . ILE B 1 55 ? 7.75 42.031 1.854 1 94 55 ILE B N 1
ATOM 2806 C CA . ILE B 1 55 ? 9.172 42.219 1.555 1 94 55 ILE B CA 1
ATOM 2807 C C . ILE B 1 55 ? 9.398 43.562 0.869 1 94 55 ILE B C 1
ATOM 2809 O O . ILE B 1 55 ? 8.461 44.125 0.323 1 94 55 ILE B O 1
ATOM 2813 N N . ALA B 1 56 ? 10.609 44.094 1.03 1 92.81 56 ALA B N 1
ATOM 2814 C CA . ALA B 1 56 ? 11.148 45.125 0.159 1 92.81 56 ALA B CA 1
ATOM 2815 C C . ALA B 1 56 ? 12.055 44.531 -0.911 1 92.81 56 ALA B C 1
ATOM 2817 O O . ALA B 1 56 ? 13.07 43.906 -0.594 1 92.81 56 ALA B O 1
ATOM 2818 N N . TRP B 1 57 ? 11.586 44.594 -2.08 1 86.88 57 TRP B N 1
ATOM 2819 C CA . TRP B 1 57 ? 12.266 43.969 -3.211 1 86.88 57 TRP B CA 1
ATOM 2820 C C . TRP B 1 57 ? 12.953 45 -4.078 1 86.88 57 TRP B C 1
ATOM 2822 O O . TRP B 1 57 ? 12.297 45.844 -4.715 1 86.88 57 TRP B O 1
ATOM 2832 N N . ASP B 1 58 ? 14.242 45.031 -3.832 1 82.31 58 ASP B N 1
ATOM 2833 C CA . ASP B 1 58 ? 15.086 45.906 -4.656 1 82.31 58 ASP B CA 1
ATOM 2834 C C . ASP B 1 58 ? 15.906 45.094 -5.645 1 82.31 58 ASP B C 1
ATOM 2836 O O . ASP B 1 58 ? 17.047 44.719 -5.355 1 82.31 58 ASP B O 1
ATOM 2840 N N . LYS B 1 59 ? 15.578 44.781 -6.812 1 71.44 59 LYS B N 1
ATOM 2841 C CA . LYS B 1 59 ? 16.141 44.031 -7.934 1 71.44 59 LYS B CA 1
ATOM 2842 C C . LYS B 1 59 ? 17.016 42.875 -7.441 1 71.44 59 LYS B C 1
ATOM 2844 O O . LYS B 1 59 ? 16.875 41.75 -7.891 1 71.44 59 LYS B O 1
ATOM 2849 N N . ARG B 1 60 ? 18 43.094 -6.414 1 75.12 60 ARG B N 1
ATOM 2850 C CA . ARG B 1 60 ? 18.953 42.062 -6.02 1 75.12 60 ARG B CA 1
ATOM 2851 C C . ARG B 1 60 ? 18.641 41.531 -4.633 1 75.12 60 ARG B C 1
ATOM 2853 O O . ARG B 1 60 ? 18.875 40.344 -4.348 1 75.12 60 ARG B O 1
ATOM 2860 N N . SER B 1 61 ? 18.047 42.406 -3.836 1 85.44 61 SER B N 1
ATOM 2861 C CA . SER B 1 61 ? 17.844 42 -2.451 1 85.44 61 SER B CA 1
ATOM 2862 C C . SER B 1 61 ? 16.359 41.938 -2.105 1 85.44 61 SER B C 1
ATOM 2864 O O . SER B 1 61 ? 15.578 42.75 -2.578 1 85.44 61 SER B O 1
ATOM 2866 N N . LYS B 1 62 ? 15.906 40.844 -1.437 1 91.38 62 LYS B N 1
ATOM 2867 C CA . LYS B 1 62 ? 14.555 40.656 -0.923 1 91.38 62 LYS B CA 1
ATOM 2868 C C . LYS B 1 62 ? 14.539 40.625 0.603 1 91.38 62 LYS B C 1
ATOM 2870 O O . LYS B 1 62 ? 14.734 39.594 1.218 1 91.38 62 LYS B O 1
ATOM 2875 N N . THR B 1 63 ? 14.375 41.875 1.207 1 91.62 63 THR B N 1
ATOM 2876 C CA . THR B 1 63 ? 14.414 42 2.66 1 91.62 63 THR B CA 1
ATOM 2877 C C . THR B 1 63 ? 13.023 41.812 3.256 1 91.62 63 THR B C 1
ATOM 2879 O O . THR B 1 63 ? 12.047 42.406 2.811 1 91.62 63 THR B O 1
ATOM 2882 N N . VAL B 1 64 ? 12.898 40.906 4.238 1 92.62 64 VAL B N 1
ATOM 2883 C CA . VAL B 1 64 ? 11.625 40.656 4.906 1 92.62 64 VAL B CA 1
ATOM 2884 C C . VAL B 1 64 ? 11.25 41.844 5.785 1 92.62 64 VAL B C 1
ATOM 2886 O O . VAL B 1 64 ? 12.031 42.25 6.633 1 92.62 64 VAL B O 1
ATOM 2889 N N . LEU B 1 65 ? 10.094 42.375 5.66 1 92 65 LEU B N 1
ATOM 2890 C CA . LEU B 1 65 ? 9.641 43.594 6.371 1 92 65 LEU B CA 1
ATOM 2891 C C . LEU B 1 65 ? 8.859 43.188 7.621 1 92 65 LEU B C 1
ATOM 2893 O O . LEU B 1 65 ? 8.914 43.906 8.633 1 92 65 LEU B O 1
ATOM 2897 N N . ARG B 1 66 ? 8.039 42.188 7.492 1 90.56 66 ARG B N 1
ATOM 2898 C CA . ARG B 1 66 ? 7.262 41.688 8.625 1 90.56 66 ARG B CA 1
ATOM 2899 C C . ARG B 1 66 ? 6.969 40.219 8.477 1 90.56 66 ARG B C 1
ATOM 2901 O O . ARG B 1 66 ? 7.027 39.656 7.375 1 90.56 66 ARG B O 1
ATOM 2908 N N . ARG B 1 67 ? 6.562 39.562 9.539 1 88.75 67 ARG B N 1
ATOM 2909 C CA . ARG B 1 67 ? 6.148 38.156 9.531 1 88.75 67 ARG B CA 1
ATOM 2910 C C . ARG B 1 67 ? 4.734 38 8.977 1 88.75 67 ARG B C 1
ATOM 2912 O O . ARG B 1 67 ? 3.873 38.844 9.227 1 88.75 67 ARG B O 1
ATOM 2919 N N . PRO B 1 68 ? 4.633 36.906 8.25 1 87.88 68 PRO B N 1
ATOM 2920 C CA . PRO B 1 68 ? 3.287 36.688 7.707 1 87.88 68 PRO B CA 1
ATOM 2921 C C . PRO B 1 68 ? 2.246 36.438 8.797 1 87.88 68 PRO B C 1
ATOM 2923 O O . PRO B 1 68 ? 2.564 35.875 9.844 1 87.88 68 PRO B O 1
ATOM 2926 N N . GLU B 1 69 ? 1.06 37 8.688 1 85.94 69 GLU B N 1
ATOM 2927 C CA . GLU B 1 69 ? -0.108 36.719 9.523 1 85.94 69 GLU B CA 1
ATOM 2928 C C . GLU B 1 69 ? -1.079 35.781 8.828 1 85.94 69 GLU B C 1
ATOM 2930 O O . GLU B 1 69 ? -1.008 35.594 7.617 1 85.94 69 GLU B O 1
ATOM 2935 N N . PRO B 1 70 ? -1.928 35.125 9.492 1 79.88 70 PRO B N 1
ATOM 2936 C CA . PRO B 1 70 ? -2.844 34.156 8.914 1 79.88 70 PRO B CA 1
ATOM 2937 C C . PRO B 1 70 ? -3.627 34.688 7.727 1 79.88 70 PRO B C 1
ATOM 2939 O O . PRO B 1 70 ? -3.896 33.969 6.77 1 79.88 70 PRO B O 1
ATOM 2942 N N . SER B 1 71 ? -3.854 35.969 7.797 1 82.44 71 SER B N 1
ATOM 2943 C CA . SER B 1 71 ? -4.645 36.562 6.734 1 82.44 71 SER B CA 1
ATOM 2944 C C . SER B 1 71 ? -3.836 36.688 5.449 1 82.44 71 SER B C 1
ATOM 2946 O O . SER B 1 71 ? -4.398 36.906 4.371 1 82.44 71 SER B O 1
ATOM 2948 N N . ASP B 1 72 ? -2.486 36.531 5.551 1 87.25 72 ASP B N 1
ATOM 2949 C CA . ASP B 1 72 ? -1.627 36.656 4.375 1 87.25 72 ASP B CA 1
ATOM 2950 C C . ASP B 1 72 ? -1.655 35.375 3.543 1 87.25 72 ASP B C 1
ATOM 2952 O O . ASP B 1 72 ? -1.294 35.375 2.363 1 87.25 72 ASP B O 1
ATOM 2956 N N . TYR B 1 73 ? -2.01 34.281 4.188 1 84 73 TYR B N 1
ATOM 2957 C CA . TYR B 1 73 ? -1.992 32.969 3.529 1 84 73 TYR B CA 1
ATOM 2958 C C . TYR B 1 73 ? -3.256 32.75 2.703 1 84 73 TYR B C 1
ATOM 2960 O O . TYR B 1 73 ? -4.332 33.25 3.07 1 84 73 TYR B O 1
ATOM 2968 N N . PHE B 1 74 ? -3.021 32.188 1.545 1 80.38 74 PHE B N 1
ATOM 2969 C CA . PHE B 1 74 ? -4.195 31.656 0.86 1 80.38 74 PHE B CA 1
ATOM 2970 C C . PHE B 1 74 ? -4.832 30.531 1.668 1 80.38 74 PHE B C 1
ATOM 2972 O O . PHE B 1 74 ? -4.133 29.719 2.275 1 80.38 74 PHE B O 1
ATOM 2979 N N . PRO B 1 75 ? -6.156 30.562 1.747 1 67.31 75 PRO B N 1
ATOM 2980 C CA . PRO B 1 75 ? -6.82 29.453 2.438 1 67.31 75 PRO B CA 1
ATOM 2981 C C . PRO B 1 75 ? -6.465 28.094 1.843 1 67.31 75 PRO B C 1
ATOM 2983 O O . PRO B 1 75 ? -6.199 28 0.642 1 67.31 75 PRO B O 1
ATOM 2986 N N . THR B 1 76 ? -6.402 27.125 2.664 1 61.44 76 THR B N 1
ATOM 2987 C CA . THR B 1 76 ? -6.027 25.781 2.256 1 61.44 76 THR B CA 1
ATOM 2988 C C . THR B 1 76 ? -6.852 25.312 1.057 1 61.44 76 THR B C 1
ATOM 2990 O O . THR B 1 76 ? -6.336 24.656 0.158 1 61.44 76 THR B O 1
ATOM 2993 N N . ALA B 1 77 ? -8.008 25.75 1.011 1 59.25 77 ALA B N 1
ATOM 2994 C CA . ALA B 1 77 ? -8.914 25.406 -0.081 1 59.25 77 ALA B CA 1
ATOM 2995 C C . ALA B 1 77 ? -8.375 25.891 -1.42 1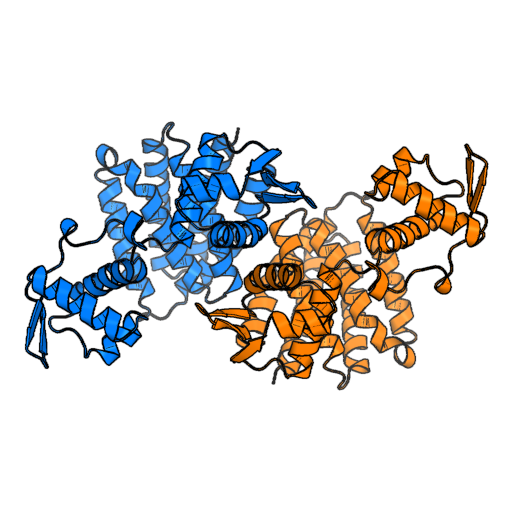 59.25 77 ALA B C 1
ATOM 2997 O O . ALA B 1 77 ? -8.68 25.328 -2.471 1 59.25 77 ALA B O 1
ATOM 2998 N N . GLU B 1 78 ? -7.578 26.875 -1.223 1 60.44 78 GLU B N 1
ATOM 2999 C CA . GLU B 1 78 ? -7.074 27.469 -2.457 1 60.44 78 GLU B CA 1
ATOM 3000 C C . GLU B 1 78 ? -5.684 26.938 -2.795 1 60.44 78 GLU B C 1
ATOM 3002 O O . GLU B 1 78 ? -5.152 27.219 -3.871 1 60.44 78 GLU B O 1
ATOM 3007 N N . THR B 1 79 ? -5.098 26.25 -1.807 1 58.5 79 THR B N 1
ATOM 3008 C CA . THR B 1 79 ? -3.723 25.797 -2.018 1 58.5 79 THR B CA 1
ATOM 3009 C C . THR B 1 79 ? -3.67 24.297 -2.26 1 58.5 79 THR B C 1
ATOM 3011 O O . THR B 1 79 ? -2.648 23.766 -2.707 1 58.5 79 THR B O 1
ATOM 3014 N N . ASP B 1 80 ? -4.777 23.797 -1.948 1 60.91 80 ASP B N 1
ATOM 3015 C CA . ASP B 1 80 ? -4.809 22.344 -2.143 1 60.91 80 ASP B CA 1
ATOM 3016 C C . ASP B 1 80 ? -4.527 21.984 -3.6 1 60.91 80 ASP B C 1
ATOM 3018 O O . ASP B 1 80 ? -5.023 22.641 -4.516 1 60.91 80 ASP B O 1
ATOM 3022 N N . SER B 1 81 ? -3.582 21.156 -3.605 1 67.44 81 SER B N 1
ATOM 3023 C CA . SER B 1 81 ? -3.457 20.578 -4.938 1 67.44 81 SER B CA 1
ATOM 3024 C C . SER B 1 81 ? -4.797 20.047 -5.434 1 67.44 81 SER B C 1
ATOM 3026 O O . SER B 1 81 ? -5.719 19.828 -4.645 1 67.44 81 SER B O 1
ATOM 3028 N N . LEU B 1 82 ? -4.969 20.109 -6.625 1 68.88 82 LEU B N 1
ATOM 3029 C CA . LEU B 1 82 ? -6.18 19.531 -7.211 1 68.88 82 LEU B CA 1
ATOM 3030 C C . LEU B 1 82 ? -6.484 18.172 -6.613 1 68.88 82 LEU B C 1
ATOM 3032 O O . LEU B 1 82 ? -7.641 17.859 -6.301 1 68.88 82 LEU B O 1
ATOM 3036 N N . ALA B 1 83 ? -5.418 17.438 -6.344 1 72.94 83 ALA B N 1
ATOM 3037 C CA . ALA B 1 83 ? -5.586 16.109 -5.77 1 72.94 83 ALA B CA 1
ATOM 3038 C C . ALA B 1 83 ? -6.16 16.188 -4.359 1 72.94 83 ALA B C 1
ATOM 3040 O O . ALA B 1 83 ? -7.059 15.414 -4.004 1 72.94 83 ALA B O 1
ATOM 3041 N N . GLU B 1 84 ? -5.703 17.125 -3.639 1 74.94 84 GLU B N 1
ATOM 3042 C CA . GLU B 1 84 ? -6.176 17.297 -2.268 1 74.94 84 GLU B CA 1
ATOM 3043 C C . GLU B 1 84 ? -7.621 17.781 -2.238 1 74.94 84 GLU B C 1
ATOM 3045 O O . GLU B 1 84 ? -8.406 17.359 -1.381 1 74.94 84 GLU B O 1
ATOM 3050 N N . ARG B 1 85 ? -7.934 18.594 -3.131 1 75.62 85 ARG B N 1
ATOM 3051 C CA . ARG B 1 85 ? -9.305 19.078 -3.219 1 75.62 85 ARG B CA 1
ATOM 3052 C C . ARG B 1 85 ? -10.266 17.953 -3.596 1 75.62 85 ARG B C 1
ATOM 3054 O O . ARG B 1 85 ? -11.352 17.828 -3.023 1 75.62 85 ARG B O 1
ATOM 3061 N N . ILE B 1 86 ? -9.844 17.203 -4.531 1 81.56 86 ILE B N 1
ATOM 3062 C CA . ILE B 1 86 ? -10.664 16.078 -4.957 1 81.56 86 ILE B CA 1
ATOM 3063 C C . ILE B 1 86 ? -10.852 15.109 -3.793 1 81.56 86 ILE B C 1
ATOM 3065 O O . ILE B 1 86 ? -11.969 14.672 -3.521 1 81.56 86 ILE B O 1
ATOM 3069 N N . GLU B 1 87 ? -9.766 14.914 -3.125 1 81.25 87 GLU B N 1
ATOM 3070 C CA . GLU B 1 87 ? -9.812 13.992 -1.994 1 81.25 87 GLU B CA 1
ATOM 3071 C C . GLU B 1 87 ? -10.789 14.484 -0.926 1 81.25 87 GLU B C 1
ATOM 3073 O O . GLU B 1 87 ? -11.617 13.719 -0.434 1 81.25 87 GLU B O 1
ATOM 3078 N N . ARG B 1 88 ? -10.648 15.656 -0.607 1 75.5 88 ARG B N 1
ATOM 3079 C CA . ARG B 1 88 ? -11.5 16.25 0.418 1 75.5 88 ARG B CA 1
ATOM 3080 C C . ARG B 1 88 ? -12.969 16.172 0.013 1 75.5 88 ARG B C 1
ATOM 3082 O O . ARG B 1 88 ? -13.828 15.805 0.818 1 75.5 88 ARG B O 1
ATOM 3089 N N . SER B 1 89 ? -13.242 16.578 -1.15 1 76.06 89 SER B N 1
ATOM 3090 C CA . SER B 1 89 ? -14.617 16.562 -1.639 1 76.06 89 SER B CA 1
ATOM 3091 C C . SER B 1 89 ? -15.156 15.133 -1.7 1 76.06 89 SER B C 1
ATOM 3093 O O . SER B 1 89 ? -16.312 14.891 -1.322 1 76.06 89 SER B O 1
ATOM 3095 N N . PHE B 1 90 ? -14.312 14.273 -2.174 1 84.5 90 PHE B N 1
ATOM 3096 C CA . PHE B 1 90 ? -14.68 12.867 -2.275 1 84.5 90 PHE B CA 1
ATOM 3097 C C . PHE B 1 90 ? -15.008 12.289 -0.903 1 84.5 90 PHE B C 1
ATOM 3099 O O . PHE B 1 90 ? -16.047 11.672 -0.715 1 84.5 90 PHE B O 1
ATOM 3106 N N . MET B 1 91 ? -14.188 12.578 0.004 1 80.19 91 MET B N 1
ATOM 3107 C CA . MET B 1 91 ? -14.375 12.039 1.348 1 80.19 91 MET B CA 1
ATOM 3108 C C . MET B 1 91 ? -15.602 12.641 2.018 1 80.19 91 MET B C 1
ATOM 3110 O O . MET B 1 91 ? -16.344 11.945 2.711 1 80.19 91 MET B O 1
ATOM 3114 N N . ARG B 1 92 ? -15.773 13.883 1.813 1 74.75 92 ARG B N 1
ATOM 3115 C CA . ARG B 1 92 ? -16.953 14.539 2.35 1 74.75 92 ARG B CA 1
ATOM 3116 C C . ARG B 1 92 ? -18.234 13.914 1.798 1 74.75 92 ARG B C 1
ATOM 3118 O O . ARG B 1 92 ? -19.188 13.688 2.539 1 74.75 92 ARG B O 1
ATOM 3125 N N . ARG B 1 93 ? -18.188 13.609 0.583 1 76.44 93 ARG B N 1
ATOM 3126 C CA . ARG B 1 93 ? -19.344 13.008 -0.064 1 76.44 93 ARG B CA 1
ATOM 3127 C C . ARG B 1 93 ? -19.609 11.609 0.485 1 76.44 93 ARG B C 1
ATOM 3129 O O . ARG B 1 93 ? -20.766 11.258 0.775 1 76.44 93 ARG B O 1
ATOM 3136 N N . ILE B 1 94 ? -18.609 10.844 0.563 1 78.25 94 ILE B N 1
ATOM 3137 C CA . ILE B 1 94 ? -18.734 9.477 1.041 1 78.25 94 ILE B CA 1
ATOM 3138 C C . ILE B 1 94 ? -19.266 9.469 2.473 1 78.25 94 ILE B C 1
ATOM 3140 O O . ILE B 1 94 ? -20.172 8.695 2.805 1 78.25 94 ILE B O 1
ATOM 3144 N N . LEU B 1 95 ? -18.812 10.352 3.156 1 72.19 95 LEU B N 1
ATOM 3145 C CA . LEU B 1 95 ? -19.188 10.391 4.562 1 72.19 95 LEU B CA 1
ATOM 3146 C C . LEU B 1 95 ? -20.594 10.945 4.734 1 72.19 95 LEU B C 1
ATOM 3148 O O . LEU B 1 95 ? -21.359 10.461 5.574 1 72.19 95 LEU B O 1
ATOM 3152 N N . ALA B 1 96 ? -20.844 11.969 3.998 1 70.81 96 ALA B N 1
ATOM 3153 C CA . ALA B 1 96 ? -22.172 12.555 4.059 1 70.81 96 ALA B CA 1
ATOM 3154 C C . ALA B 1 96 ? -23.234 11.531 3.654 1 70.81 96 ALA B C 1
ATOM 3156 O O . ALA B 1 96 ? -24.375 11.57 4.156 1 70.81 96 ALA B O 1
ATOM 3157 N N . GLY B 1 97 ? -22.828 10.656 2.764 1 71.44 97 GLY B N 1
ATOM 3158 C CA . GLY B 1 97 ? -23.75 9.625 2.322 1 71.44 97 GLY B CA 1
ATOM 3159 C C . GLY B 1 97 ? -23.75 8.398 3.213 1 71.44 97 GLY B C 1
ATOM 3160 O O . GLY B 1 97 ? -24.375 7.383 2.887 1 71.44 97 GLY B O 1
ATOM 3161 N N . GLY B 1 98 ? -23.047 8.531 4.324 1 67.38 98 GLY B N 1
ATOM 3162 C CA . GLY B 1 98 ? -23.016 7.445 5.297 1 67.38 98 GLY B CA 1
ATOM 3163 C C . GLY B 1 98 ? -21.984 6.379 4.977 1 67.38 98 GLY B C 1
ATOM 3164 O O . GLY B 1 98 ? -21.953 5.332 5.625 1 67.38 98 GLY B O 1
ATOM 3165 N N . ALA B 1 99 ? -21.234 6.629 3.885 1 71.81 99 ALA B N 1
ATOM 3166 C CA . ALA B 1 99 ? -20.156 5.723 3.494 1 71.81 99 ALA B CA 1
ATOM 3167 C C . ALA B 1 99 ? -20.656 4.281 3.418 1 71.81 99 ALA B C 1
ATOM 3169 O O . ALA B 1 99 ? -19.969 3.357 3.869 1 71.81 99 ALA B O 1
ATOM 3170 N N . GLU B 1 100 ? -21.844 4.016 2.947 1 77.44 100 GLU B N 1
ATOM 3171 C CA . GLU B 1 100 ? -22.453 2.691 2.9 1 77.44 100 GLU B CA 1
ATOM 3172 C C . GLU B 1 100 ? -21.938 1.879 1.721 1 77.44 100 GLU B C 1
ATOM 3174 O O . GLU B 1 100 ? -21.734 2.416 0.629 1 77.44 100 GLU B O 1
ATOM 3179 N N . PRO B 1 101 ? -21.672 0.616 2.059 1 83.31 101 PRO B N 1
ATOM 3180 C CA . PRO B 1 101 ? -21.281 -0.246 0.94 1 83.31 101 PRO B CA 1
ATOM 3181 C C . PRO B 1 101 ? -22.297 -0.228 -0.201 1 83.31 101 PRO B C 1
ATOM 3183 O O . PRO B 1 101 ? -23.516 -0.201 0.044 1 83.31 101 PRO B O 1
ATOM 3186 N N . GLY B 1 102 ? -21.75 -0.098 -1.424 1 84.19 102 GLY B N 1
ATOM 3187 C CA . GLY B 1 102 ? -22.609 -0.148 -2.592 1 84.19 102 GLY B CA 1
ATOM 3188 C C . GLY B 1 102 ? -22.891 1.219 -3.188 1 84.19 102 GLY B C 1
ATOM 3189 O O . GLY B 1 102 ? -23.375 1.323 -4.316 1 84.19 102 GLY B O 1
ATOM 3190 N N . MET B 1 103 ? -22.656 2.225 -2.449 1 84.31 103 MET B N 1
ATOM 3191 C CA . MET B 1 103 ? -22.844 3.578 -2.965 1 84.31 103 MET B CA 1
ATOM 3192 C C . MET B 1 103 ? -22.062 3.775 -4.266 1 84.31 103 MET B C 1
ATOM 3194 O O . MET B 1 103 ? -20.906 3.398 -4.359 1 84.31 103 MET B O 1
ATOM 3198 N N . GLN B 1 104 ? -22.734 4.305 -5.203 1 86.62 104 GLN B N 1
ATOM 3199 C CA . GLN B 1 104 ? -22.109 4.535 -6.5 1 86.62 104 GLN B CA 1
ATOM 3200 C C . GLN B 1 104 ? -21.5 5.926 -6.574 1 86.62 104 GLN B C 1
ATOM 3202 O O . GLN B 1 104 ? -22.062 6.891 -6.055 1 86.62 104 GLN B O 1
ATOM 3207 N N . ILE B 1 105 ? -20.359 5.98 -7.172 1 87.44 105 ILE B N 1
ATOM 3208 C CA . ILE B 1 105 ? -19.656 7.238 -7.387 1 87.44 105 ILE B CA 1
ATOM 3209 C C . ILE B 1 105 ? -19.578 7.527 -8.883 1 87.44 105 ILE B C 1
ATOM 3211 O O . ILE B 1 105 ? -18.938 6.777 -9.633 1 87.44 105 ILE B O 1
ATOM 3215 N N . ASN B 1 106 ? -20.219 8.555 -9.266 1 86 106 ASN B N 1
ATOM 3216 C CA . ASN B 1 106 ? -20.219 9.008 -10.648 1 86 106 ASN B CA 1
ATOM 3217 C C . ASN B 1 106 ? -19.109 10.031 -10.898 1 86 106 ASN B C 1
ATOM 3219 O O . ASN B 1 106 ? -19.125 11.125 -10.328 1 86 106 ASN B O 1
ATOM 3223 N N . GLU B 1 107 ? -18.203 9.68 -11.836 1 88.44 107 GLU B N 1
ATOM 3224 C CA . GLU B 1 107 ? -17.047 10.516 -12.109 1 88.44 107 GLU B CA 1
ATOM 3225 C C . GLU B 1 107 ? -17.469 11.898 -12.594 1 88.44 107 GLU B C 1
ATOM 3227 O O . GLU B 1 107 ? -16.922 12.914 -12.148 1 88.44 107 GLU B O 1
ATOM 3232 N N . LEU B 1 108 ? -18.453 11.922 -13.461 1 85.69 108 LEU B N 1
ATOM 3233 C CA . LEU B 1 108 ? -18.906 13.188 -14.039 1 85.69 108 LEU B CA 1
ATOM 3234 C C . LEU B 1 108 ? -19.547 14.07 -12.977 1 85.69 108 LEU B C 1
ATOM 3236 O O . LEU B 1 108 ? -19.281 15.273 -12.922 1 85.69 108 LEU B O 1
ATOM 3240 N N . GLU B 1 109 ? -20.359 13.516 -12.195 1 85.75 109 GLU B N 1
ATOM 3241 C CA . GLU B 1 109 ? -21.031 14.25 -11.125 1 85.75 109 GLU B CA 1
ATOM 3242 C C . GLU B 1 109 ? -20.031 14.781 -10.109 1 85.75 109 GLU B C 1
ATOM 3244 O O . GLU B 1 109 ? -20.109 15.938 -9.688 1 85.75 109 GLU B O 1
ATOM 3249 N N . LEU B 1 110 ? -19.094 13.961 -9.758 1 86.44 110 LEU B N 1
ATOM 3250 C CA . LEU B 1 110 ? -18.078 14.375 -8.805 1 86.44 110 LEU B CA 1
ATOM 3251 C C . LEU B 1 110 ? -17.219 15.5 -9.383 1 86.44 110 LEU B C 1
ATOM 3253 O O . LEU B 1 110 ? -16.891 16.453 -8.68 1 86.44 110 LEU B O 1
ATOM 3257 N N . ALA B 1 111 ? -16.875 15.367 -10.609 1 85.25 111 ALA B N 1
ATOM 3258 C CA . ALA B 1 111 ? -16.094 16.391 -11.289 1 85.25 111 ALA B CA 1
ATOM 3259 C C . ALA B 1 111 ? -16.828 17.734 -11.266 1 85.25 111 ALA B C 1
ATOM 3261 O O . ALA B 1 111 ? -16.219 18.766 -10.977 1 85.25 111 ALA B O 1
ATOM 3262 N N . ARG B 1 112 ? -18.062 17.719 -11.5 1 82.38 112 ARG B N 1
ATOM 3263 C CA . ARG B 1 112 ? -18.891 18.922 -11.508 1 82.38 112 ARG B CA 1
ATOM 3264 C C . ARG B 1 112 ? -18.969 19.547 -10.117 1 82.38 112 ARG B C 1
ATOM 3266 O O . ARG B 1 112 ? -18.844 20.766 -9.969 1 82.38 112 ARG B O 1
ATOM 3273 N N . GLU B 1 113 ? -19.094 18.75 -9.234 1 79.69 113 GLU B N 1
ATOM 3274 C CA . GLU B 1 113 ? -19.203 19.203 -7.855 1 79.69 113 GLU B CA 1
ATOM 3275 C C . GLU B 1 113 ? -17.922 19.875 -7.391 1 79.69 113 GLU B C 1
ATOM 3277 O O . GLU B 1 113 ? -17.969 20.891 -6.676 1 79.69 113 GLU B O 1
ATOM 3282 N N . ILE B 1 114 ? -16.844 19.328 -7.836 1 76.06 114 ILE B N 1
ATOM 3283 C CA . ILE B 1 114 ? -15.539 19.797 -7.371 1 76.06 114 ILE B CA 1
ATOM 3284 C C . ILE B 1 114 ? -15.039 20.922 -8.273 1 76.06 114 ILE B C 1
ATOM 3286 O O . ILE B 1 114 ? -14.211 21.734 -7.867 1 76.06 114 ILE B O 1
ATOM 3290 N N . GLY B 1 115 ? -15.633 21.016 -9.414 1 78 115 GLY B N 1
ATOM 3291 C CA . GLY B 1 115 ? -15.125 21.953 -10.391 1 78 115 GLY B CA 1
ATOM 3292 C C . GLY B 1 115 ? -13.789 21.531 -10.984 1 78 115 GLY B C 1
ATOM 3293 O O . GLY B 1 115 ? -12.859 22.344 -11.07 1 78 115 GLY B O 1
ATOM 3294 N N . ALA B 1 116 ? -13.602 20.266 -11.195 1 78.44 116 ALA B N 1
ATOM 3295 C CA . ALA B 1 116 ? -12.398 19.688 -11.797 1 78.44 116 ALA B CA 1
ATOM 3296 C C . ALA B 1 116 ? -12.742 18.906 -13.062 1 78.44 116 ALA B C 1
ATOM 3298 O O . ALA B 1 116 ? -13.914 18.672 -13.359 1 78.44 116 ALA B O 1
ATOM 3299 N N . GLY B 1 117 ? -11.734 18.656 -13.805 1 79.81 117 GLY B N 1
ATOM 3300 C CA . GLY B 1 117 ? -11.938 17.828 -14.984 1 79.81 117 GLY B CA 1
ATOM 3301 C C . GLY B 1 117 ? -12.195 16.359 -14.648 1 79.81 117 GLY B C 1
ATOM 3302 O O . GLY B 1 117 ? -11.711 15.859 -13.641 1 79.81 117 GLY B O 1
ATOM 3303 N N . THR B 1 118 ? -12.938 15.711 -15.508 1 82.19 118 THR B N 1
ATOM 3304 C CA . THR B 1 118 ? -13.273 14.305 -15.305 1 82.19 118 THR B CA 1
ATOM 3305 C C . THR B 1 118 ? -12.016 13.445 -15.312 1 82.19 118 THR B C 1
ATOM 3307 O O . THR B 1 118 ? -11.938 12.445 -14.594 1 82.19 118 THR B O 1
ATOM 3310 N N . THR B 1 119 ? -11.094 13.922 -16.016 1 80.5 119 THR B N 1
ATOM 3311 C CA . THR B 1 119 ? -9.844 13.172 -16.109 1 80.5 119 THR B CA 1
ATOM 3312 C C . THR B 1 119 ? -9.133 13.164 -14.758 1 80.5 119 THR B C 1
ATOM 3314 O O . THR B 1 119 ? -8.672 12.117 -14.297 1 80.5 119 THR B O 1
ATOM 3317 N N . SER B 1 120 ? -9.086 14.273 -14.125 1 83 120 SER B N 1
ATOM 3318 C CA . SER B 1 120 ? -8.43 14.391 -12.828 1 83 120 SER B CA 1
ATOM 3319 C C . SER B 1 120 ? -9.156 13.57 -11.766 1 83 120 SER B C 1
ATOM 3321 O O . SER B 1 120 ? -8.523 12.906 -10.945 1 83 120 SER B O 1
ATOM 3323 N N . VAL B 1 121 ? -10.422 13.602 -11.898 1 86.69 121 VAL B N 1
ATOM 3324 C CA . VAL B 1 121 ? -11.234 12.852 -10.953 1 86.69 121 VAL B CA 1
ATOM 3325 C C . VAL B 1 121 ? -11.031 11.352 -11.164 1 86.69 121 VAL B C 1
ATOM 3327 O O . VAL B 1 121 ? -10.859 10.602 -10.203 1 86.69 121 VAL B O 1
ATOM 3330 N N . ARG B 1 122 ? -11 11.016 -12.352 1 84.88 122 ARG B N 1
ATOM 3331 C CA . ARG B 1 122 ? -10.773 9.609 -12.688 1 84.88 122 ARG B CA 1
ATOM 3332 C C . ARG B 1 122 ? -9.414 9.141 -12.18 1 84.88 122 ARG B C 1
ATOM 3334 O O . ARG B 1 122 ? -9.297 8.055 -11.609 1 84.88 122 ARG B O 1
ATOM 3341 N N . GLU B 1 123 ? -8.461 9.914 -12.453 1 83.81 123 GLU B N 1
ATOM 3342 C CA . GLU B 1 123 ? -7.121 9.57 -11.992 1 83.81 123 GLU B CA 1
ATOM 3343 C C . GLU B 1 123 ? -7.074 9.438 -10.469 1 83.81 123 GLU B C 1
ATOM 3345 O O . GLU B 1 123 ? -6.453 8.508 -9.938 1 83.81 123 GLU B O 1
ATOM 3350 N N . PHE B 1 124 ? -7.707 10.305 -9.852 1 85.25 124 PHE B N 1
ATOM 3351 C CA . PHE B 1 124 ? -7.785 10.25 -8.398 1 85.25 124 PHE B CA 1
ATOM 3352 C C . PHE B 1 124 ? -8.453 8.969 -7.938 1 85.25 124 PHE B C 1
ATOM 3354 O O . PHE B 1 124 ? -7.949 8.281 -7.047 1 85.25 124 PHE B O 1
ATOM 3361 N N . LEU B 1 125 ? -9.555 8.656 -8.523 1 88.94 125 LEU B N 1
ATOM 3362 C CA . LEU B 1 125 ? -10.328 7.484 -8.117 1 88.94 125 LEU B CA 1
ATOM 3363 C C . LEU B 1 125 ? -9.547 6.199 -8.375 1 88.94 125 LEU B C 1
ATOM 3365 O O . LEU B 1 125 ? -9.609 5.262 -7.578 1 88.94 125 LEU B O 1
ATOM 3369 N N . ILE B 1 126 ? -8.812 6.203 -9.406 1 86.69 126 ILE B N 1
ATOM 3370 C CA . ILE B 1 126 ? -7.973 5.047 -9.703 1 86.69 126 ILE B CA 1
ATOM 3371 C C . ILE B 1 126 ? -6.887 4.91 -8.641 1 86.69 126 ILE B C 1
ATOM 3373 O O . ILE B 1 126 ? -6.688 3.824 -8.086 1 86.69 126 ILE B O 1
ATOM 3377 N N . ARG B 1 127 ? -6.27 5.949 -8.305 1 84.06 127 ARG B N 1
ATOM 3378 C CA . ARG B 1 127 ? -5.242 5.922 -7.273 1 84.06 127 ARG B CA 1
ATOM 3379 C C . ARG B 1 127 ? -5.832 5.531 -5.922 1 84.06 127 ARG B C 1
ATOM 3381 O O . ARG B 1 127 ? -5.234 4.746 -5.184 1 84.06 127 ARG B O 1
ATOM 3388 N N . PHE B 1 128 ? -6.992 6.051 -5.707 1 84.5 128 PHE B N 1
ATOM 3389 C CA . PHE B 1 128 ? -7.66 5.832 -4.43 1 84.5 128 PHE B CA 1
ATOM 3390 C C . PHE B 1 128 ? -8.133 4.387 -4.309 1 84.5 128 PHE B C 1
ATOM 3392 O O . PHE B 1 128 ? -8.242 3.855 -3.201 1 84.5 128 PHE B O 1
ATOM 3399 N N . SER B 1 129 ? -8.375 3.746 -5.371 1 86.81 129 SER B N 1
ATOM 3400 C CA . SER B 1 129 ? -8.938 2.398 -5.367 1 86.81 129 SER B CA 1
ATOM 3401 C C . SER B 1 129 ? -7.961 1.392 -4.777 1 86.81 129 SER B C 1
ATOM 3403 O O . SER B 1 129 ? -8.359 0.308 -4.344 1 86.81 129 SER B O 1
ATOM 3405 N N . ARG B 1 130 ? -6.75 1.793 -4.727 1 78.5 130 ARG B N 1
ATOM 3406 C CA . ARG B 1 130 ? -5.719 0.903 -4.199 1 78.5 130 ARG B CA 1
ATOM 3407 C C . ARG B 1 130 ? -5.953 0.6 -2.725 1 78.5 130 ARG B C 1
ATOM 3409 O O . ARG B 1 130 ? -5.449 -0.395 -2.201 1 78.5 130 ARG B O 1
ATOM 3416 N N . PHE B 1 131 ? -6.734 1.428 -2.139 1 79.06 131 PHE B N 1
ATOM 3417 C CA . PHE B 1 131 ? -6.953 1.271 -0.705 1 79.06 131 PHE B CA 1
ATOM 3418 C C . PHE B 1 131 ? -8.078 0.284 -0.435 1 79.06 131 PHE B C 1
ATOM 3420 O O . PHE B 1 131 ? -8.336 -0.076 0.716 1 79.06 131 PHE B O 1
ATOM 3427 N N . GLY B 1 132 ? -8.797 -0.096 -1.454 1 80.88 132 GLY B N 1
ATOM 3428 C CA . GLY B 1 132 ? -9.82 -1.114 -1.301 1 80.88 132 GLY B CA 1
ATOM 3429 C C . GLY B 1 132 ? -11.141 -0.559 -0.8 1 80.88 132 GLY B C 1
ATOM 3430 O O . GLY B 1 132 ? -12.031 -1.317 -0.413 1 80.88 132 GLY B O 1
ATOM 3431 N N . LEU B 1 133 ? -11.211 0.74 -0.752 1 83.19 133 LEU B N 1
ATOM 3432 C CA . LEU B 1 133 ? -12.438 1.382 -0.289 1 83.19 133 LEU B CA 1
ATOM 3433 C C . LEU B 1 133 ? -13.438 1.529 -1.43 1 83.19 133 LEU B C 1
ATOM 3435 O O . LEU B 1 133 ? -14.648 1.608 -1.195 1 83.19 133 LEU B O 1
ATOM 3439 N N . ILE B 1 134 ? -12.898 1.639 -2.652 1 86.75 134 ILE B N 1
ATOM 3440 C CA . ILE B 1 134 ? -13.742 1.734 -3.836 1 86.75 134 ILE B CA 1
ATOM 3441 C C . ILE B 1 134 ? -13.266 0.744 -4.895 1 86.75 134 ILE B C 1
ATOM 3443 O O . ILE B 1 134 ? -12.125 0.277 -4.848 1 86.75 134 ILE B O 1
ATOM 3447 N N . GLU B 1 135 ? -14.109 0.358 -5.719 1 85.75 135 GLU B N 1
ATOM 3448 C CA . GLU B 1 135 ? -13.781 -0.52 -6.836 1 85.75 135 GLU B CA 1
ATOM 3449 C C . GLU B 1 135 ? -14.555 -0.127 -8.094 1 85.75 135 GLU B C 1
ATOM 3451 O O . GLU B 1 135 ? -15.641 0.448 -8.008 1 85.75 135 GLU B O 1
ATOM 3456 N N . LYS B 1 136 ? -13.836 -0.299 -9.164 1 81 136 LYS B N 1
ATOM 3457 C CA . LYS B 1 136 ? -14.484 -0.028 -10.438 1 81 136 LYS B CA 1
ATOM 3458 C C . LYS B 1 136 ? -15.062 -1.305 -11.047 1 81 136 LYS B C 1
ATOM 3460 O O . LYS B 1 136 ? -14.344 -2.295 -11.211 1 81 136 LYS B O 1
ATOM 3465 N N . ARG B 1 137 ? -16.328 -1.331 -11.25 1 69.12 137 ARG B N 1
ATOM 3466 C CA . ARG B 1 137 ? -16.969 -2.432 -11.969 1 69.12 137 ARG B CA 1
ATOM 3467 C C . ARG B 1 137 ? -16.844 -2.242 -13.477 1 69.12 137 ARG B C 1
ATOM 3469 O O . ARG B 1 137 ? -16.875 -1.111 -13.969 1 69.12 137 ARG B O 1
ATOM 3476 N N . PRO B 1 138 ? -16.578 -3.396 -14.203 1 62.72 138 PRO B N 1
ATOM 3477 C CA . PRO B 1 138 ? -16.484 -3.264 -15.656 1 62.72 138 PRO B CA 1
ATOM 3478 C C . PRO B 1 138 ? -17.656 -2.51 -16.266 1 62.72 138 PRO B C 1
ATOM 3480 O O . PRO B 1 138 ? -18.812 -2.854 -15.992 1 62.72 138 PRO B O 1
ATOM 3483 N N . ASN B 1 139 ? -17.219 -1.524 -17 1 54.81 139 ASN B N 1
ATOM 3484 C CA . ASN B 1 139 ? -18.188 -0.715 -17.75 1 54.81 139 ASN B CA 1
ATOM 3485 C C . ASN B 1 139 ? -19.203 -0.065 -16.828 1 54.81 139 ASN B C 1
ATOM 3487 O O . ASN B 1 139 ? -20.359 0.155 -17.219 1 54.81 139 ASN B O 1
ATOM 3491 N N . SER B 1 140 ? -18.828 -0.09 -15.594 1 69.31 140 SER B N 1
ATOM 3492 C CA . SER B 1 140 ? -19.781 0.479 -14.656 1 69.31 140 SER B CA 1
ATOM 3493 C C . SER B 1 140 ? -19.156 1.575 -13.805 1 69.31 140 SER B C 1
ATOM 3495 O O . SER B 1 140 ? -18.031 2.02 -14.094 1 69.31 140 SER B O 1
ATOM 3497 N N . HIS B 1 141 ? -19.953 2.076 -12.82 1 80.31 141 HIS B N 1
ATOM 3498 C CA . HIS B 1 141 ? -19.594 3.123 -11.875 1 80.31 141 HIS B CA 1
ATOM 3499 C C . HIS B 1 141 ? -18.672 2.584 -10.781 1 80.31 141 HIS B C 1
ATOM 3501 O O . HIS B 1 141 ? -18.547 1.369 -10.617 1 80.31 141 HIS B O 1
ATOM 3507 N N . TRP B 1 142 ? -17.891 3.549 -10.242 1 88.69 142 TRP B N 1
ATOM 3508 C CA . TRP B 1 142 ? -17.172 3.229 -9.008 1 88.69 142 TRP B CA 1
ATOM 3509 C C . TRP B 1 142 ? -18.156 2.918 -7.883 1 88.69 142 TRP B C 1
ATOM 3511 O O . TRP B 1 142 ? -19.203 3.559 -7.77 1 88.69 142 TRP B O 1
ATOM 3521 N N . VAL B 1 143 ? -17.844 1.919 -7.152 1 88.62 143 VAL B N 1
ATOM 3522 C CA . VAL B 1 143 ? -18.688 1.539 -6.027 1 88.62 143 VAL B CA 1
ATOM 3523 C C . VAL B 1 143 ? -17.875 1.579 -4.734 1 88.62 143 VAL B C 1
ATOM 3525 O O . VAL B 1 143 ? -16.734 1.146 -4.703 1 88.62 143 VAL B O 1
ATOM 3528 N N . LEU B 1 144 ? -18.547 2.146 -3.787 1 87.88 144 LEU B N 1
ATOM 3529 C CA . LEU B 1 144 ? -17.938 2.127 -2.463 1 87.88 144 LEU B CA 1
ATOM 3530 C C . LEU B 1 144 ? -18.094 0.754 -1.815 1 87.88 144 LEU B C 1
ATOM 3532 O O . LEU B 1 144 ? -19.188 0.211 -1.753 1 87.88 144 LEU B O 1
ATOM 3536 N N . LYS B 1 145 ? -16.969 0.188 -1.434 1 85.19 145 LYS B N 1
ATOM 3537 C CA . LYS B 1 145 ? -17 -1.091 -0.729 1 85.19 145 LYS B CA 1
ATOM 3538 C C . LYS B 1 145 ? -17.406 -0.904 0.729 1 85.19 145 LYS B C 1
ATOM 3540 O O . LYS B 1 145 ? -17.969 -1.812 1.345 1 85.19 145 LYS B O 1
ATOM 3545 N N . GLY B 1 146 ? -17.188 0.399 1.265 1 77.19 146 GLY B N 1
ATOM 3546 C CA . GLY B 1 146 ? -17.641 0.757 2.602 1 77.19 146 GLY B CA 1
ATOM 3547 C C . GLY B 1 146 ? -16.531 0.698 3.637 1 77.19 146 GLY B C 1
ATOM 3548 O O . GLY B 1 146 ? -15.508 0.057 3.418 1 77.19 146 GLY B O 1
ATOM 3549 N N . PHE B 1 147 ? -16.719 1.457 4.656 1 80.5 147 PHE B N 1
ATOM 3550 C CA . PHE B 1 147 ? -15.859 1.416 5.832 1 80.5 147 PHE B CA 1
ATOM 3551 C C . PHE B 1 147 ? -16.422 0.459 6.879 1 80.5 147 PHE B C 1
ATOM 3553 O O . PHE B 1 147 ? -17.047 0.889 7.844 1 80.5 147 PHE B O 1
ATOM 3560 N N . THR B 1 148 ? -16.156 -0.828 6.676 1 83.94 148 THR B N 1
ATOM 3561 C CA . THR B 1 148 ? -16.703 -1.878 7.531 1 83.94 148 THR B CA 1
ATOM 3562 C C . THR B 1 148 ? -15.805 -2.109 8.742 1 83.94 148 THR B C 1
ATOM 3564 O O . THR B 1 148 ? -14.688 -1.598 8.797 1 83.94 148 THR B O 1
ATOM 3567 N N . ARG B 1 149 ? -16.375 -2.811 9.664 1 89.31 149 ARG B N 1
ATOM 3568 C CA . ARG B 1 149 ? -15.586 -3.213 10.828 1 89.31 149 ARG B CA 1
ATOM 3569 C C . ARG B 1 149 ? -14.359 -4.008 10.398 1 89.31 149 ARG B C 1
ATOM 3571 O O . ARG B 1 149 ? -13.273 -3.824 10.961 1 89.31 149 ARG B O 1
ATOM 3578 N N . GLU B 1 150 ? -14.539 -4.859 9.414 1 91 150 GLU B N 1
ATOM 3579 C CA . GLU B 1 150 ? -13.422 -5.652 8.898 1 91 150 GLU B CA 1
ATOM 3580 C C . GLU B 1 150 ? -12.344 -4.762 8.289 1 91 150 GLU B C 1
ATOM 3582 O O . GLU B 1 150 ? -11.148 -4.98 8.508 1 91 150 GLU B O 1
ATOM 3587 N N . PHE B 1 151 ? -12.75 -3.783 7.578 1 89.44 151 PHE B N 1
ATOM 3588 C CA . PHE B 1 151 ? -11.82 -2.832 6.984 1 89.44 151 PHE B CA 1
ATOM 3589 C C . PHE B 1 151 ? -11.016 -2.115 8.062 1 89.44 151 PHE B C 1
ATOM 3591 O O . PHE B 1 151 ? -9.797 -2.012 7.969 1 89.44 151 PHE B O 1
ATOM 3598 N N . ALA B 1 152 ? -11.727 -1.672 9.062 1 90.94 152 ALA B N 1
ATOM 3599 C CA . ALA B 1 152 ? -11.094 -0.937 10.148 1 90.94 152 ALA B CA 1
ATOM 3600 C C . ALA B 1 152 ? -10.07 -1.807 10.875 1 90.94 152 ALA B C 1
ATOM 3602 O O . ALA B 1 152 ? -8.969 -1.353 11.18 1 90.94 152 ALA B O 1
ATOM 3603 N N . LEU B 1 153 ? -10.461 -3.008 11.109 1 94.88 153 LEU B N 1
ATOM 3604 C CA . LEU B 1 153 ? -9.57 -3.92 11.82 1 94.88 153 LEU B CA 1
ATOM 3605 C C . LEU B 1 153 ? -8.328 -4.223 10.992 1 94.88 153 LEU B C 1
ATOM 3607 O O . LEU B 1 153 ? -7.215 -4.23 11.516 1 94.88 153 LEU B O 1
ATOM 3611 N N . GLU B 1 154 ? -8.523 -4.441 9.734 1 95.31 154 GLU B N 1
ATOM 3612 C CA . GLU B 1 154 ? -7.402 -4.703 8.836 1 95.31 154 GLU B CA 1
ATOM 3613 C C . GLU B 1 154 ? -6.473 -3.496 8.742 1 95.31 154 GLU B C 1
ATOM 3615 O O . GLU B 1 154 ? -5.25 -3.641 8.805 1 95.31 154 GLU B O 1
ATOM 3620 N N . LEU B 1 155 ? -7.055 -2.357 8.633 1 94.31 155 LEU B N 1
ATOM 3621 C CA . LEU B 1 155 ? -6.281 -1.124 8.523 1 94.31 155 LEU B CA 1
ATOM 3622 C C . LEU B 1 155 ? -5.492 -0.86 9.805 1 94.31 155 LEU B C 1
ATOM 3624 O O . LEU B 1 155 ? -4.312 -0.518 9.75 1 94.31 155 LEU B O 1
ATOM 3628 N N . THR B 1 156 ? -6.113 -0.991 10.953 1 96.25 156 THR B N 1
ATOM 3629 C CA . THR B 1 156 ? -5.461 -0.68 12.219 1 96.25 156 THR B CA 1
ATOM 3630 C C . THR B 1 156 ? -4.328 -1.662 12.5 1 96.25 156 THR B C 1
ATOM 3632 O O . THR B 1 156 ? -3.322 -1.3 13.109 1 96.25 156 THR B O 1
ATOM 3635 N N . GLU B 1 157 ? -4.484 -2.855 12.008 1 96.94 157 GLU B N 1
ATOM 3636 C CA . GLU B 1 157 ? -3.41 -3.83 12.156 1 96.94 157 GLU B CA 1
ATOM 3637 C C . GLU B 1 157 ? -2.16 -3.395 11.398 1 96.94 157 GLU B C 1
ATOM 3639 O O . GLU B 1 157 ? -1.056 -3.414 11.945 1 96.94 157 GLU B O 1
ATOM 3644 N N . VAL B 1 158 ? -2.305 -3.014 10.164 1 96.75 158 VAL B N 1
ATOM 3645 C CA . VAL B 1 158 ? -1.171 -2.586 9.352 1 96.75 158 VAL B CA 1
ATOM 3646 C C . VAL B 1 158 ? -0.604 -1.279 9.906 1 96.75 158 VAL B C 1
ATOM 3648 O O . VAL B 1 158 ? 0.614 -1.097 9.953 1 96.75 158 VAL B O 1
ATOM 3651 N N . ARG B 1 159 ? -1.466 -0.344 10.312 1 96.94 159 ARG B N 1
ATOM 3652 C CA . ARG B 1 159 ? -0.999 0.883 10.953 1 96.94 159 ARG B CA 1
ATOM 3653 C C . ARG B 1 159 ? -0.066 0.573 12.117 1 96.94 159 ARG B C 1
ATOM 3655 O O . ARG B 1 159 ? 0.988 1.196 12.258 1 96.94 159 ARG B O 1
ATOM 3662 N N . GLU B 1 160 ? -0.525 -0.354 12.938 1 97.62 160 GLU B N 1
ATOM 3663 C CA . GLU B 1 160 ? 0.276 -0.697 14.109 1 97.62 160 GLU B CA 1
ATOM 3664 C C . GLU B 1 160 ? 1.644 -1.238 13.703 1 97.62 160 GLU B C 1
ATOM 3666 O O . GLU B 1 160 ? 2.668 -0.833 14.258 1 97.62 160 GLU B O 1
ATOM 3671 N N . MET B 1 161 ? 1.685 -2.121 12.734 1 97.12 161 MET B N 1
ATOM 3672 C CA . MET B 1 161 ? 2.951 -2.67 12.258 1 97.12 161 MET B CA 1
ATOM 3673 C C . MET B 1 161 ? 3.887 -1.559 11.797 1 97.12 161 MET B C 1
ATOM 3675 O O . MET B 1 161 ? 5.047 -1.507 12.203 1 97.12 161 MET B O 1
ATOM 3679 N N . PHE B 1 162 ? 3.371 -0.701 11.008 1 97.94 162 PHE B N 1
ATOM 3680 C CA . PHE B 1 162 ? 4.184 0.338 10.391 1 97.94 162 PHE B CA 1
ATOM 3681 C C . PHE B 1 162 ? 4.586 1.396 11.406 1 97.94 162 PHE B C 1
ATOM 3683 O O . PHE B 1 162 ? 5.707 1.906 11.375 1 97.94 162 PHE B O 1
ATOM 3690 N N . GLU B 1 163 ? 3.674 1.756 12.273 1 97.94 163 GLU B N 1
ATOM 3691 C CA . GLU B 1 163 ? 3.984 2.795 13.25 1 97.94 163 GLU B CA 1
ATOM 3692 C C . GLU B 1 163 ? 5.02 2.307 14.266 1 97.94 163 GLU B C 1
ATOM 3694 O O . GLU B 1 163 ? 5.902 3.064 14.672 1 97.94 163 GLU B O 1
ATOM 3699 N N . LEU B 1 164 ? 4.895 1.068 14.695 1 98 164 LEU B N 1
ATOM 3700 C CA . LEU B 1 164 ? 5.879 0.513 15.617 1 98 164 LEU B CA 1
ATOM 3701 C C . LEU B 1 164 ? 7.27 0.5 14.984 1 98 164 LEU B C 1
ATOM 3703 O O . LEU B 1 164 ? 8.25 0.869 15.633 1 98 164 LEU B O 1
ATOM 3707 N N . ARG B 1 165 ? 7.289 0.069 13.742 1 97.75 165 ARG B N 1
ATOM 3708 C CA . ARG B 1 165 ? 8.562 0.095 13.023 1 97.75 165 ARG B CA 1
ATOM 3709 C C . ARG B 1 165 ? 9.086 1.521 12.898 1 97.75 165 ARG B C 1
ATOM 3711 O O . ARG B 1 165 ? 10.289 1.758 13.031 1 97.75 165 ARG B O 1
ATOM 3718 N N . SER B 1 166 ? 8.305 2.436 12.594 1 98.19 166 SER B N 1
ATOM 3719 C CA . SER B 1 166 ? 8.68 3.836 12.438 1 98.19 166 SER B CA 1
ATOM 3720 C C . SER B 1 166 ? 9.156 4.43 13.758 1 98.19 166 SER B C 1
ATOM 3722 O O . SER B 1 166 ? 10.141 5.176 13.789 1 98.19 166 SER B O 1
ATOM 3724 N N . ALA B 1 167 ? 8.469 4.109 14.82 1 98.38 167 ALA B N 1
ATOM 3725 C CA . ALA B 1 167 ? 8.844 4.594 16.141 1 98.38 167 ALA B CA 1
ATOM 3726 C C . ALA B 1 167 ? 10.234 4.082 16.531 1 98.38 167 ALA B C 1
ATOM 3728 O O . ALA B 1 167 ? 11.031 4.828 17.109 1 98.38 167 ALA B O 1
ATOM 3729 N N . ALA B 1 168 ? 10.461 2.818 16.25 1 97.69 168 ALA B N 1
ATOM 3730 C CA . ALA B 1 168 ? 11.773 2.24 16.531 1 97.69 168 ALA B CA 1
ATOM 3731 C C . ALA B 1 168 ? 12.883 2.996 15.797 1 97.69 168 ALA B C 1
ATOM 3733 O O . ALA B 1 168 ? 13.938 3.266 16.359 1 97.69 168 ALA B O 1
ATOM 3734 N N . ARG B 1 169 ? 12.617 3.312 14.586 1 97.62 169 ARG B N 1
ATOM 3735 C CA . ARG B 1 169 ? 13.594 4.094 13.836 1 97.62 169 ARG B CA 1
ATOM 3736 C C . ARG B 1 169 ? 13.719 5.504 14.398 1 97.62 169 ARG B C 1
ATOM 3738 O O . ARG B 1 169 ? 14.82 6.066 14.438 1 97.62 169 ARG B O 1
ATOM 3745 N N . PHE B 1 170 ? 12.656 6.078 14.758 1 98.44 170 PHE B N 1
ATOM 3746 C CA . PHE B 1 170 ? 12.648 7.449 15.25 1 98.44 170 PHE B CA 1
ATOM 3747 C C . PHE B 1 170 ? 13.578 7.605 16.438 1 98.44 170 PHE B C 1
ATOM 3749 O O . PHE B 1 170 ? 14.391 8.531 16.484 1 98.44 170 PHE B O 1
ATOM 3756 N N . VAL B 1 171 ? 13.508 6.734 17.391 1 98.25 171 VAL B N 1
ATOM 3757 C CA . VAL B 1 171 ? 14.281 6.848 18.625 1 98.25 171 VAL B CA 1
ATOM 3758 C C . VAL B 1 171 ? 15.766 6.676 18.328 1 98.25 171 VAL B C 1
ATOM 3760 O O . VAL B 1 171 ? 16.625 7.008 19.156 1 98.25 171 VAL B O 1
ATOM 3763 N N . SER B 1 172 ? 16.047 6.133 17.172 1 97.5 172 SER B N 1
ATOM 3764 C CA . SER B 1 172 ? 17.438 5.887 16.797 1 97.5 172 SER B CA 1
ATOM 3765 C C . SER B 1 172 ? 17.984 7.012 15.922 1 97.5 172 SER B C 1
ATOM 3767 O O . SER B 1 172 ? 19.141 6.969 15.492 1 97.5 172 SER B O 1
ATOM 3769 N N . LEU B 1 173 ? 17.219 7.992 15.633 1 97.62 173 LEU B N 1
ATOM 3770 C CA . LEU B 1 173 ? 17.672 9.109 14.805 1 97.62 173 LEU B CA 1
ATOM 3771 C C . LEU B 1 173 ? 18.828 9.844 15.461 1 97.62 173 LEU B C 1
ATOM 3773 O O . LEU B 1 173 ? 18.906 9.922 16.688 1 97.62 173 LEU B O 1
ATOM 3777 N N . PRO B 1 174 ? 19.656 10.414 14.633 1 97.06 174 PRO B N 1
ATOM 3778 C CA . PRO B 1 174 ? 20.734 11.219 15.211 1 97.06 174 PRO B CA 1
ATOM 3779 C C . PRO B 1 174 ? 20.234 12.445 15.961 1 97.06 174 PRO B C 1
ATOM 3781 O O . PRO B 1 174 ? 19.141 12.953 15.656 1 97.06 174 PRO B O 1
ATOM 3784 N N . ASP B 1 175 ? 21.031 12.922 16.828 1 95.81 175 ASP B N 1
ATOM 3785 C CA . ASP B 1 175 ? 20.656 14.039 17.703 1 95.81 175 ASP B CA 1
ATOM 3786 C C . ASP B 1 175 ? 20.328 15.289 16.891 1 95.81 175 ASP B C 1
ATOM 3788 O O . ASP B 1 175 ? 19.469 16.078 17.281 1 95.81 175 ASP B O 1
ATOM 3792 N N . GLN B 1 176 ? 20.969 15.359 15.773 1 96.06 176 GLN B N 1
ATOM 3793 C CA . GLN B 1 176 ? 20.844 16.594 15.008 1 96.06 176 GLN B CA 1
ATOM 3794 C C . GLN B 1 176 ? 19.719 16.5 13.992 1 96.06 176 GLN B C 1
ATOM 3796 O O . GLN B 1 176 ? 19.469 17.453 13.234 1 96.06 176 GLN B O 1
ATOM 3801 N N . ASP B 1 177 ? 19.047 15.398 14.023 1 96.38 177 ASP B N 1
ATOM 3802 C CA . ASP B 1 177 ? 17.953 15.266 13.078 1 96.38 177 ASP B CA 1
ATOM 3803 C C . ASP B 1 177 ? 16.859 16.297 13.352 1 96.38 177 ASP B C 1
ATOM 3805 O O . ASP B 1 177 ? 16.438 16.469 14.492 1 96.38 177 ASP B O 1
ATOM 3809 N N . PRO B 1 178 ? 16.312 16.938 12.336 1 95.25 178 PRO B N 1
ATOM 3810 C CA . PRO B 1 178 ? 15.297 17.969 12.516 1 95.25 178 PRO B CA 1
ATOM 3811 C C . PRO B 1 178 ? 13.992 17.422 13.094 1 95.25 178 PRO B C 1
ATOM 3813 O O . PRO B 1 178 ? 13.172 18.188 13.609 1 95.25 178 PRO B O 1
ATOM 3816 N N . ALA B 1 179 ? 13.797 16.141 13.031 1 96.5 179 ALA B N 1
ATOM 3817 C CA . ALA B 1 179 ? 12.586 15.523 13.555 1 96.5 179 ALA B CA 1
ATOM 3818 C C . ALA B 1 179 ? 12.43 15.797 15.047 1 96.5 179 ALA B C 1
ATOM 3820 O O . ALA B 1 179 ? 11.312 15.914 15.547 1 96.5 179 ALA B O 1
ATOM 3821 N N . TRP B 1 180 ? 13.523 15.945 15.719 1 98.06 180 TRP B N 1
ATOM 3822 C CA . TRP B 1 180 ? 13.477 16.172 17.156 1 98.06 180 TRP B CA 1
ATOM 3823 C C . TRP B 1 180 ? 12.906 17.547 17.469 1 98.06 180 TRP B C 1
ATOM 3825 O O . TRP B 1 180 ? 12.086 17.703 18.375 1 98.06 180 TRP B O 1
ATOM 3835 N N . GLU B 1 181 ? 13.344 18.5 16.703 1 97.19 181 GLU B N 1
ATOM 3836 C CA . GLU B 1 181 ? 12.812 19.844 16.891 1 97.19 181 GLU B CA 1
ATOM 3837 C C . GLU B 1 181 ? 11.328 19.922 16.531 1 97.19 181 GLU B C 1
ATOM 3839 O O . GLU B 1 181 ? 10.555 20.594 17.219 1 97.19 181 GLU B O 1
ATOM 3844 N N . GLU B 1 182 ? 11 19.25 15.508 1 96.5 182 GLU B N 1
ATOM 3845 C CA . GLU B 1 182 ? 9.594 19.203 15.125 1 96.5 182 GLU B CA 1
ATOM 3846 C C . GLU B 1 182 ? 8.75 18.531 16.203 1 96.5 182 GLU B C 1
ATOM 3848 O O . GLU B 1 182 ? 7.633 18.953 16.484 1 96.5 182 GLU B O 1
ATOM 3853 N N . LEU B 1 183 ? 9.273 17.5 16.797 1 98.5 183 LEU B N 1
ATOM 3854 C CA . LEU B 1 183 ? 8.578 16.797 17.859 1 98.5 183 LEU B CA 1
ATOM 3855 C C . LEU B 1 183 ? 8.328 17.734 19.047 1 98.5 183 LEU B C 1
ATOM 3857 O O . LEU B 1 183 ? 7.258 17.703 19.656 1 98.5 183 LEU B O 1
ATOM 3861 N N . LYS B 1 184 ? 9.258 18.562 19.312 1 98.19 184 LYS B N 1
ATOM 3862 C CA . LYS B 1 184 ? 9.125 19.531 20.406 1 98.19 184 LYS B CA 1
ATOM 3863 C C . LYS B 1 184 ? 8.008 20.531 20.141 1 98.19 184 LYS B C 1
ATOM 3865 O O . LYS B 1 184 ? 7.234 20.859 21.031 1 98.19 184 LYS B O 1
ATOM 3870 N N . LYS B 1 185 ? 7.996 20.969 18.938 1 97.38 185 LYS B N 1
ATOM 3871 C CA . LYS B 1 185 ? 6.941 21.891 18.547 1 97.38 185 LYS B CA 1
ATOM 3872 C C . LYS B 1 185 ? 5.566 21.25 18.656 1 97.38 185 LYS B C 1
ATOM 3874 O O . LYS B 1 185 ? 4.617 21.859 19.141 1 97.38 185 LYS B O 1
ATOM 3879 N N . ILE B 1 186 ? 5.473 20.031 18.234 1 98.06 186 ILE B N 1
ATOM 3880 C CA . ILE B 1 186 ? 4.223 19.281 18.297 1 98.06 186 ILE B CA 1
ATOM 3881 C C . ILE B 1 186 ? 3.801 19.078 19.75 1 98.06 186 ILE B C 1
ATOM 3883 O O . ILE B 1 186 ? 2.627 19.234 20.078 1 98.06 186 ILE B O 1
ATOM 3887 N N . GLU B 1 187 ? 4.734 18.75 20.594 1 98.62 187 GLU B N 1
ATOM 3888 C CA . GLU B 1 187 ? 4.469 18.578 22.016 1 98.62 187 GLU B CA 1
ATOM 3889 C C . GLU B 1 187 ? 3.891 19.859 22.609 1 98.62 187 GLU B C 1
ATOM 3891 O O . GLU B 1 187 ? 2.912 19.812 23.359 1 98.62 187 GLU B O 1
ATOM 3896 N N . ALA B 1 188 ? 4.512 20.969 22.281 1 98.56 188 ALA B N 1
ATOM 3897 C CA . ALA B 1 188 ? 4.094 22.266 22.828 1 98.56 188 ALA B CA 1
ATOM 3898 C C . ALA B 1 188 ? 2.643 22.562 22.453 1 98.56 188 ALA B C 1
ATOM 3900 O O . ALA B 1 188 ? 1.856 23 23.297 1 98.56 188 ALA B O 1
ATOM 3901 N N . VAL B 1 189 ? 2.297 22.297 21.25 1 97.81 189 VAL B N 1
ATOM 3902 C CA . VAL B 1 189 ? 0.938 22.578 20.797 1 97.81 189 VAL B CA 1
ATOM 3903 C C . VAL B 1 189 ? -0.037 21.609 21.469 1 97.81 189 VAL B C 1
ATOM 3905 O O . VAL B 1 189 ? -1.151 22 21.828 1 97.81 189 VAL B O 1
ATOM 3908 N N . HIS B 1 190 ? 0.378 20.328 21.688 1 98.5 190 HIS B N 1
ATOM 3909 C CA . HIS B 1 190 ? -0.453 19.375 22.406 1 98.5 190 HIS B CA 1
ATOM 3910 C C . HIS B 1 190 ? -0.781 19.891 23.812 1 98.5 190 HIS B C 1
ATOM 3912 O O . HIS B 1 190 ? -1.935 19.828 24.25 1 98.5 190 HIS B O 1
ATOM 3918 N N . ARG B 1 191 ? 0.204 20.391 24.438 1 98.56 191 ARG B N 1
ATOM 3919 C CA . ARG B 1 191 ? 0.024 20.891 25.797 1 98.56 191 ARG B CA 1
ATOM 3920 C C . ARG B 1 191 ? -0.861 22.125 25.812 1 98.56 191 ARG B C 1
ATOM 3922 O O . ARG B 1 191 ? -1.692 22.297 26.703 1 98.56 191 ARG B O 1
ATOM 3929 N N . GLU B 1 192 ? -0.694 22.969 24.828 1 98.25 192 GLU B N 1
ATOM 3930 C CA . GLU B 1 192 ? -1.511 24.172 24.703 1 98.25 192 GLU B CA 1
ATOM 3931 C C . GLU B 1 192 ? -2.982 23.828 24.5 1 98.25 192 GLU B C 1
ATOM 3933 O O . GLU B 1 192 ? -3.855 24.406 25.156 1 98.25 192 GLU B O 1
ATOM 3938 N N . ILE B 1 193 ? -3.236 22.922 23.641 1 97.62 193 ILE B N 1
ATOM 3939 C CA . ILE B 1 193 ? -4.609 22.531 23.344 1 97.62 193 ILE B CA 1
ATOM 3940 C C . ILE B 1 193 ? -5.223 21.844 24.562 1 97.62 193 ILE B C 1
ATOM 3942 O O . ILE B 1 193 ? -6.371 22.109 24.922 1 97.62 193 ILE B O 1
ATOM 3946 N N . LEU B 1 194 ? -4.473 20.969 25.203 1 97.69 194 LEU B N 1
ATOM 3947 C CA . LEU B 1 194 ? -4.969 20.266 26.391 1 97.69 194 LEU B CA 1
ATOM 3948 C C . LEU B 1 194 ? -5.32 21.25 27.5 1 97.69 194 LEU B C 1
ATOM 3950 O O . LEU B 1 194 ? -6.324 21.078 28.188 1 97.69 194 LEU B O 1
ATOM 3954 N N . ALA B 1 195 ? -4.586 22.359 27.594 1 97.88 195 ALA B N 1
ATOM 3955 C CA . ALA B 1 195 ? -4.812 23.375 28.609 1 97.88 195 ALA B CA 1
ATOM 3956 C C . ALA B 1 195 ? -6.094 24.156 28.328 1 97.88 195 ALA B C 1
ATOM 3958 O O . ALA B 1 195 ? -6.707 24.719 29.25 1 97.88 195 ALA B O 1
ATOM 3959 N N . ASP B 1 196 ? -6.492 24.188 27.078 1 97.94 196 ASP B N 1
ATOM 3960 C CA . ASP B 1 196 ? -7.711 24.875 26.688 1 97.94 196 ASP B CA 1
ATOM 3961 C C . ASP B 1 196 ? -8.641 23.953 25.906 1 97.94 196 ASP B C 1
ATOM 3963 O O . ASP B 1 196 ? -9.18 24.328 24.859 1 97.94 196 ASP B O 1
ATOM 3967 N N . ILE B 1 197 ? -8.773 22.75 26.391 1 96.56 197 ILE B N 1
ATOM 3968 C CA . ILE B 1 197 ? -9.445 21.656 25.688 1 96.56 197 ILE B CA 1
ATOM 3969 C C . ILE B 1 197 ? -10.906 22.016 25.453 1 96.56 197 ILE B C 1
ATOM 3971 O O . ILE B 1 197 ? -11.492 21.656 24.422 1 96.56 197 ILE B O 1
ATOM 3975 N N . ASP B 1 198 ? -11.5 22.797 26.297 1 95.75 198 ASP B N 1
ATOM 3976 C CA . ASP B 1 198 ? -12.906 23.156 26.188 1 95.75 198 ASP B CA 1
ATOM 3977 C C . ASP B 1 198 ? -13.164 23.984 24.938 1 95.75 198 ASP B C 1
ATOM 3979 O O . ASP B 1 198 ? -14.227 23.875 24.312 1 95.75 198 ASP B O 1
ATOM 3983 N N . ASN B 1 199 ? -12.133 24.719 24.547 1 95.44 199 ASN B N 1
ATOM 3984 C CA . ASN B 1 199 ? -12.336 25.625 23.422 1 95.44 199 ASN B CA 1
ATOM 3985 C C . ASN B 1 199 ? -11.594 25.156 22.172 1 95.44 199 ASN B C 1
ATOM 3987 O O . ASN B 1 199 ? -11.867 25.641 21.078 1 95.44 199 ASN B O 1
ATOM 3991 N N . ARG B 1 200 ? -10.734 24.109 22.328 1 94.94 200 ARG B N 1
ATOM 3992 C CA . ARG B 1 200 ? -9.836 23.844 21.219 1 94.94 200 ARG B CA 1
ATOM 3993 C C . ARG B 1 200 ? -9.828 22.359 20.859 1 94.94 200 ARG B C 1
ATOM 3995 O O . ARG B 1 200 ? -8.977 21.906 20.078 1 94.94 200 ARG B O 1
ATOM 4002 N N . TYR B 1 201 ? -10.789 21.547 21.406 1 92.5 201 TYR B N 1
ATOM 4003 C CA . TYR B 1 201 ? -10.773 20.109 21.188 1 92.5 201 TYR B CA 1
ATOM 4004 C C . TYR B 1 201 ? -10.922 19.797 19.703 1 92.5 201 TYR B C 1
ATOM 4006 O O . TYR B 1 201 ? -10.492 18.734 19.234 1 92.5 201 TYR B O 1
ATOM 4014 N N . SER B 1 202 ? -11.414 20.688 18.844 1 88.19 202 SER B N 1
ATOM 4015 C CA . SER B 1 202 ? -11.625 20.453 17.422 1 88.19 202 SER B CA 1
ATOM 4016 C C . SER B 1 202 ? -10.32 20.547 16.641 1 88.19 202 SER B C 1
ATOM 4018 O O . SER B 1 202 ? -10.25 20.141 15.484 1 88.19 202 SER B O 1
ATOM 4020 N N . GLU B 1 203 ? -9.234 21.062 17.234 1 89.25 203 GLU B N 1
ATOM 4021 C CA . GLU B 1 203 ? -7.938 21.203 16.578 1 89.25 203 GLU B CA 1
ATOM 4022 C C . GLU B 1 203 ? -7.133 19.906 16.641 1 89.25 203 GLU B C 1
ATOM 4024 O O . GLU B 1 203 ? -6.066 19.812 16.047 1 89.25 203 GLU B O 1
ATOM 4029 N N . PHE B 1 204 ? -7.672 18.875 17.312 1 92.69 204 PHE B N 1
ATOM 4030 C CA . PHE B 1 204 ? -6.965 17.641 17.578 1 92.69 204 PHE B CA 1
ATOM 4031 C C . PHE B 1 204 ? -6.613 16.922 16.281 1 92.69 204 PHE B C 1
ATOM 4033 O O . PHE B 1 204 ? -5.512 16.375 16.141 1 92.69 204 PHE B O 1
ATOM 4040 N N . SER B 1 205 ? -7.531 16.891 15.328 1 87.25 205 SER B N 1
ATOM 4041 C CA . SER B 1 205 ? -7.355 16.094 14.125 1 87.25 205 SER B CA 1
ATOM 4042 C C . SER B 1 205 ? -6.086 16.484 13.375 1 87.25 205 SER B C 1
ATOM 4044 O O . SER B 1 205 ? -5.32 15.617 12.953 1 87.25 205 SER B O 1
ATOM 4046 N N . GLU B 1 206 ? -5.836 17.734 13.219 1 85.56 206 GLU B N 1
ATOM 4047 C CA . GLU B 1 206 ? -4.641 18.219 12.539 1 85.56 206 GLU B CA 1
ATOM 4048 C C . GLU B 1 206 ? -3.379 17.859 13.32 1 85.56 206 GLU B C 1
ATOM 4050 O O . GLU B 1 206 ? -2.363 17.484 12.734 1 85.56 206 GLU B O 1
ATOM 4055 N N . LEU B 1 207 ? -3.473 18.016 14.609 1 92.44 207 LEU B N 1
ATOM 4056 C CA . LEU B 1 207 ? -2.33 17.734 15.469 1 92.44 207 LEU B CA 1
ATOM 4057 C C . LEU B 1 207 ? -2.016 16.234 15.469 1 92.44 207 LEU B C 1
ATOM 4059 O O . LEU B 1 207 ? -0.846 15.852 15.492 1 92.44 207 LEU B O 1
ATOM 4063 N N . ASP B 1 208 ? -3.068 15.477 15.453 1 94.5 208 ASP B N 1
ATOM 4064 C CA . ASP B 1 208 ? -2.928 14.023 15.344 1 94.5 208 ASP B CA 1
ATOM 4065 C C . ASP B 1 208 ? -2.162 13.641 14.078 1 94.5 208 ASP B C 1
ATOM 4067 O O . ASP B 1 208 ? -1.218 12.852 14.141 1 94.5 208 ASP B O 1
ATOM 4071 N N . GLU B 1 209 ? -2.52 14.18 13.039 1 90.56 209 GLU B N 1
ATOM 4072 C CA . GLU B 1 209 ? -1.877 13.898 11.758 1 90.56 209 GLU B CA 1
ATOM 4073 C C . GLU B 1 209 ? -0.409 14.312 11.773 1 90.56 209 GLU B C 1
ATOM 4075 O O . GLU B 1 209 ? 0.455 13.586 11.273 1 90.56 209 GLU B O 1
ATOM 4080 N N . ARG B 1 210 ? -0.099 15.445 12.328 1 92.5 210 ARG B N 1
ATOM 4081 C CA . ARG B 1 210 ? 1.267 15.961 12.352 1 92.5 210 ARG B CA 1
ATOM 4082 C C . ARG B 1 210 ? 2.186 15.023 13.133 1 92.5 210 ARG B C 1
ATOM 4084 O O . ARG B 1 210 ? 3.307 14.75 12.703 1 92.5 210 ARG B O 1
ATOM 4091 N N . LEU B 1 211 ? 1.691 14.586 14.258 1 97.44 211 LEU B N 1
ATOM 4092 C CA . LEU B 1 211 ? 2.502 13.703 15.086 1 97.44 211 LEU B CA 1
ATOM 4093 C C . LEU B 1 211 ? 2.771 12.383 14.375 1 97.44 211 LEU B C 1
ATOM 4095 O O . LEU B 1 211 ? 3.928 11.969 14.234 1 97.44 211 LEU B O 1
ATOM 4099 N N . HIS B 1 212 ? 1.729 11.758 13.906 1 96.62 212 HIS B N 1
ATOM 4100 C CA . HIS B 1 212 ? 1.87 10.422 13.336 1 96.62 212 HIS B CA 1
ATOM 4101 C C . HIS B 1 212 ? 2.617 10.477 12.008 1 96.62 212 HIS B C 1
ATOM 4103 O O . HIS B 1 212 ? 3.367 9.555 11.672 1 96.62 212 HIS B O 1
ATOM 4109 N N . LEU B 1 213 ? 2.422 11.516 11.289 1 93.12 213 LEU B N 1
ATOM 4110 C CA . LEU B 1 213 ? 3.176 11.68 10.047 1 93.12 213 LEU B CA 1
ATOM 4111 C C . LEU B 1 213 ? 4.664 11.836 10.336 1 93.12 213 LEU B C 1
ATOM 4113 O O . LEU B 1 213 ? 5.5 11.266 9.633 1 93.12 213 LEU B O 1
ATOM 4117 N N . LEU B 1 214 ? 5.008 12.633 11.336 1 95.94 214 LEU B N 1
ATOM 4118 C CA . LEU B 1 214 ? 6.402 12.805 11.719 1 95.94 214 LEU B CA 1
ATOM 4119 C C . LEU B 1 214 ? 7.051 11.461 12.039 1 95.94 214 LEU B C 1
ATOM 4121 O O . LEU B 1 214 ? 8.148 11.164 11.555 1 95.94 214 LEU B O 1
ATOM 4125 N N . VAL B 1 215 ? 6.332 10.656 12.797 1 97.88 215 VAL B N 1
ATOM 4126 C CA . VAL B 1 215 ? 6.852 9.352 13.195 1 97.88 215 VAL B CA 1
ATOM 4127 C C . VAL B 1 215 ? 6.961 8.453 11.969 1 97.88 215 VAL B C 1
ATOM 4129 O O . VAL B 1 215 ? 7.992 7.812 11.75 1 97.88 215 VAL B O 1
ATOM 4132 N N . HIS B 1 216 ? 5.945 8.422 11.164 1 95.94 216 HIS B N 1
ATOM 4133 C CA . HIS B 1 216 ? 5.918 7.555 9.984 1 95.94 216 HIS B CA 1
ATOM 4134 C C . HIS B 1 216 ? 7.043 7.906 9.016 1 95.94 216 HIS B C 1
ATOM 4136 O O . HIS B 1 216 ? 7.676 7.016 8.445 1 95.94 216 HIS B O 1
ATOM 4142 N N . LYS B 1 217 ? 7.328 9.164 8.844 1 94 217 LYS B N 1
ATOM 4143 C CA . LYS B 1 217 ? 8.359 9.625 7.918 1 94 217 LYS B CA 1
ATOM 4144 C C . LYS B 1 217 ? 9.742 9.195 8.383 1 94 217 LYS B C 1
ATOM 4146 O O . LYS B 1 217 ? 10.656 9.047 7.566 1 94 217 LYS B O 1
ATOM 4151 N N . SER B 1 218 ? 9.898 8.992 9.594 1 94.88 218 SER B N 1
ATOM 4152 C CA . SER B 1 218 ? 11.188 8.586 10.141 1 94.88 218 SER B CA 1
ATOM 4153 C C . SER B 1 218 ? 11.547 7.168 9.711 1 94.88 218 SER B C 1
ATOM 4155 O O . SER B 1 218 ? 12.703 6.754 9.82 1 94.88 218 SER B O 1
ATOM 4157 N N . SER B 1 219 ? 10.539 6.406 9.258 1 94.56 219 SER B N 1
ATOM 4158 C CA . SER B 1 219 ? 10.797 5.035 8.828 1 94.56 219 SER B CA 1
ATOM 4159 C C . SER B 1 219 ? 11.789 4.992 7.672 1 94.56 219 SER B C 1
ATOM 4161 O O . SER B 1 219 ? 12.5 4.004 7.488 1 94.56 219 SER B O 1
ATOM 4163 N N . SER B 1 220 ? 11.805 6.012 6.859 1 93.25 220 SER B N 1
ATOM 4164 C CA . SER B 1 220 ? 12.594 6.078 5.637 1 93.25 220 SER B CA 1
ATOM 4165 C C . SER B 1 220 ? 12.273 4.914 4.703 1 93.25 220 SER B C 1
ATOM 4167 O O . SER B 1 220 ? 13.164 4.375 4.047 1 93.25 220 SER B O 1
ATOM 4169 N N . ASN B 1 221 ? 11.172 4.398 4.789 1 95.06 221 ASN B N 1
ATOM 4170 C CA . ASN B 1 221 ? 10.633 3.355 3.918 1 95.06 221 ASN B CA 1
ATOM 4171 C C . ASN B 1 221 ? 9.453 3.863 3.1 1 95.06 221 ASN B C 1
ATOM 4173 O O . ASN B 1 221 ? 8.398 4.188 3.654 1 95.06 221 ASN B O 1
ATOM 4177 N N . ARG B 1 222 ? 9.609 3.889 1.863 1 90.94 222 ARG B N 1
ATOM 4178 C CA . ARG B 1 222 ? 8.648 4.535 0.979 1 90.94 222 ARG B CA 1
ATOM 4179 C C . ARG B 1 222 ? 7.281 3.861 1.071 1 90.94 222 ARG B C 1
ATOM 4181 O O . ARG B 1 222 ? 6.25 4.527 0.979 1 90.94 222 ARG B O 1
ATOM 4188 N N . PHE B 1 223 ? 7.23 2.547 1.251 1 92.31 223 PHE B N 1
ATOM 4189 C CA . PHE B 1 223 ? 5.973 1.816 1.321 1 92.31 223 PHE B CA 1
ATOM 4190 C C . PHE B 1 223 ? 5.223 2.152 2.605 1 92.31 223 PHE B C 1
ATOM 4192 O O . PHE B 1 223 ? 3.998 2.307 2.594 1 92.31 223 PHE B O 1
ATOM 4199 N N . ILE B 1 224 ? 5.934 2.34 3.668 1 94.88 224 ILE B N 1
ATOM 4200 C CA . ILE B 1 224 ? 5.34 2.719 4.945 1 94.88 224 ILE B CA 1
ATOM 4201 C C . ILE B 1 224 ? 4.805 4.148 4.859 1 94.88 224 ILE B C 1
ATOM 4203 O O . ILE B 1 224 ? 3.67 4.418 5.258 1 94.88 224 ILE B O 1
ATOM 4207 N N . ILE B 1 225 ? 5.594 5.004 4.301 1 91.25 225 ILE B N 1
ATOM 4208 C CA . ILE B 1 225 ? 5.234 6.414 4.195 1 91.25 225 ILE B CA 1
ATOM 4209 C C . ILE B 1 225 ? 4.008 6.57 3.299 1 91.25 225 ILE B C 1
ATOM 4211 O O . ILE B 1 225 ? 3.059 7.273 3.648 1 91.25 225 ILE B O 1
ATOM 4215 N N . ASP B 1 226 ? 3.988 5.82 2.246 1 85.69 226 ASP B N 1
ATOM 4216 C CA . ASP B 1 226 ? 2.889 5.914 1.292 1 85.69 226 ASP B CA 1
ATOM 4217 C C . ASP B 1 226 ? 1.599 5.352 1.882 1 85.69 226 ASP B C 1
ATOM 4219 O O . ASP B 1 226 ? 0.507 5.836 1.579 1 85.69 226 ASP B O 1
ATOM 4223 N N . PHE B 1 227 ? 1.735 4.367 2.664 1 90.31 227 PHE B N 1
ATOM 4224 C CA . PHE B 1 227 ? 0.56 3.748 3.266 1 90.31 227 PHE B CA 1
ATOM 4225 C C . PHE B 1 227 ? -0.139 4.719 4.211 1 90.31 227 PHE B C 1
ATOM 4227 O O . PHE B 1 227 ? -1.324 4.555 4.512 1 90.31 227 PHE B O 1
ATOM 4234 N N . TYR B 1 228 ? 0.542 5.703 4.68 1 89.38 228 TYR B N 1
ATOM 4235 C CA . TYR B 1 228 ? -0.038 6.648 5.625 1 89.38 228 TYR B CA 1
ATOM 4236 C C . TYR B 1 228 ? -1.211 7.395 5 1 89.38 228 TYR B C 1
ATOM 4238 O O . TYR B 1 228 ? -2.098 7.875 5.711 1 89.38 228 TYR B O 1
ATOM 4246 N N . ASP B 1 229 ? -1.246 7.418 3.736 1 82.69 229 ASP B N 1
ATOM 4247 C CA . ASP B 1 229 ? -2.326 8.125 3.059 1 82.69 229 ASP B CA 1
ATOM 4248 C C . ASP B 1 229 ? -3.686 7.543 3.426 1 82.69 229 ASP B C 1
ATOM 4250 O O . ASP B 1 229 ? -4.633 8.281 3.701 1 82.69 229 ASP B O 1
ATOM 4254 N N . VAL B 1 230 ? -3.779 6.277 3.438 1 84.75 230 VAL B N 1
ATOM 4255 C CA . VAL B 1 230 ? -5.059 5.656 3.758 1 84.75 230 VAL B CA 1
ATOM 4256 C C . VAL B 1 230 ? -5.359 5.824 5.246 1 84.75 230 VAL B C 1
ATOM 4258 O O . VAL B 1 230 ? -6.512 6.043 5.633 1 84.75 230 VAL B O 1
ATOM 4261 N N . ILE B 1 231 ? -4.324 5.762 6.031 1 88.44 231 ILE B N 1
ATOM 4262 C CA . ILE B 1 231 ? -4.488 5.961 7.469 1 88.44 231 ILE B CA 1
ATOM 4263 C C . ILE B 1 231 ? -5.008 7.375 7.734 1 88.44 231 ILE B C 1
ATOM 4265 O O . ILE B 1 231 ? -5.984 7.555 8.469 1 88.44 231 ILE B O 1
ATOM 4269 N N . ALA B 1 232 ? -4.355 8.305 7.094 1 83.31 232 ALA B N 1
ATOM 4270 C CA . ALA B 1 232 ? -4.711 9.703 7.289 1 83.31 232 ALA B CA 1
ATOM 4271 C C . ALA B 1 232 ? -6.152 9.969 6.863 1 83.31 232 ALA B C 1
ATOM 4273 O O . ALA B 1 232 ? -6.895 10.656 7.562 1 83.31 232 ALA B O 1
ATOM 4274 N N . ILE B 1 233 ? -6.52 9.414 5.832 1 77.5 233 ILE B N 1
ATOM 4275 C CA . ILE B 1 233 ? -7.859 9.633 5.297 1 77.5 233 ILE B CA 1
ATOM 4276 C C . ILE B 1 233 ? -8.898 9.094 6.277 1 77.5 233 ILE B C 1
ATOM 4278 O O . ILE B 1 233 ? -9.844 9.789 6.637 1 77.5 233 ILE B O 1
ATOM 4282 N N . VAL B 1 234 ? -8.734 7.926 6.754 1 80.44 234 VAL B N 1
ATOM 4283 C CA . VAL B 1 234 ? -9.727 7.266 7.598 1 80.44 234 VAL B CA 1
ATOM 4284 C C . VAL B 1 234 ? -9.742 7.918 8.977 1 80.44 234 VAL B C 1
ATOM 4286 O O . VAL B 1 234 ? -10.812 8.266 9.492 1 80.44 234 VAL B O 1
ATOM 4289 N N . PHE B 1 235 ? -8.617 8.172 9.484 1 81.38 235 PHE B N 1
ATOM 4290 C CA . PHE B 1 235 ? -8.555 8.656 10.852 1 81.38 235 PHE B CA 1
ATOM 4291 C C . PHE B 1 235 ? -8.773 10.164 10.906 1 81.38 235 PHE B C 1
ATOM 4293 O O . PHE B 1 235 ? -9.398 10.672 11.844 1 81.38 235 PHE B O 1
ATOM 4300 N N . HIS B 1 236 ? -8.258 10.875 9.953 1 76.06 236 HIS B N 1
ATOM 4301 C CA . HIS B 1 236 ? -8.516 12.305 9.914 1 76.06 236 HIS B CA 1
ATOM 4302 C C . HIS B 1 236 ? -10.008 12.586 9.75 1 76.06 236 HIS B C 1
ATOM 4304 O O . HIS B 1 236 ? -10.562 13.422 10.469 1 76.06 236 HIS B O 1
ATOM 4310 N N . TYR B 1 237 ? -10.641 11.859 8.961 1 73.25 237 TYR B N 1
ATOM 4311 C CA . TYR B 1 237 ? -12.047 12.141 8.703 1 73.25 237 TYR B CA 1
ATOM 4312 C C . TYR B 1 237 ? -12.938 11.484 9.758 1 73.25 237 TYR B C 1
ATOM 4314 O O . TYR B 1 237 ? -14.031 11.977 10.055 1 73.25 237 TYR B O 1
ATOM 4322 N N . HIS B 1 238 ? -12.492 10.359 10.344 1 73.81 238 HIS B N 1
ATOM 4323 C CA . HIS B 1 238 ? -13.203 9.758 11.469 1 73.81 238 HIS B CA 1
ATOM 4324 C C . HIS B 1 238 ? -13.367 10.758 12.609 1 73.81 238 HIS B C 1
ATOM 4326 O O . HIS B 1 238 ? -14.461 10.898 13.164 1 73.81 238 HIS B O 1
ATOM 4332 N N . TYR B 1 239 ? -12.344 11.461 12.938 1 70.88 239 TYR B N 1
ATOM 4333 C CA . TYR B 1 239 ? -12.367 12.422 14.039 1 70.88 239 TYR B CA 1
ATOM 4334 C C . TYR B 1 239 ? -13.25 13.617 13.695 1 70.88 239 TYR B C 1
ATOM 4336 O O . TYR B 1 239 ? -13.82 14.25 14.594 1 70.88 239 TYR B O 1
ATOM 4344 N N . GLN B 1 240 ? -13.344 13.797 12.5 1 67.06 240 GLN B N 1
ATOM 4345 C CA . GLN B 1 240 ? -14.148 14.938 12.078 1 67.06 240 GLN B CA 1
ATOM 4346 C C . GLN B 1 240 ? -15.633 14.586 12.062 1 67.06 240 GLN B C 1
ATOM 4348 O O . GLN B 1 240 ? -16.484 15.453 12.266 1 67.06 240 GLN B O 1
ATOM 4353 N N . TRP B 1 241 ? -15.883 13.297 12.102 1 65.44 241 TRP B N 1
ATOM 4354 C CA . TRP B 1 241 ? -17.266 12.906 11.82 1 65.44 241 TRP B CA 1
ATOM 4355 C C . TRP B 1 241 ? -17.969 12.453 13.094 1 65.44 241 TRP B C 1
ATOM 4357 O O . TRP B 1 241 ? -19.172 12.625 13.227 1 65.44 241 TRP B O 1
ATOM 4367 N N . ASN B 1 242 ? -17.234 11.805 13.875 1 69 242 ASN B N 1
ATOM 4368 C CA . ASN B 1 242 ? -17.828 11.367 15.133 1 69 242 ASN B CA 1
ATOM 4369 C C . ASN B 1 242 ? -17.672 12.422 16.219 1 69 242 ASN B C 1
ATOM 4371 O O . ASN B 1 242 ? -16.703 12.383 16.984 1 69 242 ASN B O 1
ATOM 4375 N N . LYS B 1 243 ? -18.609 13.266 16.344 1 73.56 243 LYS B N 1
ATOM 4376 C CA . LYS B 1 243 ? -18.516 14.422 17.219 1 73.56 243 LYS B CA 1
ATOM 4377 C C . LYS B 1 243 ? -19.016 14.086 18.625 1 73.56 243 LYS B C 1
ATOM 4379 O O . LYS B 1 243 ? -18.781 14.836 19.578 1 73.56 243 LYS B O 1
ATOM 4384 N N . ALA B 1 244 ? -19.625 12.914 18.625 1 78.69 244 ALA B N 1
ATOM 4385 C CA . ALA B 1 244 ? -20.094 12.547 19.953 1 78.69 244 ALA B CA 1
ATOM 4386 C C . ALA B 1 244 ? -18.938 12.375 20.938 1 78.69 244 ALA B C 1
ATOM 4388 O O . ALA B 1 244 ? -17.953 11.695 20.625 1 78.69 244 ALA B O 1
ATOM 4389 N N . ASN B 1 245 ? -18.953 13.086 22.031 1 86.44 245 ASN B N 1
ATOM 4390 C CA . ASN B 1 245 ? -17.953 13.016 23.094 1 86.44 245 ASN B CA 1
ATOM 4391 C C . ASN B 1 245 ? -16.562 13.352 22.578 1 86.44 245 ASN B C 1
ATOM 4393 O O . ASN B 1 245 ? -15.57 12.773 23.031 1 86.44 245 ASN B O 1
ATOM 4397 N N . ALA B 1 246 ? -16.578 14.141 21.547 1 89.06 246 ALA B N 1
ATOM 4398 C CA . ALA B 1 246 ? -15.32 14.484 20.891 1 89.06 246 ALA B CA 1
ATOM 4399 C C . ALA B 1 246 ? -14.359 15.148 21.875 1 89.06 246 ALA B C 1
ATOM 4401 O O . ALA B 1 246 ? -13.156 14.867 21.859 1 89.06 246 ALA B O 1
ATOM 4402 N N . ARG B 1 247 ? -14.898 15.984 22.719 1 93.19 247 ARG B N 1
ATOM 4403 C CA . ARG B 1 247 ? -14.039 16.688 23.672 1 93.19 247 ARG B CA 1
ATOM 4404 C C . ARG B 1 247 ? -13.297 15.711 24.562 1 93.19 247 ARG B C 1
ATOM 4406 O O . ARG B 1 247 ? -12.07 15.789 24.703 1 93.19 247 ARG B O 1
ATOM 4413 N N . GLU B 1 248 ? -14.023 14.82 25.172 1 94.19 248 GLU B N 1
ATOM 4414 C CA . GLU B 1 248 ? -13.445 13.844 26.078 1 94.19 248 GLU B CA 1
ATOM 4415 C C . GLU B 1 248 ? -12.492 12.898 25.344 1 94.19 248 GLU B C 1
ATOM 4417 O O . GLU B 1 248 ? -11.406 12.602 25.844 1 94.19 248 GLU B O 1
ATOM 4422 N N . ARG B 1 249 ? -12.906 12.469 24.266 1 92.38 249 ARG B N 1
ATOM 4423 C CA . ARG B 1 249 ? -12.109 11.547 23.453 1 92.38 249 ARG B CA 1
ATOM 4424 C C . ARG B 1 249 ? -10.789 12.195 23.047 1 92.38 249 ARG B C 1
ATOM 4426 O O . ARG B 1 249 ? -9.727 11.578 23.156 1 92.38 249 ARG B O 1
ATOM 4433 N N . ASN B 1 250 ? -10.883 13.391 22.594 1 94 250 ASN B N 1
ATOM 4434 C CA . ASN B 1 250 ? -9.688 14.086 22.125 1 94 250 ASN B CA 1
ATOM 4435 C C . ASN B 1 250 ? -8.75 14.43 23.281 1 94 250 ASN B C 1
ATOM 4437 O O . ASN B 1 250 ? -7.531 14.391 23.109 1 94 250 ASN B O 1
ATOM 4441 N N . ALA B 1 251 ? -9.328 14.742 24.391 1 96.75 251 ALA B N 1
ATOM 4442 C CA . ALA B 1 251 ? -8.5 14.992 25.578 1 96.75 251 ALA B CA 1
ATOM 4443 C C . ALA B 1 251 ? -7.695 13.758 25.953 1 96.75 251 ALA B C 1
ATOM 4445 O O . ALA B 1 251 ? -6.492 13.852 26.219 1 96.75 251 ALA B O 1
ATOM 4446 N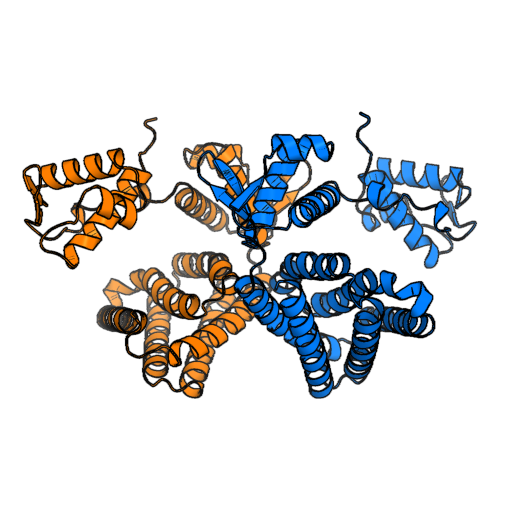 N . ARG B 1 252 ? -8.359 12.672 25.953 1 96.19 252 ARG B N 1
ATOM 4447 C CA . ARG B 1 252 ? -7.691 11.414 26.266 1 96.19 252 ARG B CA 1
ATOM 4448 C C . ARG B 1 252 ? -6.598 11.102 25.25 1 96.19 252 ARG B C 1
ATOM 4450 O O . ARG B 1 252 ? -5.492 10.703 25.625 1 96.19 252 ARG B O 1
ATOM 4457 N N . ALA B 1 253 ? -6.887 11.266 24.031 1 96.44 253 ALA B N 1
ATOM 4458 C CA . ALA B 1 253 ? -5.914 11.016 22.969 1 96.44 253 ALA B CA 1
ATOM 4459 C C . ALA B 1 253 ? -4.711 11.945 23.094 1 96.44 253 ALA B C 1
ATOM 4461 O O . ALA B 1 253 ? -3.572 11.531 22.875 1 96.44 253 ALA B O 1
ATOM 4462 N N . LEU B 1 254 ? -4.973 13.172 23.453 1 98.06 254 LEU B N 1
ATOM 4463 C CA . LEU B 1 254 ? -3.893 14.133 23.656 1 98.06 254 LEU B CA 1
ATOM 4464 C C . LEU B 1 254 ? -2.963 13.68 24.781 1 98.06 254 LEU B C 1
ATOM 4466 O O . LEU B 1 254 ? -1.74 13.766 24.656 1 98.06 254 LEU B O 1
ATOM 4470 N N . GLU B 1 255 ? -3.541 13.227 25.812 1 98.56 255 GLU B N 1
ATOM 4471 C CA . GLU B 1 255 ? -2.742 12.727 26.922 1 98.56 255 GLU B CA 1
ATOM 4472 C C . GLU B 1 255 ? -1.894 11.531 26.5 1 98.56 255 GLU B C 1
ATOM 4474 O O . GLU B 1 255 ? -0.714 11.445 26.844 1 98.56 255 GLU B O 1
ATOM 4479 N N . GLU B 1 256 ? -2.51 10.703 25.781 1 98.56 256 GLU B N 1
ATOM 4480 C CA . GLU B 1 256 ? -1.786 9.539 25.297 1 98.56 256 GLU B CA 1
ATOM 4481 C C . GLU B 1 256 ? -0.684 9.938 24.312 1 98.56 256 GLU B C 1
ATOM 4483 O O . GLU B 1 256 ? 0.389 9.336 24.297 1 98.56 256 GLU B O 1
ATOM 4488 N N . HIS B 1 257 ? -0.932 10.93 23.469 1 98.69 257 HIS B N 1
ATOM 4489 C CA . HIS B 1 257 ? 0.1 11.461 22.594 1 98.69 257 HIS B CA 1
ATOM 4490 C C . HIS B 1 257 ? 1.289 11.984 23.391 1 98.69 257 HIS B C 1
ATOM 4492 O O . HIS B 1 257 ? 2.441 11.719 23.047 1 98.69 257 HIS B O 1
ATOM 4498 N N . LEU B 1 258 ? 0.955 12.703 24.406 1 98.81 258 LEU B N 1
ATOM 4499 C CA . LEU B 1 258 ? 2.023 13.273 25.219 1 98.81 258 LEU B CA 1
ATOM 4500 C C . LEU B 1 258 ? 2.863 12.18 25.859 1 98.81 258 LEU B C 1
ATOM 4502 O O . LEU B 1 258 ? 4.09 12.281 25.922 1 98.81 258 LEU B O 1
ATOM 4506 N N . ASP B 1 259 ? 2.201 11.133 26.328 1 98.81 259 ASP B N 1
ATOM 4507 C CA . ASP B 1 259 ? 2.928 9.969 26.844 1 98.81 259 ASP B CA 1
ATOM 4508 C C . ASP B 1 259 ? 3.82 9.367 25.75 1 98.81 259 ASP B C 1
ATOM 4510 O O . ASP B 1 259 ? 4.961 8.992 26.016 1 98.81 259 ASP B O 1
ATOM 4514 N N . TYR B 1 260 ? 3.328 9.281 24.547 1 98.81 260 TYR B N 1
ATOM 4515 C CA . TYR B 1 260 ? 4.051 8.742 23.406 1 98.81 260 TYR B CA 1
ATOM 4516 C C . TYR B 1 260 ? 5.242 9.617 23.047 1 98.81 260 TYR B C 1
ATOM 4518 O O . TYR B 1 260 ? 6.344 9.109 22.812 1 98.81 260 TYR B O 1
ATOM 4526 N N . ILE B 1 261 ? 5.004 10.898 23.094 1 98.88 261 ILE B N 1
ATOM 4527 C CA . ILE B 1 261 ? 6.055 11.867 22.781 1 98.88 261 ILE B CA 1
ATOM 4528 C C . ILE B 1 261 ? 7.18 11.75 23.812 1 98.88 261 ILE B C 1
ATOM 4530 O O . ILE B 1 261 ? 8.359 11.703 23.453 1 98.88 261 ILE B O 1
ATOM 4534 N N . VAL B 1 262 ? 6.84 11.656 25.078 1 98.75 262 VAL B N 1
ATOM 4535 C CA . VAL B 1 262 ? 7.824 11.5 26.141 1 98.75 262 VAL B CA 1
ATOM 4536 C C . VAL B 1 262 ? 8.609 10.211 25.938 1 98.75 262 VAL B C 1
ATOM 4538 O O . VAL B 1 262 ? 9.836 10.188 26.094 1 98.75 262 VAL B O 1
ATOM 4541 N N . ALA B 1 263 ? 7.898 9.18 25.594 1 98.81 263 ALA B N 1
ATOM 4542 C CA . ALA B 1 263 ? 8.547 7.898 25.344 1 98.81 263 ALA B CA 1
ATOM 4543 C C . ALA B 1 263 ? 9.523 8 24.172 1 98.81 263 ALA B C 1
ATOM 4545 O O . ALA B 1 263 ? 10.633 7.469 24.234 1 98.81 263 ALA B O 1
ATOM 4546 N N . LEU B 1 264 ? 9.156 8.656 23.094 1 98.81 264 LEU B N 1
ATOM 4547 C CA . LEU B 1 264 ? 10.047 8.875 21.953 1 98.81 264 LEU B CA 1
ATOM 4548 C C . LEU B 1 264 ? 11.289 9.656 22.375 1 98.81 264 LEU B C 1
ATOM 4550 O O . LEU B 1 264 ? 12.406 9.305 22 1 98.81 264 LEU B O 1
ATOM 4554 N N . GLN B 1 265 ? 11.07 10.672 23.156 1 98.44 265 GLN B N 1
ATOM 4555 C CA . GLN B 1 265 ? 12.141 11.555 23.594 1 98.44 265 GLN B CA 1
ATOM 4556 C C . GLN B 1 265 ? 13.141 10.82 24.484 1 98.44 265 GLN B C 1
ATOM 4558 O O . GLN B 1 265 ? 14.305 11.219 24.578 1 98.44 265 GLN B O 1
ATOM 4563 N N . SER B 1 266 ? 12.711 9.781 25.141 1 98.19 266 SER B N 1
ATOM 4564 C CA . SER B 1 266 ? 13.586 8.992 25.984 1 98.19 266 SER B CA 1
ATOM 4565 C C . SER B 1 266 ? 14.602 8.211 25.156 1 98.19 266 SER B C 1
ATOM 4567 O O . SER B 1 266 ? 15.586 7.699 25.703 1 98.19 266 SER B O 1
ATOM 4569 N N . ARG B 1 267 ? 14.273 7.98 23.938 1 97.88 267 ARG B N 1
ATOM 4570 C CA . ARG B 1 267 ? 15.086 7.234 22.984 1 97.88 267 ARG B CA 1
ATOM 4571 C C . ARG B 1 267 ? 15.18 5.762 23.375 1 97.88 267 ARG B C 1
ATOM 4573 O O . ARG B 1 267 ? 16.094 5.059 22.938 1 97.88 267 ARG B O 1
ATOM 4580 N N . ASP B 1 268 ? 14.359 5.371 24.234 1 97.94 268 ASP B N 1
ATOM 4581 C CA . ASP B 1 268 ? 14.234 3.965 24.609 1 97.94 268 ASP B CA 1
ATOM 4582 C C . ASP B 1 268 ? 13.219 3.246 23.719 1 97.94 268 ASP B C 1
ATOM 4584 O O . ASP B 1 268 ? 12.016 3.496 23.828 1 97.94 268 ASP B O 1
ATOM 4588 N N . PRO B 1 269 ? 13.688 2.312 22.953 1 97.56 269 PRO B N 1
ATOM 4589 C CA . PRO B 1 269 ? 12.781 1.662 22 1 97.56 269 PRO B CA 1
ATOM 4590 C C . PRO B 1 269 ? 11.641 0.913 22.703 1 97.56 269 PRO B C 1
ATOM 4592 O O . PRO B 1 269 ? 10.531 0.851 22.172 1 97.56 269 PRO B O 1
ATOM 4595 N N . MET B 1 270 ? 11.891 0.369 23.797 1 98.25 270 MET B N 1
ATOM 4596 C CA . MET B 1 270 ? 10.859 -0.386 24.5 1 98.25 270 MET B CA 1
ATOM 4597 C C . MET B 1 270 ? 9.773 0.541 25.031 1 98.25 270 MET B C 1
ATOM 4599 O O . MET B 1 270 ? 8.578 0.236 24.922 1 98.25 270 MET B O 1
ATOM 4603 N N . LEU B 1 271 ? 10.164 1.679 25.594 1 98.56 271 LEU B N 1
ATOM 4604 C CA . LEU B 1 271 ? 9.195 2.65 26.094 1 98.56 271 LEU B CA 1
ATOM 4605 C C . LEU B 1 271 ? 8.367 3.221 24.938 1 98.56 271 LEU B C 1
ATOM 4607 O O . LEU B 1 271 ? 7.152 3.393 25.062 1 98.56 271 LEU B O 1
ATOM 4611 N N . ALA B 1 272 ? 9.062 3.512 23.844 1 98.56 272 ALA B N 1
ATOM 4612 C CA . ALA B 1 272 ? 8.359 4.035 22.672 1 98.56 272 ALA B CA 1
ATOM 4613 C C . ALA B 1 272 ? 7.336 3.035 22.141 1 98.56 272 ALA B C 1
ATOM 4615 O O . ALA B 1 272 ? 6.203 3.406 21.828 1 98.56 272 ALA B O 1
ATOM 4616 N N . GLU B 1 273 ? 7.758 1.794 22.078 1 98.56 273 GLU B N 1
ATOM 4617 C CA . GLU B 1 273 ? 6.859 0.747 21.609 1 98.56 273 GLU B CA 1
ATOM 4618 C C . GLU B 1 273 ? 5.645 0.606 22.516 1 98.56 273 GLU B C 1
ATOM 4620 O O . GLU B 1 273 ? 4.512 0.494 22.047 1 98.56 273 GLU B O 1
ATOM 4625 N N . GLN B 1 274 ? 5.871 0.583 23.797 1 98.62 274 GLN B N 1
ATOM 4626 C CA . GLN B 1 274 ? 4.789 0.406 24.766 1 98.62 274 GLN B CA 1
ATOM 4627 C C . GLN B 1 274 ? 3.787 1.554 24.672 1 98.62 274 GLN B C 1
ATOM 4629 O O . GLN B 1 274 ? 2.576 1.327 24.641 1 98.62 274 GLN B O 1
ATOM 4634 N N . ALA B 1 275 ? 4.27 2.766 24.672 1 98.75 275 ALA B N 1
ATOM 4635 C CA . ALA B 1 275 ? 3.395 3.932 24.578 1 98.75 275 ALA B CA 1
ATOM 4636 C C . ALA B 1 275 ? 2.639 3.953 23.25 1 98.75 275 ALA B C 1
ATOM 4638 O O . ALA B 1 275 ? 1.457 4.301 23.219 1 98.75 275 ALA B O 1
ATOM 4639 N N . CYS B 1 276 ? 3.328 3.594 22.219 1 98.56 276 CYS B N 1
ATOM 4640 C CA . CYS B 1 276 ? 2.711 3.523 20.906 1 98.56 276 CYS B CA 1
ATOM 4641 C C . CYS B 1 276 ? 1.571 2.512 20.891 1 98.56 276 CYS B C 1
ATOM 4643 O O . CYS B 1 276 ? 0.458 2.83 20.469 1 98.56 276 CYS B O 1
ATOM 4645 N N . ARG B 1 277 ? 1.825 1.337 21.375 1 98.5 277 ARG B N 1
ATOM 4646 C CA . ARG B 1 277 ? 0.82 0.279 21.391 1 98.5 277 ARG B CA 1
ATOM 4647 C C . ARG B 1 277 ? -0.395 0.698 22.219 1 98.5 277 ARG B C 1
ATOM 4649 O O . ARG B 1 277 ? -1.534 0.423 21.828 1 98.5 277 ARG B O 1
ATOM 4656 N N . ARG B 1 278 ? -0.124 1.336 23.312 1 98.31 278 ARG B N 1
ATOM 4657 C CA . ARG B 1 278 ? -1.214 1.8 24.172 1 98.31 278 ARG B CA 1
ATOM 4658 C C . ARG B 1 278 ? -2.098 2.799 23.422 1 98.31 278 ARG B C 1
ATOM 4660 O O . ARG B 1 278 ? -3.324 2.668 23.422 1 98.31 278 ARG B O 1
ATOM 4667 N N . HIS B 1 279 ? -1.513 3.738 22.797 1 98.06 279 HIS B N 1
ATOM 4668 C CA . HIS B 1 279 ? -2.271 4.75 22.078 1 98.06 279 HIS B CA 1
ATOM 4669 C C . HIS B 1 279 ? -3.035 4.137 20.906 1 98.06 279 HIS B C 1
ATOM 4671 O O . HIS B 1 279 ? -4.211 4.441 20.703 1 98.06 279 HIS B O 1
ATOM 4677 N N . LEU B 1 280 ? -2.348 3.262 20.188 1 97.62 280 LEU B N 1
ATOM 4678 C CA . LEU B 1 280 ? -2.971 2.693 19 1 97.62 280 LEU B CA 1
ATOM 4679 C C . LEU B 1 280 ? -4.113 1.758 19.375 1 97.62 280 LEU B C 1
ATOM 4681 O O . LEU B 1 280 ? -5.105 1.657 18.641 1 97.62 280 LEU B O 1
ATOM 4685 N N . LYS B 1 281 ? -3.953 1.095 20.5 1 97.69 281 LYS B N 1
ATOM 4686 C CA . LYS B 1 281 ? -5.051 0.269 20.984 1 97.69 281 LYS B CA 1
ATOM 4687 C C . LYS B 1 281 ? -6.289 1.114 21.281 1 97.69 281 LYS B C 1
ATOM 4689 O O . LYS B 1 281 ? -7.395 0.768 20.859 1 97.69 281 LYS B O 1
ATOM 4694 N N . SER B 1 282 ? -6.082 2.236 21.969 1 95.88 282 SER B N 1
ATOM 4695 C CA . SER B 1 282 ? -7.172 3.16 22.281 1 95.88 282 SER B CA 1
ATOM 4696 C C . SER B 1 282 ? -7.785 3.736 21 1 95.88 282 SER B C 1
ATOM 4698 O O . SER B 1 282 ? -9.008 3.816 20.875 1 95.88 282 SER B O 1
ATOM 4700 N N . ALA B 1 283 ? -6.973 4.125 20.109 1 94 283 ALA B N 1
ATOM 4701 C CA . ALA B 1 283 ? -7.434 4.703 18.859 1 94 283 ALA B CA 1
ATOM 4702 C C . ALA B 1 283 ? -8.258 3.695 18.062 1 94 283 ALA B C 1
ATOM 4704 O O . ALA B 1 283 ? -9.266 4.055 17.453 1 94 283 ALA B O 1
ATOM 4705 N N . ARG B 1 284 ? -7.773 2.469 18.031 1 94.19 284 ARG B N 1
ATOM 4706 C CA . ARG B 1 284 ? -8.508 1.401 17.359 1 94.19 284 ARG B CA 1
ATOM 4707 C C . ARG B 1 284 ? -9.898 1.224 17.969 1 94.19 284 ARG B C 1
ATOM 4709 O O . ARG B 1 284 ? -10.883 1.122 17.234 1 94.19 284 ARG B O 1
ATOM 4716 N N . GLU B 1 285 ? -9.984 1.209 19.25 1 93.06 285 GLU B N 1
ATOM 4717 C CA . GLU B 1 285 ? -11.258 1.036 19.953 1 93.06 285 GLU B CA 1
ATOM 4718 C C . GLU B 1 285 ? -12.219 2.18 19.625 1 93.06 285 GLU B C 1
ATOM 4720 O O . GLU B 1 285 ? -13.406 1.952 19.391 1 93.06 285 GLU B O 1
ATOM 4725 N N . THR B 1 286 ? -11.688 3.334 19.641 1 90 286 THR B N 1
ATOM 4726 C CA . THR B 1 286 ? -12.508 4.5 19.328 1 90 286 THR B CA 1
ATOM 4727 C C . THR B 1 286 ? -13.031 4.426 17.891 1 90 286 THR B C 1
ATOM 4729 O O . THR B 1 286 ? -14.188 4.746 17.625 1 90 286 THR B O 1
ATOM 4732 N N . LEU B 1 287 ? -12.195 4.055 17 1 89.44 287 LEU B N 1
ATOM 4733 C CA . LEU B 1 287 ? -12.586 3.922 15.602 1 89.44 287 LEU B CA 1
ATOM 4734 C C . LEU B 1 287 ? -13.688 2.879 15.438 1 89.44 287 LEU B C 1
ATOM 4736 O O . LEU B 1 287 ? -14.68 3.125 14.758 1 89.44 287 LEU B O 1
ATOM 4740 N N . LEU B 1 288 ? -13.5 1.744 16.078 1 89.19 288 LEU B N 1
ATOM 4741 C CA . LEU B 1 288 ? -14.461 0.649 15.961 1 89.19 288 LEU B CA 1
ATOM 4742 C C . LEU B 1 288 ? -15.812 1.037 16.547 1 89.19 288 LEU B C 1
ATOM 4744 O O . LEU B 1 288 ? -16.859 0.628 16.047 1 89.19 288 LEU B O 1
ATOM 4748 N N . GLN B 1 289 ? -15.766 1.828 17.547 1 85.19 289 GLN B N 1
ATOM 4749 C CA . GLN B 1 289 ? -17 2.297 18.172 1 85.19 289 GLN B CA 1
ATOM 4750 C C . GLN B 1 289 ? -17.734 3.271 17.266 1 85.19 289 GLN B C 1
ATOM 4752 O O . GLN B 1 289 ? -18.969 3.404 17.359 1 85.19 289 GLN B O 1
ATOM 4757 N N . SER B 1 290 ? -17.047 3.902 16.422 1 79.06 290 SER B N 1
ATOM 4758 C CA . SER B 1 290 ? -17.641 4.922 15.57 1 79.06 290 SER B CA 1
ATOM 4759 C C . SER B 1 290 ? -18.266 4.305 14.32 1 79.06 290 SER B C 1
ATOM 4761 O O . SER B 1 290 ? -19.047 4.957 13.625 1 79.06 290 SER B O 1
ATOM 4763 N N . ILE B 1 291 ? -17.875 3.133 13.898 1 75.69 291 ILE B N 1
ATOM 4764 C CA . ILE B 1 291 ? -18.391 2.459 12.711 1 75.69 291 ILE B CA 1
ATOM 4765 C C . ILE B 1 291 ? -19.672 1.707 13.047 1 75.69 291 ILE B C 1
ATOM 4767 O O . ILE B 1 291 ? -20.547 1.522 12.188 1 75.69 291 ILE B O 1
ATOM 4771 N N . SER B 1 292 ? -19.984 1.294 14.297 1 60.03 292 SER B N 1
ATOM 4772 C CA . SER B 1 292 ? -21.219 0.626 14.703 1 60.03 292 SER B CA 1
ATOM 4773 C C . SER B 1 292 ? -22.391 1.596 14.711 1 60.03 292 SER B C 1
ATOM 4775 O O . SER B 1 292 ? -22.234 2.781 15 1 60.03 292 SER B O 1
#

Secondary structure (DSSP, 8-state):
-----HHHHHHHHHHHHHGGG-SB---HHHHHHHHT--HHHHHHHHHHHHHTTSEEEETTEEEE-SPPPGGGSPPHHHHS-HHHHHHHHHHHHHHHTTT-TT-EE-HHHHHHHHT--HHHHHHHHHHHHTTTSEEEPTTS-EEE----HHHHHHHHHHHHHHHHHHHHHHTTS-TT-HHHHHHHHHHHHHHHHHHTHHHHGGGHHHHHHHHHHHHHHTT--HHHHHHHHHHHHHHHHHHHH--TTHHHHHHHHHHHHHHHHHHHHTT-HHHHHHHHHHHHHHHHHHHHHHH-/-----HHHHHHHHHHHHHGGG-SBPPPHHHHHHHHT--HHHHHHHHHHHHHTTSEEEETTEEEE-SPPPGGGSPPHHHHS-HHHHHHHHHHHHHHHTTT-TT-EE-HHHHHHHHT--HHHHHHHHHHHHTTTSEEEPTTS-EEE----HHHHHHHHHHHHHHHHHHHHHHHTS-TT-HHHHHHHHHHHHHHHHHHTHHHHGGGHHHHHHHHHHHHHHTT--HHHHHHHHHHHHHHHHHHHH--TTHHHHHHHHHHHHHHHHHHHHTT-HHHHHHHHHHHHHHHHHHHHHHH-

Radius of gyration: 27.49 Å; Cα contacts (8 Å, |Δi|>4): 683; chains: 2; bounding box: 54×83×63 Å